Protein AF-A0A101WK26-F1 (afdb_monomer)

pLDDT: mean 83.93, std 10.76, range [31.73, 96.75]

Foldseek 3Di:
DDFDQLALLCVLLQAQEEEEAAQPKAFDPDDQDLFLQVLQLLQEDPVLNVVLLVVCCVPPVPLSVLSVQLNVLSVVQLVLDPACVPQPDHSGCVSVLVSSCVRPVPSSVVNVVSSVPRDDDDCVVCVQSCQQFVGNIDDDPLCVSVVCRAQVVGSHGRGYTYHLACDPVSLVVVLVVVVVVVVPDPDQSNAYEYEAECQHPNHRCPVVVVVSQLVVCPPHQGRYFFAYEYCDDDPDDDDLNFDHYYDYNVCSSRCRSVRRLVRSLSVLVSVVVVLLVVLLVVLVVVCVVVVVVLVVQQVVCQVLQHASVVSVVVSSVVSSVVSVVPDCSVVSNVSSVVVCVVDDDDDDDDDPVNLVVLVVQWWFQCCLVLLRFDDFQFWKAFPVGKIKTWDDDSLQRGDHPPDDHPDQKTKIWTKDWAACPDPDDQDPPLFWGKRWQDDLASPGDITIIITGLLDIAMAGSLQQRLLSLHSQSFSKAFLPDQRDPVSCVSDDVVSSVVNNVSSVVLVVLVVCCVVCPVVSVVVQCPDPGDHPDDSNPWDPPDPGMTGDRMGGRTGTDPVVSLVSNCSSQVSVVHHSDPPPVPVQKDWDWAWAPPEPAGDTAIKIFRHDPDPVVRVQSLQTKIKHAQVRVVVVCVRVVHDWGFPDPDRIDIDNDQWDWGATPVQKTWIWGGDRHRYIYTDIGHDPDDD

Solvent-accessible surface area (backbone atoms only — not comparable to full-atom values): 38043 Å² total; per-residue (Å²): 132,85,78,80,53,52,38,60,53,39,61,71,53,38,50,65,36,42,38,37,35,42,46,79,58,41,67,48,100,55,82,82,48,67,44,34,46,52,28,45,64,71,24,43,28,69,66,60,48,51,52,52,39,58,62,34,40,77,84,40,47,70,54,26,53,49,50,49,54,37,49,61,51,46,61,73,51,49,76,79,54,88,50,44,87,81,72,29,54,86,62,35,33,61,51,45,48,55,52,39,41,74,76,41,54,81,60,31,59,59,49,51,52,42,57,69,70,59,70,85,73,65,60,85,83,43,44,69,60,33,47,28,62,62,44,59,52,41,74,48,81,68,49,42,61,49,39,60,50,39,36,57,56,44,70,53,23,55,47,54,38,39,33,48,49,78,52,78,65,48,47,51,49,51,52,48,53,53,53,51,53,61,70,72,51,84,56,76,67,50,16,38,34,40,43,32,35,27,62,32,82,90,36,85,41,44,65,63,52,50,53,51,55,36,67,70,17,70,91,53,68,62,45,63,25,15,27,32,35,29,93,64,85,84,76,88,73,84,50,97,52,47,48,59,36,77,33,49,56,94,47,32,75,73,44,46,64,53,26,31,49,54,15,44,49,54,52,47,52,53,52,49,49,56,51,50,54,49,24,44,51,54,29,53,53,51,48,62,76,43,42,68,55,56,55,51,51,40,53,51,20,44,61,71,43,46,61,49,68,56,58,53,50,51,52,46,49,52,46,20,53,57,53,51,74,72,43,67,64,60,60,53,46,56,57,48,51,70,56,51,79,75,52,86,79,77,94,73,90,78,52,71,72,64,57,45,49,58,25,53,69,50,36,39,62,54,45,29,75,63,39,45,72,62,46,62,23,32,32,32,35,37,82,90,68,51,32,33,34,33,51,71,55,65,83,51,50,41,53,31,77,85,40,73,54,81,52,72,62,42,45,27,26,47,33,44,84,42,84,61,84,69,89,74,71,87,59,91,48,96,52,45,48,69,44,69,44,39,49,94,43,94,87,45,75,62,20,21,40,41,32,34,53,80,50,74,46,33,35,44,46,74,57,58,52,24,17,32,82,27,68,80,5,38,22,45,48,53,55,81,60,75,77,56,69,76,57,54,71,70,42,58,68,59,59,56,56,45,49,56,55,48,26,54,52,53,49,49,52,54,53,47,41,72,74,48,43,70,63,45,53,57,62,64,71,68,48,98,65,75,52,78,57,54,92,84,70,58,45,73,85,43,102,52,27,45,33,42,72,39,26,42,61,32,25,41,29,67,74,58,34,55,51,52,50,40,54,39,26,50,75,69,76,37,75,79,60,95,71,76,60,86,79,42,55,45,79,45,77,27,46,41,43,98,34,96,54,81,56,69,47,67,33,34,35,45,56,63,98,43,70,76,62,50,76,40,63,47,80,37,39,32,32,34,40,48,69,53,52,49,57,51,31,54,72,68,72,46,94,63,50,63,64,67,84,54,68,56,48,79,36,71,57,60,64,34,72,48,47,28,70,82,50,34,23,46,34,41,33,56,35,92,58,73,30,34,30,54,46,84,43,78,59,81,81,77,134

Radius of gyration: 39.2 Å; Cα contacts (8 Å, |Δi|>4): 1038; chains: 1; bounding box: 107×66×117 Å

Secondary structure (DSSP, 8-state):
--PPPHHHHHHHTTEEEEEEE-S--EE-SSS--HHHHHHHHHHS-HHHHHHHHHHHHTT-HHHHHHHHHHHHHHHHHGGG-S-HHHHS-TT-HHHHHHHHHHH-HHHHHHHHHHHHH--PPPHHHHHHHHHHTT-SEEPPTTTHHHIIIIITSSSSPPPEEEES--SHHHHHHHHHHHHHHHHH--STT-EEEEEEESEETTEE-HHHHHHHHHHHSSSS--SEEEEEEESS-------SS---EEEEGGGHHHHHHHHHHHHHHHHHHHHHHHHHHHHHHHHHHHHHHTHHHHHHHHHHHHHHT--HHHHHHHHHHHHHHHHHTT-HHHHHHHHHHHHHTTSPPPP-PPPHHHHHHHHHHHEETTTTTTTPPP-TTEEEEETT--EEEEES-HHHH---SS---S-SEEEEEEEEEEE--S------BTTBEEEEEE-SSTTSPPEEEEE-TT--EEEEHHHHHGGGG-TT-EEEEESSPPPPHHHHTTS-HHHHHHHHHHHHHHHHHHHHHHHHTHHHHHHHHT-SS-BSS-TT--EEEETTEEEEEEEEEEEE-HHHHHHHHHHHHHHTT--SS----TTSEEEEEEEB-SSSS-SEEEEEEEPPS-HHHHT-GGGS-EEEEHHHHHHHHHHTT----BS--SSEEEE-SSEEEEEBTTSEEEEEEE-SSS-EEEEEEE-----

Mean predicted aligned error: 15.8 Å

Nearest PDB structures (foldseek):
  4ylg-assembly1_A  TM=6.572E-01  e=7.100E+00  Entamoeba histolytica HM-1:IMSS
  6qwl-assembly1_E  TM=1.733E-01  e=3.530E-01  Influenza B virus (B/Panama/45/1990)
  7o4l-assembly1_4  TM=3.155E-01  e=3.732E+00  Saccharomyces cerevisiae S288C
  8rn4-assembly1_A  TM=1.299E-01  e=2.070E+00  Influenza B virus (B/Memphis/13/2003)
  8rna-assembly1_D  TM=1.358E-01  e=7.904E+00  Influenza B virus (B/Memphis/13/2003)

Structure (mmCIF, N/CA/C/O backbone):
data_AF-A0A101WK26-F1
#
_entry.id   AF-A0A101WK26-F1
#
loop_
_atom_site.group_PDB
_atom_site.id
_atom_site.type_symbol
_atom_site.label_atom_id
_atom_site.label_alt_id
_atom_site.label_comp_id
_atom_site.label_asym_id
_atom_site.label_entity_id
_atom_site.label_seq_id
_atom_site.pdbx_PDB_ins_code
_atom_site.Cartn_x
_atom_site.Cartn_y
_atom_site.Cartn_z
_atom_site.occupancy
_atom_site.B_iso_or_equiv
_atom_site.auth_seq_id
_atom_site.auth_comp_id
_atom_site.auth_asym_id
_atom_site.auth_atom_id
_atom_site.pdbx_PDB_model_num
ATOM 1 N N . MET A 1 1 ? 5.947 -22.332 -12.863 1.00 45.34 1 MET A N 1
ATOM 2 C CA . MET A 1 1 ? 5.797 -20.865 -12.778 1.00 45.34 1 MET A CA 1
ATOM 3 C C . MET A 1 1 ? 5.954 -20.312 -14.188 1.00 45.34 1 MET A C 1
ATOM 5 O O . MET A 1 1 ? 6.883 -20.744 -14.859 1.00 45.34 1 MET A O 1
ATOM 9 N N . GLN A 1 2 ? 5.038 -19.482 -14.695 1.00 47.75 2 GLN A N 1
ATOM 10 C CA . GLN A 1 2 ? 5.241 -18.858 -16.009 1.00 47.75 2 GLN A CA 1
ATOM 11 C C . GLN A 1 2 ? 6.235 -17.710 -15.827 1.00 47.75 2 GLN A C 1
ATOM 13 O O . GLN A 1 2 ? 5.931 -16.760 -15.115 1.00 47.75 2 GLN A O 1
ATOM 18 N N . GLN A 1 3 ? 7.426 -17.824 -16.418 1.00 63.44 3 GLN A N 1
ATOM 19 C CA . GLN A 1 3 ? 8.341 -16.690 -16.531 1.00 63.44 3 GLN A CA 1
ATOM 20 C C . GLN A 1 3 ? 7.623 -15.540 -17.238 1.00 63.44 3 GLN A C 1
ATOM 22 O O . GLN A 1 3 ? 6.930 -15.757 -18.236 1.00 63.44 3 GLN A O 1
ATOM 27 N N . ILE A 1 4 ? 7.775 -14.331 -16.704 1.00 70.81 4 ILE A N 1
ATOM 28 C CA . ILE A 1 4 ? 7.225 -13.131 -17.324 1.00 70.81 4 ILE A CA 1
ATOM 29 C C . ILE A 1 4 ? 8.014 -12.891 -18.617 1.00 70.81 4 ILE A C 1
ATOM 31 O O . ILE A 1 4 ? 9.224 -13.087 -18.677 1.00 70.81 4 ILE A O 1
ATOM 35 N N . ASP A 1 5 ? 7.322 -12.511 -19.679 1.00 83.62 5 ASP A N 1
ATOM 36 C CA . ASP A 1 5 ? 7.947 -12.046 -20.918 1.00 83.62 5 ASP A CA 1
ATOM 37 C C . ASP A 1 5 ? 8.601 -10.673 -20.659 1.00 83.62 5 ASP A C 1
ATOM 39 O O . ASP A 1 5 ? 7.941 -9.773 -20.124 1.00 83.62 5 ASP A O 1
ATOM 43 N N . TYR A 1 6 ? 9.878 -10.491 -21.018 1.00 88.69 6 TYR A N 1
ATOM 44 C CA . TYR A 1 6 ? 10.585 -9.217 -20.833 1.00 88.69 6 TYR A CA 1
ATOM 45 C C . TYR A 1 6 ? 9.875 -8.056 -21.531 1.00 88.69 6 TYR A C 1
ATOM 47 O O . TYR A 1 6 ? 9.885 -6.939 -21.013 1.00 88.69 6 TYR A O 1
ATOM 55 N N . ARG A 1 7 ? 9.175 -8.308 -22.643 1.00 89.56 7 ARG A N 1
ATOM 56 C CA . ARG A 1 7 ? 8.331 -7.306 -23.296 1.00 89.56 7 ARG A CA 1
ATOM 57 C C . ARG A 1 7 ? 7.232 -6.812 -22.372 1.00 89.56 7 ARG A C 1
ATOM 59 O O . ARG A 1 7 ? 7.023 -5.609 -22.239 1.00 89.56 7 ARG A O 1
ATOM 66 N N . LYS A 1 8 ? 6.529 -7.735 -21.712 1.00 87.50 8 LYS A N 1
ATOM 67 C CA . LYS A 1 8 ? 5.474 -7.382 -20.755 1.00 87.50 8 LYS A CA 1
ATOM 68 C C . LYS A 1 8 ? 6.057 -6.627 -19.569 1.00 87.50 8 LYS A C 1
ATOM 70 O O . LYS A 1 8 ? 5.453 -5.642 -19.158 1.00 87.50 8 LYS A O 1
ATOM 75 N N . LEU A 1 9 ? 7.208 -7.053 -19.047 1.00 88.31 9 LEU A N 1
ATOM 76 C CA . LEU A 1 9 ? 7.889 -6.360 -17.954 1.00 88.31 9 LEU A CA 1
ATOM 77 C C . LEU A 1 9 ? 8.210 -4.910 -18.343 1.00 88.31 9 LEU A C 1
ATOM 79 O O . LEU A 1 9 ? 7.702 -3.987 -17.713 1.00 88.31 9 LEU A O 1
ATOM 83 N N . PHE A 1 10 ? 8.986 -4.709 -19.410 1.00 90.69 10 PHE A N 1
ATOM 84 C CA . PHE A 1 10 ? 9.486 -3.389 -19.792 1.00 90.69 10 PHE A CA 1
ATOM 85 C C . PHE A 1 10 ? 8.390 -2.422 -20.262 1.00 90.69 10 PHE A C 1
ATOM 87 O O . PHE A 1 10 ? 8.481 -1.231 -19.980 1.00 90.69 10 PHE A O 1
ATOM 94 N N . ILE A 1 11 ? 7.314 -2.918 -20.886 1.00 88.38 11 ILE A N 1
ATOM 95 C CA . ILE A 1 11 ? 6.146 -2.089 -21.230 1.00 88.38 11 ILE A CA 1
ATOM 96 C C . ILE A 1 11 ? 5.398 -1.624 -19.974 1.00 88.38 11 ILE A C 1
ATOM 98 O O . ILE A 1 11 ? 4.976 -0.474 -19.898 1.00 88.38 11 ILE A O 1
ATOM 102 N N . ASN A 1 12 ? 5.209 -2.496 -18.980 1.00 84.94 12 ASN A N 1
ATOM 103 C CA . ASN A 1 12 ? 4.460 -2.133 -17.772 1.00 84.94 12 ASN A CA 1
ATOM 104 C C . ASN A 1 12 ? 5.220 -1.155 -16.868 1.00 84.94 12 ASN A C 1
ATOM 106 O O . ASN A 1 12 ? 4.582 -0.352 -16.189 1.00 84.94 12 ASN A O 1
ATOM 110 N N . VAL A 1 13 ? 6.554 -1.212 -16.870 1.00 85.94 13 VAL A N 1
ATOM 111 C CA . VAL A 1 13 ? 7.410 -0.255 -16.147 1.00 85.94 13 VAL A CA 1
ATOM 112 C C . VAL A 1 13 ? 7.735 0.999 -16.973 1.00 85.94 13 VAL A C 1
ATOM 114 O O . VAL A 1 13 ? 8.529 1.815 -16.529 1.00 85.94 13 VAL A O 1
ATOM 117 N N . ASP A 1 14 ? 7.152 1.149 -18.171 1.00 88.44 14 ASP A N 1
ATOM 118 C CA . ASP A 1 14 ? 7.406 2.263 -19.100 1.00 88.44 14 ASP A CA 1
ATOM 119 C C . ASP A 1 14 ? 8.908 2.493 -19.372 1.00 88.44 14 ASP A C 1
ATOM 121 O O . ASP A 1 14 ? 9.419 3.610 -19.302 1.00 88.44 14 ASP A O 1
ATOM 125 N N . CYS A 1 15 ? 9.659 1.414 -19.624 1.00 92.50 15 CYS A N 1
ATOM 126 C CA . CYS A 1 15 ? 11.098 1.495 -19.867 1.00 92.50 15 CYS A CA 1
ATOM 127 C C . CYS A 1 15 ? 11.385 2.030 -21.272 1.00 92.50 15 CYS A C 1
ATOM 129 O O . CYS A 1 15 ? 11.169 1.333 -22.262 1.00 92.50 15 CYS A O 1
ATOM 131 N N . ALA A 1 16 ? 11.931 3.238 -21.371 1.00 92.44 16 ALA A N 1
ATOM 132 C CA . ALA A 1 16 ? 12.280 3.821 -22.662 1.00 92.44 16 ALA A CA 1
ATOM 133 C C . ALA A 1 16 ? 13.666 3.399 -23.155 1.00 92.44 16 ALA A C 1
ATOM 135 O O . ALA A 1 16 ? 13.856 3.323 -24.362 1.00 92.44 16 ALA A O 1
ATOM 136 N N . MET A 1 17 ? 14.616 3.115 -22.257 1.00 94.50 17 MET A N 1
ATOM 137 C CA . MET A 1 17 ? 16.007 2.824 -22.614 1.00 94.50 17 MET A CA 1
ATOM 138 C C . MET A 1 17 ? 16.648 1.830 -21.642 1.00 94.50 17 MET A C 1
ATOM 140 O O . MET A 1 17 ? 16.419 1.906 -20.431 1.00 94.50 17 MET A O 1
ATOM 144 N N . ILE A 1 18 ? 17.488 0.933 -22.168 1.00 96.12 18 ILE A N 1
ATOM 145 C CA . ILE A 1 18 ? 18.310 0.016 -21.364 1.00 96.12 18 ILE A CA 1
ATOM 146 C C . ILE A 1 18 ? 19.792 0.377 -21.512 1.00 96.12 18 ILE A C 1
ATOM 148 O O . ILE A 1 18 ? 20.294 0.537 -22.620 1.00 96.12 18 ILE A O 1
ATOM 152 N N . VAL A 1 19 ? 20.509 0.489 -20.399 1.00 96.75 19 VAL A N 1
ATOM 153 C CA . VAL A 1 19 ? 21.959 0.685 -20.367 1.00 96.75 19 VAL A CA 1
ATOM 154 C C . VAL A 1 19 ? 22.607 -0.551 -19.762 1.00 96.75 19 VAL A C 1
ATOM 156 O O . VAL A 1 19 ? 22.333 -0.909 -18.618 1.00 96.75 19 VAL A O 1
ATOM 159 N N . PHE A 1 20 ? 23.480 -1.190 -20.528 1.00 95.38 20 PHE A N 1
ATOM 160 C CA . PHE A 1 20 ? 24.333 -2.274 -20.066 1.00 95.38 20 PHE A CA 1
ATOM 161 C C . PHE A 1 20 ? 25.697 -1.701 -19.694 1.00 95.38 20 PHE A C 1
ATOM 163 O O . PHE A 1 20 ? 26.324 -1.016 -20.498 1.00 95.38 20 PHE A O 1
ATOM 170 N N . LEU A 1 21 ? 26.162 -1.978 -18.484 1.00 93.56 21 LEU A N 1
ATOM 171 C CA . LEU A 1 21 ? 27.551 -1.783 -18.086 1.00 93.56 21 LEU A CA 1
ATOM 172 C C . LEU A 1 21 ? 28.130 -3.180 -17.902 1.00 93.56 21 LEU A C 1
ATOM 174 O O . LEU A 1 21 ? 27.928 -3.775 -16.853 1.00 93.56 21 LEU A O 1
ATOM 178 N N . GLU A 1 22 ? 28.718 -3.731 -18.960 1.00 90.38 22 GLU A N 1
ATOM 179 C CA . GLU A 1 22 ? 29.042 -5.158 -19.102 1.00 90.38 22 GLU A CA 1
ATOM 180 C C . GLU A 1 22 ? 30.160 -5.331 -20.136 1.00 90.38 22 GLU A C 1
ATOM 182 O O . GLU A 1 22 ? 30.063 -4.781 -21.238 1.00 90.38 22 GLU A O 1
ATOM 187 N N . ASP A 1 23 ? 31.197 -6.096 -19.793 1.00 88.44 23 ASP A N 1
ATOM 188 C CA . ASP A 1 23 ? 32.386 -6.298 -20.626 1.00 88.44 23 ASP A CA 1
ATOM 189 C C . ASP A 1 23 ? 32.386 -7.622 -21.409 1.00 88.44 23 ASP A C 1
ATOM 191 O O . ASP A 1 23 ? 33.181 -7.768 -22.337 1.00 88.44 23 ASP A O 1
ATOM 195 N N . ASP A 1 24 ? 31.432 -8.525 -21.146 1.00 88.56 24 ASP A N 1
ATOM 196 C CA . ASP A 1 24 ? 31.219 -9.745 -21.943 1.00 88.56 24 ASP A CA 1
ATOM 197 C C . ASP A 1 24 ? 30.698 -9.464 -23.371 1.00 88.56 24 ASP A C 1
ATOM 199 O O . ASP A 1 24 ? 30.700 -10.351 -24.234 1.00 88.56 24 ASP A O 1
ATOM 203 N N . PHE A 1 25 ? 30.228 -8.242 -23.654 1.00 88.44 25 PHE A N 1
ATOM 204 C CA . PHE A 1 25 ? 29.858 -7.845 -25.013 1.00 88.44 25 PHE A CA 1
ATOM 205 C C . PHE A 1 25 ? 31.106 -7.689 -25.887 1.00 88.44 25 PHE A C 1
ATOM 207 O O . PHE A 1 25 ? 31.991 -6.882 -25.612 1.00 88.44 25 PHE A O 1
ATOM 214 N N . SER A 1 26 ? 31.133 -8.408 -27.006 1.00 85.50 26 SER A N 1
ATOM 215 C CA . SER A 1 26 ? 32.207 -8.349 -28.002 1.00 85.50 26 SER A CA 1
ATOM 216 C C . SER A 1 26 ? 31.658 -7.981 -29.376 1.00 85.50 26 SER A C 1
ATOM 218 O O . SER A 1 26 ? 30.465 -8.126 -29.641 1.00 85.50 26 SER A O 1
ATOM 220 N N . LEU A 1 27 ? 32.520 -7.493 -30.266 1.00 82.44 27 LEU A N 1
ATOM 221 C CA . LEU A 1 27 ? 32.187 -7.400 -31.689 1.00 82.44 27 LEU A CA 1
ATOM 222 C C . LEU A 1 27 ? 32.216 -8.808 -32.297 1.00 82.44 27 LEU A C 1
ATOM 224 O O . LEU A 1 27 ? 32.980 -9.655 -31.843 1.00 82.44 27 LEU A O 1
ATOM 228 N N . ALA A 1 28 ? 31.388 -9.067 -33.309 1.00 67.12 28 ALA A N 1
ATOM 229 C CA . ALA A 1 28 ? 31.441 -10.332 -34.042 1.00 67.12 28 ALA A CA 1
ATOM 230 C C . ALA A 1 28 ? 32.857 -10.569 -34.618 1.00 67.12 28 ALA A C 1
ATOM 232 O O . ALA A 1 28 ? 33.426 -9.658 -35.215 1.00 67.12 28 ALA A O 1
ATOM 233 N N . ASP A 1 29 ? 33.418 -11.775 -34.443 1.00 57.53 29 ASP A N 1
ATOM 234 C CA . ASP A 1 29 ? 34.841 -12.132 -34.669 1.00 57.53 29 ASP A CA 1
ATOM 235 C C . ASP A 1 29 ? 35.299 -12.187 -36.147 1.00 57.53 29 ASP A C 1
ATOM 237 O O . ASP A 1 29 ? 36.209 -12.925 -36.526 1.00 57.53 29 ASP A O 1
ATOM 241 N N . THR A 1 30 ? 34.699 -11.392 -37.020 1.00 53.06 30 THR A N 1
ATOM 242 C CA . THR A 1 30 ? 35.059 -11.275 -38.436 1.00 53.06 30 THR A CA 1
ATOM 243 C C . THR A 1 30 ? 34.861 -9.829 -38.863 1.00 53.06 30 THR A C 1
ATOM 245 O O . THR A 1 30 ? 34.011 -9.152 -38.289 1.00 53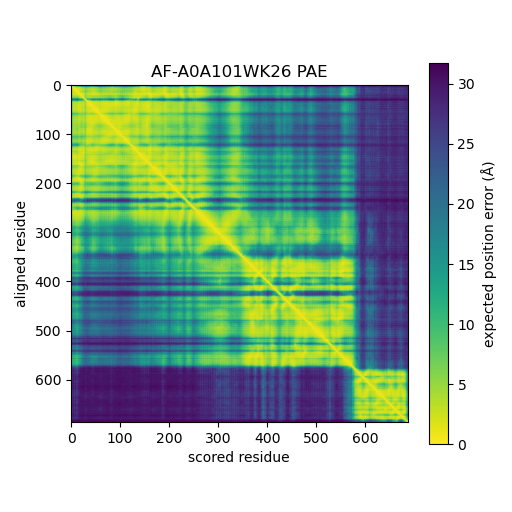.06 30 THR A O 1
ATOM 248 N N . GLU A 1 31 ? 35.638 -9.357 -39.846 1.00 61.69 31 GLU A N 1
ATOM 249 C CA . GLU A 1 31 ? 35.475 -8.041 -40.486 1.00 61.69 31 GLU A CA 1
ATOM 250 C C . GLU A 1 31 ? 34.003 -7.606 -40.498 1.00 61.69 31 GLU A C 1
ATOM 252 O O . GLU A 1 31 ? 33.135 -8.396 -40.876 1.00 61.69 31 GLU A O 1
ATOM 257 N N . VAL A 1 32 ? 33.714 -6.386 -40.026 1.00 69.56 32 VAL A N 1
ATOM 258 C CA . VAL A 1 32 ? 32.337 -5.883 -39.951 1.00 69.56 32 VAL A CA 1
ATOM 259 C C . VAL A 1 32 ? 31.742 -5.942 -41.351 1.00 69.56 32 VAL A C 1
ATOM 261 O O . VAL A 1 32 ? 32.077 -5.132 -42.211 1.00 69.56 32 VAL A O 1
ATOM 264 N N . ASP A 1 33 ? 30.868 -6.921 -41.571 1.00 83.81 33 ASP A N 1
ATOM 265 C CA . ASP A 1 33 ? 30.183 -7.075 -42.840 1.00 83.81 33 ASP A CA 1
ATOM 266 C C . ASP A 1 33 ? 29.302 -5.843 -43.079 1.00 83.81 33 ASP A C 1
ATOM 268 O O . ASP A 1 33 ? 28.507 -5.432 -42.225 1.00 83.81 33 ASP A O 1
ATOM 272 N N . LYS A 1 34 ? 29.463 -5.243 -44.259 1.00 89.62 34 LYS A N 1
ATOM 273 C CA . LYS A 1 34 ? 28.693 -4.087 -44.709 1.00 89.62 34 LYS A CA 1
ATOM 274 C C . LYS A 1 34 ? 27.199 -4.373 -44.682 1.00 89.62 34 LYS A C 1
ATOM 276 O O . LYS A 1 34 ? 26.447 -3.489 -44.259 1.00 89.62 34 LYS A O 1
ATOM 281 N N . SER A 1 35 ? 26.780 -5.580 -45.072 1.00 90.38 35 SER A N 1
ATOM 282 C CA . SER A 1 35 ? 25.363 -5.948 -45.062 1.00 90.38 35 SER A CA 1
ATOM 283 C C . SER A 1 35 ? 24.814 -5.942 -43.632 1.00 90.38 35 SER A C 1
ATOM 285 O O . SER A 1 35 ? 23.874 -5.204 -43.324 1.00 90.38 35 SER A O 1
ATOM 287 N N . LYS A 1 36 ? 25.491 -6.636 -42.711 1.00 88.94 36 LYS A N 1
ATOM 288 C CA . LYS A 1 36 ? 25.131 -6.687 -41.285 1.00 88.94 36 LYS A CA 1
ATOM 289 C C . LYS A 1 36 ? 25.151 -5.329 -40.580 1.00 88.94 36 LYS A C 1
ATOM 291 O O . LYS A 1 36 ? 24.256 -5.019 -39.781 1.00 88.94 36 LYS A O 1
ATOM 296 N N . PHE A 1 37 ? 26.147 -4.495 -40.870 1.00 91.19 37 PHE A N 1
ATOM 297 C CA . PHE A 1 37 ? 26.239 -3.147 -40.312 1.00 91.19 37 PHE A CA 1
ATOM 298 C C . PHE A 1 37 ? 25.060 -2.283 -40.754 1.00 91.19 37 PHE A C 1
ATOM 300 O O . PHE A 1 37 ? 24.373 -1.688 -39.920 1.00 91.19 37 PHE A O 1
ATOM 307 N N . LEU A 1 38 ? 24.783 -2.244 -42.059 1.00 94.06 38 LEU A N 1
ATOM 308 C CA . LEU A 1 38 ? 23.696 -1.432 -42.594 1.00 94.06 38 LEU A CA 1
ATOM 309 C C . LEU A 1 38 ? 22.324 -1.994 -42.231 1.00 94.06 38 LEU A C 1
ATOM 311 O O . LEU A 1 38 ? 21.408 -1.202 -42.018 1.00 94.06 38 LEU A O 1
ATOM 315 N N . TYR A 1 39 ? 22.188 -3.307 -42.046 1.00 93.00 39 TYR A N 1
ATOM 316 C CA . TYR A 1 39 ? 21.005 -3.922 -41.444 1.00 93.00 39 TYR A CA 1
ATOM 317 C C . TYR A 1 39 ? 20.744 -3.353 -40.044 1.00 93.00 39 TYR A C 1
ATOM 319 O O . TYR A 1 39 ? 19.660 -2.831 -39.770 1.00 93.00 39 TYR A O 1
ATOM 327 N N . SER A 1 40 ? 21.770 -3.356 -39.190 1.00 91.62 40 SER A N 1
ATOM 328 C CA . SER A 1 40 ? 21.684 -2.854 -37.814 1.00 91.62 40 SER A CA 1
ATOM 329 C C . SER A 1 40 ? 21.358 -1.357 -37.772 1.00 91.62 40 SER A C 1
ATOM 331 O O . SER A 1 40 ? 20.407 -0.944 -37.111 1.00 91.62 40 SER A O 1
ATOM 333 N N . ILE A 1 41 ? 22.063 -0.539 -38.562 1.00 94.38 41 ILE A N 1
ATOM 334 C CA . ILE A 1 41 ? 21.796 0.903 -38.709 1.00 94.38 41 ILE A CA 1
ATOM 335 C C . ILE A 1 41 ? 20.373 1.169 -39.209 1.00 94.38 41 ILE A C 1
ATOM 337 O O . ILE A 1 41 ? 19.705 2.104 -38.758 1.00 94.38 41 ILE A O 1
ATOM 341 N N . SER A 1 42 ? 19.892 0.353 -40.146 1.00 94.19 42 SER A N 1
ATOM 342 C CA . SER A 1 42 ? 18.562 0.517 -40.729 1.00 94.19 42 SER A CA 1
ATOM 343 C C . SER A 1 42 ? 17.458 0.152 -39.754 1.00 94.19 42 SER A C 1
ATOM 345 O O . SER A 1 42 ? 16.369 0.684 -39.915 1.00 94.19 42 SER A O 1
ATOM 347 N N . ARG A 1 43 ? 17.702 -0.688 -38.743 1.00 94.25 43 ARG A N 1
ATOM 348 C CA . ARG A 1 43 ? 16.707 -1.034 -37.714 1.00 94.25 43 ARG A CA 1
ATOM 349 C C . ARG A 1 43 ? 16.860 -0.254 -36.414 1.00 94.25 43 ARG A C 1
ATOM 351 O O . ARG A 1 43 ? 15.889 -0.152 -35.678 1.00 94.25 43 ARG A O 1
ATOM 358 N N . MET A 1 44 ? 18.018 0.341 -36.153 1.00 94.94 44 MET A N 1
ATOM 359 C CA . MET A 1 44 ? 18.275 1.184 -34.986 1.00 94.94 44 MET A CA 1
ATOM 360 C C . MET A 1 44 ? 17.209 2.279 -34.793 1.00 94.94 44 MET A C 1
ATOM 362 O O . MET A 1 44 ? 16.656 2.806 -35.770 1.00 94.94 44 MET A O 1
ATOM 366 N N . ASP A 1 45 ? 16.944 2.619 -33.528 1.00 94.00 45 ASP A N 1
ATOM 367 C CA . ASP A 1 45 ? 16.134 3.777 -33.144 1.00 94.00 45 ASP A CA 1
ATOM 368 C C . ASP A 1 45 ? 16.646 5.064 -33.817 1.00 94.00 45 ASP A C 1
ATOM 370 O O . ASP A 1 45 ? 17.852 5.280 -33.957 1.00 94.00 45 ASP A O 1
ATOM 374 N N . VAL A 1 46 ? 15.717 5.920 -34.248 1.00 92.25 46 VAL A N 1
ATOM 375 C CA . VAL A 1 46 ? 16.025 7.086 -35.086 1.00 92.25 46 VAL A CA 1
ATOM 376 C C . VAL A 1 46 ? 16.849 8.120 -34.326 1.00 92.25 46 VAL A C 1
ATOM 378 O O . VAL A 1 46 ? 17.802 8.655 -34.894 1.00 92.25 46 VAL A O 1
ATOM 381 N N . GLU A 1 47 ? 16.511 8.397 -33.065 1.00 91.12 47 GLU A N 1
ATOM 382 C CA . GLU A 1 47 ? 17.260 9.358 -32.251 1.00 91.12 47 GLU A CA 1
ATOM 383 C C . GLU A 1 47 ? 18.631 8.785 -31.889 1.00 91.12 47 GLU A C 1
ATOM 385 O O . GLU A 1 47 ? 19.646 9.411 -32.181 1.00 91.12 47 GLU A O 1
ATOM 390 N N . SER A 1 48 ? 18.693 7.527 -31.439 1.00 91.94 48 SER A N 1
ATOM 391 C CA . SER A 1 48 ? 19.979 6.873 -31.161 1.00 91.94 48 SER A CA 1
ATOM 392 C C . SER A 1 48 ? 20.900 6.827 -32.384 1.00 91.94 48 SER A C 1
ATOM 394 O O . SER A 1 48 ? 22.116 6.953 -32.253 1.00 91.94 48 SER A O 1
ATOM 396 N N . ARG A 1 49 ? 20.347 6.666 -33.592 1.00 94.81 49 ARG A N 1
ATOM 397 C CA . ARG A 1 49 ? 21.135 6.721 -34.827 1.00 94.81 49 ARG A CA 1
ATOM 398 C C . ARG A 1 49 ? 21.632 8.133 -35.136 1.00 94.81 49 ARG A C 1
ATOM 400 O O . ARG A 1 49 ? 22.744 8.273 -35.642 1.00 94.81 49 ARG A O 1
ATOM 407 N N . LYS A 1 50 ? 20.844 9.178 -34.863 1.00 92.44 50 LYS A N 1
ATOM 408 C CA . LYS A 1 50 ? 21.311 10.569 -34.998 1.00 92.44 50 LYS A CA 1
ATOM 409 C C . LYS A 1 50 ? 22.459 10.850 -34.034 1.00 92.44 50 LYS A C 1
ATOM 411 O O . LYS A 1 50 ? 23.433 11.472 -34.458 1.00 92.44 50 LYS A O 1
ATOM 416 N N . ASP A 1 51 ? 22.381 10.354 -32.803 1.00 91.38 51 ASP A N 1
ATOM 417 C CA . ASP A 1 51 ? 23.449 10.495 -31.808 1.00 91.38 51 ASP A CA 1
ATOM 418 C C . ASP A 1 51 ? 24.713 9.768 -32.271 1.00 91.38 51 ASP A C 1
ATOM 420 O O . ASP A 1 51 ? 25.791 10.363 -32.321 1.00 91.38 51 ASP A O 1
ATOM 424 N N . PHE A 1 52 ? 24.563 8.522 -32.734 1.00 93.44 52 PHE A N 1
ATOM 425 C CA . PHE A 1 52 ? 25.651 7.731 -33.307 1.00 93.44 52 PHE A CA 1
ATOM 426 C C . PHE A 1 52 ? 26.345 8.468 -34.457 1.00 93.44 52 PHE A C 1
ATOM 428 O O . PHE A 1 52 ? 27.565 8.618 -34.443 1.00 93.44 52 PHE A O 1
ATOM 435 N N . VAL A 1 53 ? 25.577 8.976 -35.429 1.00 92.94 53 VAL A N 1
ATOM 436 C CA . VAL A 1 53 ? 26.110 9.744 -36.566 1.00 92.94 53 VAL A CA 1
ATOM 437 C C . VAL A 1 53 ? 26.794 11.029 -36.092 1.00 92.94 53 VAL A C 1
ATOM 439 O O . VAL A 1 53 ? 27.865 11.354 -36.593 1.00 92.94 53 VAL A O 1
ATOM 442 N N . SER A 1 54 ? 26.228 11.736 -35.111 1.00 91.38 54 SER A N 1
ATOM 443 C CA . SER A 1 54 ? 26.794 12.983 -34.574 1.00 91.38 54 SER A CA 1
ATOM 444 C C . SER A 1 54 ? 28.108 12.754 -33.819 1.00 91.38 54 SER A C 1
ATOM 446 O O . SER A 1 54 ? 29.028 13.571 -33.890 1.00 91.38 54 SER A O 1
ATOM 448 N N . GLU A 1 55 ? 28.239 11.634 -33.107 1.00 90.38 55 GLU A N 1
ATOM 449 C CA . GLU A 1 55 ? 29.507 11.217 -32.505 1.00 90.38 55 GLU A CA 1
ATOM 450 C C . GLU A 1 55 ? 30.532 10.804 -33.572 1.00 90.38 55 GLU A C 1
ATOM 452 O O . GLU A 1 55 ? 31.703 11.179 -33.474 1.00 90.38 55 GLU A O 1
ATOM 457 N N . LEU A 1 56 ? 30.085 10.118 -34.629 1.00 90.25 56 LEU A N 1
ATOM 458 C CA . LEU A 1 56 ? 30.892 9.746 -35.794 1.00 90.25 56 LEU A CA 1
ATOM 459 C C . LEU A 1 56 ? 31.435 10.962 -36.554 1.00 90.25 56 LEU A C 1
ATOM 461 O O . LEU A 1 56 ? 32.593 10.949 -36.971 1.00 90.25 56 LEU A O 1
ATOM 465 N N . GLU A 1 57 ? 30.632 12.021 -36.712 1.00 89.44 57 GLU A N 1
ATOM 466 C CA . GLU A 1 57 ? 31.003 13.255 -37.423 1.00 89.44 57 GLU A CA 1
ATOM 467 C C . GLU A 1 57 ? 32.282 13.899 -36.849 1.00 89.44 57 GLU A C 1
ATOM 469 O O . GLU A 1 57 ? 33.032 14.526 -37.600 1.00 89.44 57 GLU A O 1
ATOM 474 N N . LYS A 1 58 ? 32.583 13.690 -35.555 1.00 86.06 58 LYS A N 1
ATOM 475 C CA . LYS A 1 58 ? 33.779 14.235 -34.883 1.00 86.06 58 LYS A CA 1
ATOM 476 C C . LYS A 1 58 ? 35.091 13.678 -35.442 1.00 86.06 58 LYS A C 1
ATOM 478 O O . LYS A 1 58 ? 36.063 14.421 -35.542 1.00 86.06 58 LYS A O 1
ATOM 483 N N . ASN A 1 59 ? 35.109 12.393 -35.804 1.00 84.06 59 ASN A N 1
ATOM 484 C CA . ASN A 1 59 ? 36.327 11.673 -36.198 1.00 84.06 59 ASN A CA 1
ATOM 485 C C . ASN A 1 59 ? 36.287 11.158 -37.652 1.00 84.06 59 ASN A C 1
ATOM 487 O O . ASN A 1 59 ? 37.337 10.953 -38.255 1.00 84.06 59 ASN A O 1
ATOM 491 N N . HIS A 1 60 ? 35.098 10.986 -38.241 1.00 87.06 60 HIS A N 1
ATOM 492 C CA . HIS A 1 60 ? 34.893 10.399 -39.572 1.00 87.06 60 HIS A CA 1
ATOM 493 C C . HIS A 1 60 ? 33.775 11.115 -40.355 1.00 87.06 60 HIS A C 1
ATOM 495 O O . HIS A 1 60 ? 32.805 10.499 -40.799 1.00 87.06 60 HIS A O 1
ATOM 501 N N . SER A 1 61 ? 33.907 12.429 -40.555 1.00 86.94 61 SER A N 1
ATOM 502 C CA . SER A 1 61 ? 32.874 13.284 -41.168 1.00 86.94 61 SER A CA 1
ATOM 503 C C . SER A 1 61 ? 32.362 12.810 -42.539 1.00 86.94 61 SER A C 1
ATOM 505 O O . SER A 1 61 ? 31.158 12.841 -42.786 1.00 86.94 61 SER A O 1
ATOM 507 N N . VAL A 1 62 ? 33.240 12.322 -43.425 1.00 89.06 62 VAL A N 1
ATOM 508 C CA . VAL A 1 62 ? 32.860 11.836 -44.771 1.00 89.06 62 VAL A CA 1
ATOM 509 C C . VAL A 1 62 ? 32.003 10.568 -44.696 1.00 89.06 62 VAL A C 1
ATOM 511 O O . VAL A 1 62 ? 30.968 10.467 -45.361 1.00 89.06 62 VAL A O 1
ATOM 514 N N . PHE A 1 63 ? 32.402 9.614 -43.852 1.00 90.31 63 PHE A N 1
ATOM 515 C CA . PHE A 1 63 ? 31.637 8.388 -43.626 1.00 90.31 63 PHE A CA 1
ATOM 516 C C . PHE A 1 63 ? 30.301 8.698 -42.942 1.00 90.31 63 PHE A C 1
ATOM 518 O O . PHE A 1 63 ? 29.261 8.210 -43.377 1.00 90.31 63 PHE A O 1
ATOM 525 N N . ALA A 1 64 ? 30.303 9.590 -41.948 1.00 91.56 64 ALA A N 1
ATOM 526 C CA . ALA A 1 64 ? 29.098 10.025 -41.252 1.00 91.56 64 ALA A CA 1
ATOM 527 C C . ALA A 1 64 ? 28.072 10.676 -42.201 1.00 91.56 64 ALA A C 1
ATOM 529 O O . ALA A 1 64 ? 26.889 10.345 -42.146 1.00 91.56 64 ALA A O 1
ATOM 530 N N . LEU A 1 65 ? 28.513 11.536 -43.130 1.00 92.56 65 LEU A N 1
ATOM 531 C CA . LEU A 1 65 ? 27.652 12.137 -44.160 1.00 92.56 65 LEU A CA 1
ATOM 532 C C . LEU A 1 65 ? 27.053 11.092 -45.110 1.00 92.56 65 LEU A C 1
ATOM 534 O O . LEU A 1 65 ? 25.870 11.173 -45.459 1.00 92.56 65 LEU A O 1
ATOM 538 N N . SER A 1 66 ? 27.855 10.104 -45.509 1.00 92.88 66 SER A N 1
ATOM 539 C CA . SER A 1 66 ? 27.409 9.001 -46.367 1.00 92.88 66 SER A CA 1
ATOM 540 C C . SER A 1 66 ? 26.355 8.155 -45.650 1.00 92.88 66 SER A C 1
ATOM 542 O O . SER A 1 66 ? 25.276 7.905 -46.190 1.00 92.88 66 SER A O 1
ATOM 544 N N . LEU A 1 67 ? 26.607 7.822 -44.381 1.00 93.94 67 LEU A N 1
ATOM 545 C CA . LEU A 1 67 ? 25.690 7.060 -43.541 1.00 93.94 67 LEU A CA 1
ATOM 546 C C . LEU A 1 67 ? 24.390 7.818 -43.253 1.00 93.94 67 LEU A C 1
ATOM 548 O O . LEU A 1 67 ? 23.310 7.229 -43.274 1.00 93.94 67 LEU A O 1
ATOM 552 N N . LYS A 1 68 ? 24.470 9.132 -43.033 1.00 94.75 68 LYS A N 1
ATOM 553 C CA . LYS A 1 68 ? 23.313 10.019 -42.854 1.00 94.75 68 LYS A CA 1
ATOM 554 C C . LYS A 1 68 ? 22.444 10.062 -44.106 1.00 94.75 68 LYS A C 1
ATOM 556 O O . LYS A 1 68 ? 21.222 9.972 -44.011 1.00 94.75 68 LYS A O 1
ATOM 561 N N . SER A 1 69 ? 23.069 10.162 -45.278 1.00 94.44 69 SER A N 1
ATOM 562 C CA . SER A 1 69 ? 22.373 10.173 -46.570 1.00 94.44 69 SER A CA 1
ATOM 563 C C . SER A 1 69 ? 21.660 8.847 -46.829 1.00 94.44 69 SER A C 1
ATOM 565 O O . SER A 1 69 ? 20.474 8.847 -47.161 1.00 94.44 69 SER A O 1
ATOM 567 N N . TYR A 1 70 ? 22.351 7.728 -46.590 1.00 95.62 70 TYR A N 1
ATOM 568 C CA . TYR A 1 70 ? 21.765 6.390 -46.636 1.00 95.62 70 TYR A CA 1
ATOM 569 C C . TYR A 1 70 ? 20.593 6.245 -45.659 1.00 95.62 70 TYR A C 1
ATOM 571 O O . TYR A 1 70 ? 19.497 5.883 -46.074 1.00 95.62 70 TYR A O 1
ATOM 579 N N . SER A 1 71 ? 20.783 6.608 -44.388 1.00 94.88 71 SER A N 1
ATOM 580 C CA . SER A 1 71 ? 19.761 6.459 -43.343 1.00 94.88 71 SER A CA 1
ATOM 581 C C . SER A 1 71 ? 18.499 7.263 -43.656 1.00 94.88 71 SER A C 1
ATOM 583 O O . SER A 1 71 ? 17.398 6.738 -43.548 1.00 94.88 71 SER A O 1
ATOM 585 N N . ASN A 1 72 ? 18.646 8.504 -44.131 1.00 94.56 72 ASN A N 1
ATOM 586 C CA . ASN A 1 72 ? 17.515 9.347 -44.531 1.00 94.56 72 ASN A CA 1
ATOM 587 C C . ASN A 1 72 ? 16.748 8.786 -45.739 1.00 94.56 72 ASN A C 1
ATOM 589 O O . ASN A 1 72 ? 15.542 9.001 -45.856 1.00 94.56 72 ASN A O 1
ATOM 593 N N . CYS A 1 73 ? 17.443 8.126 -46.671 1.00 93.75 73 CYS A N 1
ATOM 594 C CA . CYS A 1 73 ? 16.805 7.440 -47.792 1.00 93.75 73 CYS A CA 1
ATOM 595 C C . CYS A 1 73 ? 16.068 6.193 -47.295 1.00 93.75 73 CYS A C 1
ATOM 597 O O . CYS A 1 73 ? 14.878 6.034 -47.562 1.00 93.75 73 CYS A O 1
ATOM 599 N N . MET A 1 74 ? 16.743 5.375 -46.489 1.00 94.12 74 MET A N 1
ATOM 600 C CA . MET A 1 74 ? 16.188 4.154 -45.926 1.00 94.12 74 MET A CA 1
ATOM 601 C C . MET A 1 74 ? 14.970 4.423 -45.038 1.00 94.12 74 MET A C 1
ATOM 603 O O . MET A 1 74 ? 13.996 3.692 -45.121 1.00 94.12 74 MET A O 1
ATOM 607 N N . ASP A 1 75 ? 14.951 5.498 -44.249 1.00 93.62 75 ASP A N 1
ATOM 608 C CA . ASP A 1 75 ? 13.807 5.856 -43.399 1.00 93.62 75 ASP A CA 1
ATOM 609 C C . ASP A 1 75 ? 12.520 6.120 -44.180 1.00 93.62 75 ASP A C 1
ATOM 611 O O . ASP A 1 75 ? 11.437 5.789 -43.701 1.00 93.62 75 ASP A O 1
ATOM 615 N N . LYS A 1 76 ? 12.628 6.678 -45.392 1.00 92.62 76 LYS A N 1
ATOM 616 C CA . LYS A 1 76 ? 11.471 6.895 -46.276 1.00 92.62 76 LYS A CA 1
ATOM 617 C C . LYS A 1 76 ? 10.919 5.581 -46.822 1.00 92.62 76 LYS A C 1
ATOM 619 O O . LYS A 1 76 ? 9.724 5.487 -47.078 1.00 92.62 76 LYS A O 1
ATOM 624 N N . LEU A 1 77 ? 11.794 4.592 -46.994 1.00 93.38 77 LEU A N 1
ATOM 625 C CA . LEU A 1 77 ? 11.485 3.283 -47.568 1.00 93.38 77 LEU A CA 1
ATOM 626 C C . LEU A 1 77 ? 11.168 2.236 -46.500 1.00 93.38 77 LEU A C 1
ATOM 628 O O . LEU A 1 77 ? 10.536 1.231 -46.796 1.00 93.38 77 LEU A O 1
ATOM 632 N N . PHE A 1 78 ? 11.546 2.485 -45.249 1.00 93.12 78 PHE A N 1
ATOM 633 C CA . PHE A 1 78 ? 11.349 1.580 -44.125 1.00 93.12 78 PHE A CA 1
ATOM 634 C C . PHE A 1 78 ? 9.892 1.119 -43.945 1.00 93.12 78 PHE A C 1
ATOM 636 O O . PHE A 1 78 ? 9.701 -0.069 -43.687 1.00 93.12 78 PHE A O 1
ATOM 643 N N . PRO A 1 79 ? 8.860 1.980 -44.120 1.00 93.75 79 PRO A N 1
ATOM 644 C CA . PRO A 1 79 ? 7.461 1.561 -44.027 1.00 93.75 79 PRO A CA 1
ATOM 645 C C . PRO A 1 79 ? 7.004 0.614 -45.142 1.00 93.75 79 PRO A C 1
ATOM 647 O O . PRO A 1 79 ? 5.921 0.051 -45.033 1.00 93.75 79 PRO A O 1
ATOM 650 N N . LEU A 1 80 ? 7.788 0.441 -46.216 1.00 92.56 80 LEU A N 1
ATOM 651 C CA . LEU A 1 80 ? 7.467 -0.512 -47.280 1.00 92.56 80 LEU A CA 1
ATOM 652 C C . LEU A 1 80 ? 7.612 -1.962 -46.825 1.00 92.56 80 LEU A C 1
ATOM 654 O O . LEU A 1 80 ? 7.124 -2.832 -47.534 1.00 92.56 80 LEU A O 1
ATOM 658 N N . ILE A 1 81 ? 8.280 -2.233 -45.702 1.00 92.81 81 ILE A N 1
ATOM 659 C CA . ILE A 1 81 ? 8.424 -3.566 -45.107 1.00 92.81 81 ILE A CA 1
ATOM 660 C C . ILE A 1 81 ? 7.535 -3.604 -43.862 1.00 92.81 81 ILE A C 1
ATOM 662 O O . ILE A 1 81 ? 7.762 -2.851 -42.911 1.00 92.81 81 ILE A O 1
ATOM 666 N N . GLU A 1 82 ? 6.509 -4.458 -43.873 1.00 88.94 82 GLU A N 1
ATOM 667 C CA . GLU A 1 82 ? 5.485 -4.482 -42.825 1.00 88.94 82 GLU A CA 1
ATOM 668 C C . GLU A 1 82 ? 6.000 -5.211 -41.580 1.00 88.94 82 GLU A C 1
ATOM 670 O O . GLU A 1 82 ? 5.876 -4.694 -40.466 1.00 88.94 82 GLU A O 1
ATOM 675 N N . CYS A 1 83 ? 6.647 -6.368 -41.762 1.00 90.38 83 CYS A N 1
ATOM 676 C CA . CYS A 1 83 ? 7.194 -7.186 -40.682 1.00 90.38 83 CYS A CA 1
ATOM 677 C C . CYS A 1 83 ? 8.649 -7.583 -40.960 1.00 90.38 83 CYS A C 1
ATOM 679 O O . CYS A 1 83 ? 8.945 -8.579 -41.618 1.00 90.38 83 CYS A O 1
ATOM 681 N N . TRP A 1 84 ? 9.591 -6.828 -40.395 1.00 92.94 84 TRP A N 1
ATOM 682 C CA . TRP A 1 84 ? 11.022 -7.051 -40.626 1.00 92.94 84 TRP A CA 1
ATOM 683 C C . TRP A 1 84 ? 11.514 -8.423 -40.159 1.00 92.94 84 TRP A C 1
ATOM 685 O O . TRP A 1 84 ? 12.393 -8.994 -40.789 1.00 92.94 84 TRP A O 1
ATOM 695 N N . ASN A 1 85 ? 10.962 -8.960 -39.069 1.00 88.19 85 ASN A N 1
ATOM 696 C CA . ASN A 1 85 ? 11.395 -10.251 -38.523 1.00 88.19 85 ASN A CA 1
ATOM 697 C C . ASN A 1 85 ? 10.930 -11.457 -39.359 1.00 88.19 85 ASN A C 1
ATOM 699 O O . ASN A 1 85 ? 11.480 -12.543 -39.197 1.00 88.19 85 ASN A O 1
ATOM 703 N N . GLU A 1 86 ? 9.920 -11.279 -40.214 1.00 89.62 86 GLU A N 1
ATOM 704 C CA . GLU A 1 86 ? 9.373 -12.338 -41.072 1.00 89.62 86 GLU A CA 1
ATOM 705 C C . GLU A 1 86 ? 9.838 -12.200 -42.524 1.00 89.62 86 GLU A C 1
ATOM 707 O O . GLU A 1 86 ? 10.047 -13.203 -43.202 1.00 89.62 86 GLU A O 1
ATOM 712 N N . GLU A 1 87 ? 9.993 -10.963 -43.003 1.00 91.19 87 GLU A N 1
ATOM 713 C CA . GLU A 1 87 ? 10.281 -10.679 -44.408 1.00 91.19 87 GLU A CA 1
ATOM 714 C C . GLU A 1 87 ? 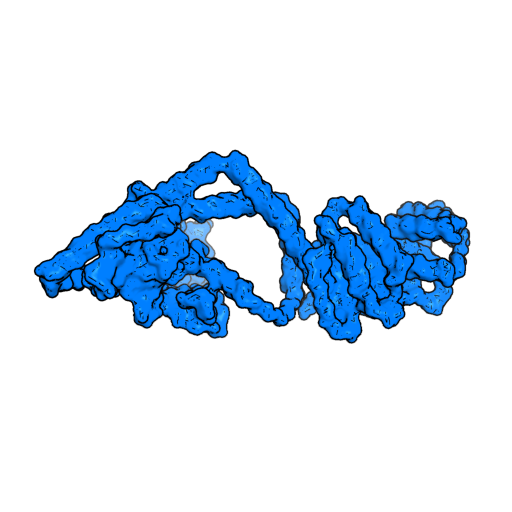11.783 -10.538 -44.700 1.00 91.19 87 GLU A C 1
ATOM 716 O O . GLU A 1 87 ? 12.221 -10.876 -45.797 1.00 91.19 87 GLU A O 1
ATOM 721 N N . VAL A 1 88 ? 12.582 -10.053 -43.743 1.00 92.38 88 VAL A N 1
ATOM 722 C CA . VAL A 1 88 ? 14.007 -9.741 -43.944 1.00 92.38 88 VAL A CA 1
ATOM 723 C C . VAL A 1 88 ? 14.873 -10.788 -43.252 1.00 92.38 88 VAL A C 1
ATOM 725 O O . VAL A 1 88 ? 14.661 -11.119 -42.084 1.00 92.38 88 VAL A O 1
ATOM 728 N N . ILE A 1 89 ? 15.883 -11.298 -43.957 1.00 90.56 89 ILE A N 1
ATOM 729 C CA . ILE A 1 89 ? 16.847 -12.237 -43.381 1.00 90.56 89 ILE A CA 1
ATOM 730 C C . ILE A 1 89 ? 17.665 -11.492 -42.315 1.00 90.56 89 ILE A C 1
ATOM 732 O O . ILE A 1 89 ? 18.182 -10.398 -42.548 1.00 90.56 89 ILE A O 1
ATOM 736 N N . ARG A 1 90 ? 17.761 -12.068 -41.109 1.00 86.75 90 ARG A N 1
ATOM 737 C CA . ARG A 1 90 ? 18.491 -11.454 -39.989 1.00 86.75 90 ARG A CA 1
ATOM 738 C C . ARG A 1 90 ? 19.942 -11.188 -40.386 1.00 86.75 90 ARG A C 1
ATOM 740 O O . ARG A 1 90 ? 20.598 -12.073 -40.923 1.00 86.75 90 ARG A O 1
ATOM 747 N N . ASP A 1 91 ? 20.425 -9.998 -40.037 1.00 87.69 91 ASP A N 1
ATOM 748 C CA . ASP A 1 91 ? 21.776 -9.507 -40.330 1.00 87.69 91 ASP A CA 1
ATOM 749 C C . ASP A 1 91 ? 22.071 -9.305 -41.828 1.00 87.69 91 ASP A C 1
ATOM 751 O O . ASP A 1 91 ? 23.225 -9.091 -42.186 1.00 87.69 91 ASP A O 1
ATOM 755 N N . ASP A 1 92 ? 21.051 -9.300 -42.692 1.00 90.81 92 ASP A N 1
ATOM 756 C CA . ASP A 1 92 ? 21.215 -9.105 -44.131 1.00 90.81 92 ASP A CA 1
ATOM 757 C C . ASP A 1 92 ? 20.316 -7.979 -44.668 1.00 90.81 92 ASP A C 1
ATOM 759 O O . ASP A 1 92 ? 19.105 -8.138 -44.845 1.00 90.81 92 ASP A O 1
ATOM 763 N N . ILE A 1 93 ? 20.915 -6.819 -44.953 1.00 94.12 93 ILE A N 1
ATOM 764 C CA . ILE A 1 93 ? 20.188 -5.675 -45.519 1.00 94.12 93 ILE A CA 1
ATOM 765 C C . ILE A 1 93 ? 19.832 -5.884 -46.990 1.00 94.12 93 ILE A C 1
ATOM 767 O O . ILE A 1 93 ? 18.877 -5.274 -47.472 1.00 94.12 93 ILE A O 1
ATOM 771 N N . GLU A 1 94 ? 20.568 -6.729 -47.712 1.00 94.06 94 GLU A N 1
ATOM 772 C CA . GLU A 1 94 ? 20.350 -6.936 -49.143 1.00 94.06 94 GLU A CA 1
ATOM 773 C C . GLU A 1 94 ? 18.991 -7.604 -49.378 1.00 94.06 94 GLU A C 1
ATOM 775 O O . GLU A 1 94 ? 18.243 -7.171 -50.256 1.00 94.06 94 GLU A O 1
ATOM 780 N N . SER A 1 95 ? 18.585 -8.526 -48.497 1.00 93.56 95 SER A N 1
ATOM 781 C CA . SER A 1 95 ? 17.228 -9.086 -48.504 1.00 93.56 95 SER A CA 1
ATOM 782 C C . SER A 1 95 ? 16.122 -8.025 -48.333 1.00 93.56 95 SER A C 1
ATOM 784 O O . SER A 1 95 ? 15.091 -8.087 -49.006 1.00 93.56 95 SER A O 1
ATOM 786 N N . ALA A 1 96 ? 16.338 -6.992 -47.508 1.00 93.44 96 ALA A N 1
ATOM 787 C CA . ALA A 1 96 ? 15.409 -5.862 -47.394 1.00 93.44 96 ALA A CA 1
ATOM 788 C C . ALA A 1 96 ? 15.392 -5.015 -48.675 1.00 93.44 96 ALA A C 1
ATOM 790 O O . ALA A 1 96 ? 14.333 -4.570 -49.126 1.00 93.44 96 ALA A O 1
ATOM 791 N N . MET A 1 97 ? 16.561 -4.799 -49.280 1.00 93.31 97 MET A N 1
ATOM 792 C CA . MET A 1 97 ? 16.688 -4.063 -50.535 1.00 93.31 97 MET A CA 1
ATOM 793 C C . MET A 1 97 ? 15.993 -4.783 -51.697 1.00 93.31 97 MET A C 1
ATOM 795 O O . MET A 1 97 ? 15.383 -4.111 -52.526 1.00 93.31 97 MET A O 1
ATOM 799 N N . ASP A 1 98 ? 16.008 -6.116 -51.740 1.00 93.94 98 ASP A N 1
ATOM 800 C CA . ASP A 1 98 ? 15.275 -6.906 -52.737 1.00 93.94 98 ASP A CA 1
ATOM 801 C C . ASP A 1 98 ? 13.755 -6.737 -52.613 1.00 93.94 98 ASP A C 1
ATOM 803 O O . ASP A 1 98 ? 13.054 -6.593 -53.619 1.00 93.94 98 ASP A O 1
ATOM 807 N N . ILE A 1 99 ? 13.232 -6.661 -51.387 1.00 92.94 99 ILE A N 1
ATOM 808 C CA . ILE A 1 99 ? 11.813 -6.358 -51.153 1.00 92.94 99 ILE A CA 1
ATOM 809 C C . ILE A 1 99 ? 11.483 -4.943 -51.636 1.00 92.94 99 ILE A C 1
ATOM 811 O O . ILE A 1 99 ? 10.494 -4.740 -52.346 1.00 92.94 99 ILE A O 1
ATOM 815 N N . ILE A 1 100 ? 12.327 -3.963 -51.298 1.00 93.31 100 ILE A N 1
ATOM 816 C CA . ILE A 1 100 ? 12.166 -2.570 -51.733 1.00 93.31 100 ILE A CA 1
ATOM 817 C C . ILE A 1 100 ? 12.217 -2.475 -53.260 1.00 93.31 100 ILE A C 1
ATOM 819 O O . ILE A 1 100 ? 11.396 -1.778 -53.846 1.00 93.31 100 ILE A O 1
ATOM 823 N N . LYS A 1 101 ? 13.105 -3.222 -53.922 1.00 93.44 101 LYS A N 1
ATOM 824 C CA . LYS A 1 101 ? 13.202 -3.282 -55.386 1.00 93.44 101 LYS A CA 1
ATOM 825 C C . LYS A 1 101 ? 11.892 -3.702 -56.042 1.00 93.44 101 LYS A C 1
ATOM 827 O O . LYS A 1 101 ? 11.553 -3.191 -57.104 1.00 93.44 101 LYS A O 1
ATOM 832 N N . ILE A 1 102 ? 11.172 -4.639 -55.427 1.00 91.81 102 ILE A N 1
ATOM 833 C CA . ILE A 1 102 ? 9.881 -5.125 -55.925 1.00 91.81 102 ILE A CA 1
ATOM 834 C C . ILE A 1 102 ? 8.769 -4.104 -55.642 1.00 91.81 102 ILE A C 1
ATOM 836 O O . ILE A 1 102 ? 7.903 -3.899 -56.492 1.00 91.81 102 ILE A O 1
ATOM 840 N N . ARG A 1 103 ? 8.775 -3.474 -54.459 1.00 92.75 103 ARG A N 1
ATOM 841 C CA . ARG A 1 103 ? 7.686 -2.595 -53.990 1.00 92.75 103 ARG A CA 1
ATOM 842 C C . ARG A 1 103 ? 7.789 -1.149 -54.487 1.00 92.75 103 ARG A C 1
ATOM 844 O O . ARG A 1 103 ? 6.762 -0.553 -54.794 1.00 92.75 103 ARG A O 1
ATOM 851 N N . ASP A 1 104 ? 8.994 -0.597 -54.594 1.00 89.94 104 ASP A N 1
ATOM 852 C CA . ASP A 1 104 ? 9.272 0.745 -55.124 1.00 89.94 104 ASP A CA 1
ATOM 853 C C . ASP A 1 104 ? 10.584 0.755 -55.943 1.00 89.94 104 ASP A C 1
ATOM 855 O O . ASP A 1 104 ? 11.642 1.185 -55.461 1.00 89.94 104 ASP A O 1
ATOM 859 N N . PRO A 1 105 ? 10.532 0.296 -57.211 1.00 88.00 105 PRO A N 1
ATOM 860 C CA . PRO A 1 105 ? 11.705 0.248 -58.082 1.00 88.00 105 PRO A CA 1
ATOM 861 C C . PRO A 1 105 ? 12.355 1.620 -58.319 1.00 88.00 105 PRO A C 1
ATOM 863 O O . PRO A 1 105 ? 13.560 1.698 -58.535 1.00 88.00 105 PRO A O 1
ATOM 866 N N . ALA A 1 106 ? 11.576 2.707 -58.285 1.00 84.50 106 ALA A N 1
ATOM 867 C CA . ALA A 1 106 ? 12.065 4.046 -58.611 1.00 84.50 106 ALA A CA 1
ATOM 868 C C . ALA A 1 106 ? 12.981 4.611 -57.517 1.00 84.50 106 ALA A C 1
ATOM 870 O O . ALA A 1 106 ? 13.968 5.282 -57.817 1.00 84.50 106 ALA A O 1
ATOM 871 N N . GLN A 1 107 ? 12.673 4.339 -56.246 1.00 85.69 107 GLN A N 1
ATOM 872 C CA . GLN A 1 107 ? 13.523 4.757 -55.130 1.00 85.69 107 GLN A CA 1
ATOM 873 C C . GLN A 1 107 ? 14.631 3.746 -54.802 1.00 85.69 107 GLN A C 1
ATOM 875 O O . GLN A 1 107 ? 15.639 4.133 -54.202 1.00 85.69 107 GLN A O 1
ATOM 880 N N . TYR A 1 108 ? 14.499 2.489 -55.245 1.00 90.44 108 TYR A N 1
ATOM 881 C CA . TYR A 1 108 ? 15.540 1.468 -55.105 1.00 90.44 108 TYR A CA 1
ATOM 882 C C . TYR A 1 108 ? 16.871 1.890 -55.736 1.00 90.44 108 TYR A C 1
ATOM 884 O O . TYR A 1 108 ? 17.907 1.745 -55.093 1.00 90.44 108 TYR A O 1
ATOM 892 N N . ASP A 1 109 ? 16.867 2.457 -56.947 1.00 88.00 109 ASP A N 1
ATOM 893 C CA . ASP A 1 109 ? 18.110 2.850 -57.630 1.00 88.00 109 ASP A CA 1
ATOM 894 C C . ASP A 1 109 ? 18.901 3.894 -56.823 1.00 88.00 109 ASP A C 1
ATOM 896 O O . ASP A 1 109 ? 20.129 3.823 -56.716 1.00 88.00 109 ASP A O 1
ATOM 900 N N . SER A 1 110 ? 18.195 4.829 -56.176 1.00 89.31 110 SER A N 1
ATOM 901 C CA . SER A 1 110 ? 18.806 5.812 -55.276 1.00 89.31 110 SER A CA 1
ATOM 902 C C . SER A 1 110 ? 19.379 5.156 -54.016 1.00 89.31 110 SER A C 1
ATOM 904 O O . SER A 1 110 ? 20.477 5.517 -53.591 1.00 89.31 110 SER A O 1
ATOM 906 N N . LEU A 1 111 ? 18.655 4.208 -53.412 1.00 92.06 111 LEU A N 1
ATOM 907 C CA . LEU A 1 111 ? 19.120 3.473 -52.232 1.00 92.06 111 LEU A CA 1
ATOM 908 C C . LEU A 1 111 ? 20.333 2.593 -52.567 1.00 92.06 111 LEU A C 1
ATOM 910 O O . LEU A 1 111 ? 21.300 2.581 -51.813 1.00 92.06 111 LEU A O 1
ATOM 914 N N . SER A 1 112 ? 20.313 1.911 -53.714 1.00 92.31 112 SER A N 1
ATOM 915 C CA . SER A 1 112 ? 21.406 1.069 -54.211 1.00 92.31 112 SER A CA 1
ATOM 916 C C . SER A 1 112 ? 22.670 1.883 -54.485 1.00 92.31 112 SER A C 1
ATOM 918 O O . SER A 1 112 ? 23.764 1.488 -54.079 1.00 92.31 112 SER A O 1
ATOM 920 N N . GLY A 1 113 ? 22.534 3.070 -55.088 1.00 92.00 113 GLY A N 1
ATOM 921 C CA . GLY A 1 113 ? 23.651 3.999 -55.262 1.00 92.00 113 GLY A CA 1
ATOM 922 C C . GLY A 1 113 ? 24.284 4.417 -53.929 1.00 92.00 113 GLY A C 1
ATOM 923 O O . GLY A 1 113 ? 25.506 4.379 -53.790 1.00 92.00 113 GLY A O 1
ATOM 924 N N . LEU A 1 114 ? 23.459 4.756 -52.931 1.00 93.50 114 LEU A N 1
ATOM 925 C CA . LEU A 1 114 ? 23.926 5.118 -51.587 1.00 93.50 114 LEU A CA 1
ATOM 926 C C . LEU A 1 114 ? 24.554 3.931 -50.849 1.00 93.50 114 LEU A C 1
ATOM 928 O O . LEU A 1 114 ? 25.599 4.101 -50.231 1.00 93.50 114 LEU A O 1
ATOM 932 N N . TYR A 1 115 ? 23.963 2.737 -50.946 1.00 93.50 115 TYR A N 1
ATOM 933 C CA . TYR A 1 115 ? 24.526 1.500 -50.405 1.00 93.50 115 TYR A CA 1
ATOM 934 C C . TYR A 1 115 ? 25.924 1.260 -50.973 1.00 93.50 115 TYR A C 1
ATOM 936 O O . TYR A 1 115 ? 26.882 1.141 -50.215 1.00 93.50 115 TYR A O 1
ATOM 944 N N . ASN A 1 116 ? 26.079 1.270 -52.298 1.00 91.94 116 ASN A N 1
ATOM 945 C CA . ASN A 1 116 ? 27.359 1.012 -52.959 1.00 91.94 116 ASN A CA 1
ATOM 946 C C . ASN A 1 116 ? 28.435 2.050 -52.606 1.00 91.94 116 ASN A C 1
ATOM 948 O O . ASN A 1 116 ? 29.591 1.673 -52.445 1.00 91.94 116 ASN A O 1
ATOM 952 N N . ALA A 1 117 ? 28.054 3.315 -52.410 1.00 90.44 117 ALA A N 1
ATOM 953 C CA . ALA A 1 117 ? 28.968 4.401 -52.053 1.00 90.44 117 ALA A CA 1
ATOM 954 C C . ALA A 1 117 ? 29.508 4.343 -50.609 1.00 90.44 117 ALA A C 1
ATOM 956 O O . ALA A 1 117 ? 30.444 5.070 -50.281 1.00 90.44 117 ALA A O 1
ATOM 957 N N . ILE A 1 118 ? 28.930 3.516 -49.729 1.00 91.50 118 ILE A N 1
ATOM 958 C CA . ILE A 1 118 ? 29.424 3.360 -48.357 1.00 91.50 118 ILE A CA 1
ATOM 959 C C . ILE A 1 118 ? 30.672 2.475 -48.344 1.00 91.50 118 ILE A C 1
ATOM 961 O O . ILE A 1 118 ? 30.600 1.278 -48.638 1.00 91.50 118 ILE A O 1
ATOM 965 N N . GLU A 1 119 ? 31.789 3.055 -47.916 1.00 86.50 119 GLU A N 1
ATOM 966 C CA . GLU A 1 119 ? 33.031 2.354 -47.590 1.00 86.50 119 GLU A CA 1
ATOM 967 C C . GLU A 1 119 ? 33.210 2.327 -46.069 1.00 86.50 119 GLU A C 1
ATOM 969 O O . GLU A 1 119 ? 33.195 3.375 -45.418 1.00 86.50 119 GLU A O 1
ATOM 974 N N . LEU A 1 120 ? 33.338 1.129 -45.491 1.00 83.12 120 LEU A N 1
ATOM 975 C CA . LEU A 1 120 ? 33.499 0.969 -44.048 1.00 83.12 120 LEU A CA 1
ATOM 976 C C . LEU A 1 120 ? 34.926 1.351 -43.612 1.00 83.12 120 LEU A C 1
ATOM 978 O O . LEU A 1 120 ? 35.890 0.807 -44.155 1.00 83.12 120 LEU A O 1
ATOM 982 N N . PRO A 1 121 ? 35.086 2.251 -42.622 1.00 79.25 121 PRO A N 1
ATOM 983 C CA . PRO A 1 121 ? 36.375 2.510 -41.988 1.00 79.25 121 PRO A CA 1
ATOM 984 C C . PRO A 1 121 ? 36.929 1.266 -41.282 1.00 79.25 121 PRO A C 1
ATOM 986 O O . PRO A 1 121 ? 36.198 0.315 -41.008 1.00 79.25 121 PRO A O 1
ATOM 989 N N . ASN A 1 122 ? 38.217 1.300 -40.923 1.00 78.50 122 ASN A N 1
ATOM 990 C CA . ASN A 1 122 ? 38.833 0.226 -40.142 1.00 78.50 122 ASN A CA 1
ATOM 991 C C . ASN A 1 122 ? 38.061 0.008 -38.823 1.00 78.50 122 ASN A C 1
ATOM 993 O O . ASN A 1 122 ? 37.862 0.951 -38.051 1.00 78.50 122 ASN A O 1
ATOM 997 N N . VAL A 1 123 ? 37.657 -1.243 -38.579 1.00 71.75 123 VAL A N 1
ATOM 998 C CA . VAL A 1 123 ? 36.858 -1.686 -37.427 1.00 71.75 123 VAL A CA 1
ATOM 999 C C . VAL A 1 123 ? 37.471 -1.233 -36.104 1.00 71.75 123 VAL A C 1
ATOM 1001 O O . VAL A 1 123 ? 36.742 -0.747 -35.244 1.00 71.75 123 VAL A O 1
ATOM 1004 N N . ASP A 1 124 ? 38.798 -1.280 -35.967 1.00 75.06 124 ASP A N 1
ATOM 1005 C CA . ASP A 1 124 ? 39.496 -0.892 -34.734 1.00 75.06 124 ASP A CA 1
ATOM 1006 C C . ASP A 1 124 ? 39.258 0.578 -34.354 1.00 75.06 124 ASP A C 1
ATOM 1008 O O . ASP A 1 124 ? 39.224 0.932 -33.175 1.00 75.06 124 ASP A O 1
ATOM 1012 N N . GLN A 1 125 ? 39.055 1.448 -35.348 1.00 75.75 125 GLN A N 1
ATOM 1013 C CA . GLN A 1 125 ? 38.800 2.876 -35.130 1.00 75.75 125 GLN A CA 1
ATOM 1014 C C . GLN A 1 125 ? 37.357 3.144 -34.690 1.00 75.75 125 GLN A C 1
ATOM 1016 O O . GLN A 1 125 ? 37.093 4.130 -34.002 1.00 75.75 125 GLN A O 1
ATOM 1021 N N . LEU A 1 126 ? 36.427 2.260 -35.063 1.00 82.56 126 LEU A N 1
ATOM 1022 C CA . LEU A 1 126 ? 35.004 2.380 -34.753 1.00 82.56 126 LEU A CA 1
ATOM 1023 C C . LEU A 1 126 ? 34.570 1.507 -33.574 1.00 82.56 126 LEU A C 1
ATOM 1025 O O . LEU A 1 126 ? 33.486 1.726 -33.039 1.00 82.56 126 LEU A O 1
ATOM 1029 N N . ALA A 1 127 ? 35.402 0.557 -33.146 1.00 84.00 127 ALA A N 1
ATOM 1030 C CA . ALA A 1 127 ? 35.040 -0.510 -32.220 1.00 84.00 127 ALA A CA 1
ATOM 1031 C C . ALA A 1 127 ? 34.335 -0.009 -30.952 1.00 84.00 127 ALA A C 1
ATOM 1033 O O . ALA A 1 127 ? 33.261 -0.499 -30.611 1.00 84.00 127 ALA A O 1
ATOM 1034 N N . LYS A 1 128 ? 34.885 1.027 -30.302 1.00 85.44 128 LYS A N 1
ATOM 1035 C CA . LYS A 1 128 ? 34.284 1.637 -29.103 1.00 85.44 128 LYS A CA 1
ATOM 1036 C C . LYS A 1 128 ? 32.872 2.172 -29.359 1.00 85.44 128 LYS A C 1
ATOM 1038 O O . LYS A 1 128 ? 31.982 1.987 -28.534 1.00 85.44 128 LYS A O 1
ATOM 1043 N N . LEU A 1 129 ? 32.669 2.840 -30.494 1.00 89.00 129 LEU A N 1
ATOM 1044 C CA . LEU A 1 129 ? 31.396 3.468 -30.836 1.00 89.00 129 LEU A CA 1
ATOM 1045 C C . LEU A 1 129 ? 30.367 2.430 -31.304 1.00 89.00 129 LEU A C 1
ATOM 1047 O O . LEU A 1 129 ? 29.206 2.504 -30.914 1.00 89.00 129 LEU A O 1
ATOM 1051 N N . LEU A 1 130 ? 30.795 1.438 -32.091 1.00 89.88 130 LEU A N 1
ATOM 1052 C CA . LEU A 1 130 ? 29.950 0.309 -32.486 1.00 89.88 130 LEU A CA 1
ATOM 1053 C C . LEU A 1 130 ? 29.458 -0.452 -31.256 1.00 89.88 130 LEU A C 1
ATOM 1055 O O . LEU A 1 130 ? 28.263 -0.711 -31.144 1.00 89.88 130 LEU A O 1
ATOM 1059 N N . LEU A 1 131 ? 30.356 -0.720 -30.305 1.00 90.12 131 LEU A N 1
ATOM 1060 C CA . LEU A 1 131 ? 30.013 -1.364 -29.045 1.00 90.12 131 LEU A CA 1
ATOM 1061 C C . LEU A 1 131 ? 29.022 -0.513 -28.243 1.00 90.12 131 LEU A C 1
ATOM 1063 O O . LEU A 1 131 ? 27.963 -1.023 -27.891 1.00 90.12 131 LEU A O 1
ATOM 1067 N N . LYS A 1 132 ? 29.294 0.793 -28.054 1.00 92.44 132 LYS A N 1
ATOM 1068 C CA . LYS A 1 132 ? 28.407 1.719 -27.319 1.00 92.44 132 LYS A CA 1
ATOM 1069 C C . LYS A 1 132 ? 26.963 1.663 -27.801 1.00 92.44 132 LYS A C 1
ATOM 1071 O O . LYS A 1 132 ? 26.045 1.662 -26.985 1.00 92.44 132 LYS A O 1
ATOM 1076 N N . TYR A 1 133 ? 26.768 1.622 -29.113 1.00 93.06 133 TYR A N 1
ATOM 1077 C CA . TYR A 1 133 ? 25.452 1.652 -29.746 1.00 93.06 133 TYR A CA 1
ATOM 1078 C C . TYR A 1 133 ? 24.914 0.264 -30.130 1.00 93.06 133 TYR A C 1
ATOM 1080 O O . TYR A 1 133 ? 23.846 0.167 -30.732 1.00 93.06 133 TYR A O 1
ATOM 1088 N N . GLY A 1 134 ? 25.629 -0.805 -29.772 1.00 89.81 134 GLY A N 1
ATOM 1089 C CA . GLY A 1 134 ? 25.201 -2.185 -29.974 1.00 89.81 134 GLY A CA 1
ATOM 1090 C C . GLY A 1 134 ? 25.152 -2.650 -31.427 1.00 89.81 134 GLY A C 1
ATOM 1091 O O . GLY A 1 134 ? 24.317 -3.479 -31.785 1.00 89.81 134 GLY A O 1
ATOM 1092 N N . LEU A 1 135 ? 26.025 -2.114 -32.275 1.00 89.38 135 LEU A N 1
ATOM 1093 C CA . LEU A 1 135 ? 26.108 -2.461 -33.690 1.00 89.38 135 LEU A CA 1
ATOM 1094 C C . LEU A 1 135 ? 27.099 -3.610 -33.896 1.00 89.38 135 LEU A C 1
ATOM 1096 O O . LEU A 1 135 ? 28.241 -3.534 -33.451 1.00 89.38 135 LEU A O 1
ATOM 1100 N N . CYS A 1 136 ? 26.672 -4.656 -34.610 1.00 84.88 136 CYS A N 1
ATOM 1101 C CA . CYS A 1 136 ? 27.499 -5.827 -34.936 1.00 84.88 136 CYS A CA 1
ATOM 1102 C C . CYS A 1 136 ? 28.097 -6.556 -33.713 1.00 84.88 136 CYS A C 1
ATOM 1104 O O . CYS A 1 136 ? 29.190 -7.117 -33.796 1.00 84.88 136 CYS A O 1
ATOM 1106 N N . ILE A 1 137 ? 27.378 -6.561 -32.589 1.00 88.00 137 ILE A N 1
ATOM 1107 C CA . ILE A 1 137 ? 27.814 -7.198 -31.341 1.00 88.00 137 ILE A CA 1
ATOM 1108 C C . ILE A 1 137 ? 27.407 -8.676 -31.259 1.00 88.00 137 ILE A C 1
ATOM 1110 O O . ILE A 1 137 ? 26.378 -9.090 -31.800 1.00 88.00 137 ILE A O 1
ATOM 1114 N N . ASN A 1 138 ? 28.181 -9.448 -30.505 1.00 87.81 138 ASN A N 1
ATOM 1115 C CA . ASN A 1 138 ? 27.780 -10.734 -29.955 1.00 87.81 138 ASN A CA 1
ATOM 1116 C C . ASN A 1 138 ? 27.069 -10.497 -28.618 1.00 87.81 138 ASN A C 1
ATOM 1118 O O . ASN A 1 138 ? 27.616 -9.859 -27.717 1.00 87.81 138 ASN A O 1
ATOM 1122 N N . ILE A 1 139 ? 25.843 -11.006 -28.493 1.00 89.50 139 ILE A N 1
ATOM 1123 C CA . ILE A 1 139 ? 25.026 -10.844 -27.286 1.00 89.50 139 ILE A CA 1
ATOM 1124 C C . ILE A 1 139 ? 25.355 -11.983 -26.308 1.00 89.50 139 ILE A C 1
ATOM 1126 O O . ILE A 1 139 ? 25.237 -13.153 -26.684 1.00 89.50 139 ILE A O 1
ATOM 1130 N N . PRO A 1 140 ? 25.721 -11.686 -25.048 1.00 87.94 140 PRO A N 1
ATOM 1131 C CA . PRO A 1 140 ? 25.920 -12.714 -24.035 1.00 87.94 140 PRO A CA 1
ATOM 1132 C C . PRO A 1 140 ? 24.645 -13.554 -23.807 1.00 87.94 140 PRO A C 1
ATOM 1134 O O . PRO A 1 140 ? 23.545 -12.993 -23.714 1.00 87.94 140 PRO A O 1
ATOM 1137 N N . PRO A 1 141 ? 24.747 -14.889 -23.632 1.00 85.88 141 PRO A N 1
ATOM 1138 C CA . PRO A 1 141 ? 23.580 -15.769 -23.485 1.00 85.88 141 PRO A CA 1
ATOM 1139 C C . PRO A 1 141 ? 22.638 -15.414 -22.325 1.00 85.88 141 PRO A C 1
ATOM 1141 O O . PRO A 1 141 ? 21.455 -15.758 -22.354 1.00 85.88 141 PRO A O 1
ATOM 1144 N N . CYS A 1 142 ? 23.136 -14.742 -21.285 1.00 82.88 142 CYS A N 1
ATOM 1145 C CA . CYS A 1 142 ? 22.327 -14.277 -20.157 1.00 82.88 142 CYS A CA 1
ATOM 1146 C C . CYS A 1 142 ? 21.353 -13.147 -20.536 1.00 82.88 142 CYS A C 1
ATOM 1148 O O . CYS A 1 142 ? 20.302 -13.032 -19.906 1.00 82.88 142 CYS A O 1
ATOM 1150 N N . TYR A 1 143 ? 21.652 -12.368 -21.580 1.00 89.69 143 TYR A N 1
ATOM 1151 C CA . TYR A 1 143 ? 20.836 -11.235 -22.028 1.00 89.69 143 TYR A CA 1
ATOM 1152 C C . TYR A 1 143 ? 20.041 -11.520 -23.303 1.00 89.69 143 TYR A C 1
ATOM 1154 O O . TYR A 1 143 ? 19.170 -10.727 -23.653 1.00 89.69 143 TYR A O 1
ATOM 1162 N N . GLN A 1 144 ? 20.268 -12.659 -23.965 1.00 89.50 144 GLN A N 1
ATOM 1163 C CA . GLN A 1 144 ? 19.632 -13.024 -25.238 1.00 89.50 144 GLN A CA 1
ATOM 1164 C C . GLN A 1 144 ? 18.108 -12.814 -25.236 1.00 89.50 144 GLN A C 1
ATOM 1166 O O . GLN A 1 144 ? 17.558 -12.219 -26.159 1.00 89.50 144 GLN A O 1
ATOM 1171 N N . ARG A 1 145 ? 17.430 -13.209 -24.151 1.00 90.62 145 ARG A N 1
ATOM 1172 C CA . ARG A 1 145 ? 15.979 -13.023 -24.004 1.00 90.62 145 ARG A CA 1
ATOM 1173 C C . ARG A 1 145 ? 15.554 -11.556 -23.978 1.00 90.62 145 ARG A C 1
ATOM 1175 O O . ARG A 1 145 ? 14.537 -11.228 -24.568 1.00 90.62 145 ARG A O 1
ATOM 1182 N N . ILE A 1 146 ? 16.321 -10.664 -23.346 1.00 92.62 146 ILE A N 1
ATOM 1183 C CA . ILE A 1 146 ? 16.027 -9.219 -23.345 1.00 92.62 146 ILE A CA 1
ATOM 1184 C C . ILE A 1 146 ? 16.092 -8.672 -24.774 1.00 92.62 146 ILE A C 1
ATOM 1186 O O . ILE A 1 146 ? 15.243 -7.875 -25.176 1.00 92.62 146 ILE A O 1
ATOM 1190 N N . PHE A 1 147 ? 17.081 -9.119 -25.549 1.00 92.94 147 PHE A N 1
ATOM 1191 C CA . PHE A 1 147 ? 17.235 -8.699 -26.936 1.00 92.94 147 PHE A CA 1
ATOM 1192 C C . PHE A 1 147 ? 16.110 -9.231 -27.821 1.00 92.94 147 PHE A C 1
ATOM 1194 O O . PHE A 1 147 ? 15.461 -8.442 -28.503 1.00 92.94 147 PHE A O 1
ATOM 1201 N N . ASP A 1 148 ? 15.836 -10.533 -27.776 1.00 91.19 148 ASP A N 1
ATOM 1202 C CA . ASP A 1 148 ? 14.850 -11.157 -28.660 1.00 91.19 148 ASP A CA 1
ATOM 1203 C C . ASP A 1 148 ? 13.402 -10.789 -28.279 1.00 91.19 148 ASP A C 1
ATOM 1205 O O . ASP A 1 148 ? 12.585 -10.504 -29.156 1.00 91.19 148 ASP A O 1
ATOM 1209 N N . GLU A 1 149 ? 13.070 -10.749 -26.983 1.00 92.31 149 GLU A N 1
ATOM 1210 C CA . GLU A 1 149 ? 11.705 -10.470 -26.510 1.00 92.31 149 GLU A CA 1
ATOM 1211 C C . GLU A 1 149 ? 11.382 -8.966 -26.504 1.00 92.31 149 GLU A C 1
ATOM 1213 O O . GLU A 1 149 ? 10.235 -8.595 -26.753 1.00 92.31 149 GLU A O 1
ATOM 1218 N N . TYR A 1 150 ? 12.364 -8.087 -26.247 1.00 93.25 150 TYR A N 1
ATOM 1219 C CA . TYR A 1 150 ? 12.130 -6.646 -26.086 1.00 93.25 150 TYR A CA 1
ATOM 1220 C C . TYR A 1 150 ? 12.892 -5.771 -27.087 1.00 93.25 150 TYR A C 1
ATOM 1222 O O . TYR A 1 150 ? 12.253 -5.167 -27.953 1.00 93.25 150 TYR A O 1
ATOM 1230 N N . LEU A 1 151 ? 14.227 -5.694 -27.001 1.00 94.19 151 LEU A N 1
ATOM 1231 C CA . LEU A 1 151 ? 15.006 -4.666 -27.713 1.00 94.19 151 LEU A CA 1
ATOM 1232 C C . LEU A 1 151 ? 14.907 -4.775 -29.239 1.00 94.19 151 LEU A C 1
ATOM 1234 O O . LEU A 1 151 ? 14.783 -3.755 -29.910 1.00 94.19 151 LEU A O 1
ATOM 1238 N N . LEU A 1 152 ? 14.935 -5.994 -29.783 1.00 92.12 152 LEU A N 1
ATOM 1239 C CA . LEU A 1 152 ? 14.928 -6.281 -31.225 1.00 92.12 152 LEU A CA 1
ATOM 1240 C C . LEU A 1 152 ? 13.565 -6.801 -31.721 1.00 92.12 152 LEU A C 1
ATOM 1242 O O . LEU A 1 152 ? 13.425 -7.198 -32.880 1.00 92.12 152 LEU A O 1
ATOM 1246 N N . SER A 1 153 ? 12.558 -6.812 -30.842 1.00 89.62 153 SER A N 1
ATOM 1247 C CA . SER A 1 153 ? 11.251 -7.435 -31.097 1.00 89.62 153 SER A CA 1
ATOM 1248 C C . SER A 1 153 ? 10.364 -6.657 -32.076 1.00 89.62 153 SER A C 1
ATOM 1250 O O . SER A 1 153 ? 9.465 -7.232 -32.689 1.00 89.62 153 SER A O 1
ATOM 1252 N N . GLU A 1 154 ? 10.605 -5.356 -32.233 1.00 90.69 154 GLU A N 1
ATOM 1253 C CA . GLU A 1 154 ? 9.888 -4.468 -33.149 1.00 90.69 154 GLU A CA 1
ATOM 1254 C C . GLU A 1 154 ? 10.718 -4.200 -34.416 1.00 90.69 154 GLU A C 1
ATOM 1256 O O . GLU A 1 154 ? 11.934 -4.412 -34.440 1.00 90.69 154 GLU A O 1
ATOM 1261 N N . ASN A 1 155 ? 10.079 -3.713 -35.491 1.00 93.00 155 ASN A N 1
ATOM 1262 C CA . ASN A 1 155 ? 10.781 -3.368 -36.737 1.00 93.00 155 ASN A CA 1
ATOM 1263 C C . ASN A 1 155 ? 11.959 -2.425 -36.454 1.00 93.00 155 ASN A C 1
ATOM 1265 O O . ASN A 1 155 ? 13.083 -2.687 -36.890 1.00 93.00 155 ASN A O 1
ATOM 1269 N N . ARG A 1 156 ? 11.698 -1.371 -35.669 1.00 94.00 156 ARG A N 1
ATOM 1270 C CA . ARG A 1 156 ? 12.729 -0.516 -35.084 1.00 94.00 156 ARG A CA 1
ATOM 1271 C C . ARG A 1 156 ? 13.141 -1.049 -33.725 1.00 94.00 156 ARG A C 1
ATOM 1273 O O . ARG A 1 156 ? 12.289 -1.342 -32.891 1.00 94.00 156 ARG A O 1
ATOM 1280 N N . TRP A 1 157 ? 14.442 -1.149 -33.509 1.00 94.12 157 TRP A N 1
ATOM 1281 C CA . TRP A 1 157 ? 14.996 -1.545 -32.229 1.00 94.12 157 TRP A CA 1
ATOM 1282 C C . TRP A 1 157 ? 14.723 -0.470 -31.183 1.00 94.12 157 TRP A C 1
ATOM 1284 O O . TRP A 1 157 ? 14.758 0.723 -31.485 1.00 94.12 157 TRP A O 1
ATOM 1294 N N . LYS A 1 158 ? 14.474 -0.895 -29.945 1.00 94.25 158 LYS A N 1
ATOM 1295 C CA . LYS A 1 158 ? 14.420 0.018 -28.800 1.00 94.25 158 LYS A CA 1
ATOM 1296 C C . LYS A 1 158 ? 15.819 0.581 -28.527 1.00 94.25 158 LYS A C 1
ATOM 1298 O O . LYS A 1 158 ? 16.804 -0.111 -28.788 1.00 94.25 158 LYS A O 1
ATOM 1303 N N . PRO A 1 159 ? 15.936 1.806 -27.997 1.00 93.75 159 PRO A N 1
ATOM 1304 C CA . PRO A 1 159 ? 17.236 2.395 -27.728 1.00 93.75 159 PRO A CA 1
ATOM 1305 C C . PRO A 1 159 ? 17.911 1.697 -26.539 1.00 93.75 159 PRO A C 1
ATOM 1307 O O . PRO A 1 159 ? 17.303 1.444 -25.496 1.00 93.75 159 PRO A O 1
ATOM 1310 N N . PHE A 1 160 ? 19.198 1.406 -26.694 1.00 95.75 160 PHE A N 1
ATOM 1311 C CA . PHE A 1 160 ? 20.048 0.906 -25.621 1.00 95.75 160 PHE A CA 1
ATOM 1312 C C . PHE A 1 160 ? 21.484 1.422 -25.775 1.00 95.75 160 PHE A C 1
ATOM 1314 O O . PHE A 1 160 ? 21.848 1.977 -26.819 1.00 95.75 160 PHE A O 1
ATOM 1321 N N . ARG A 1 161 ? 22.286 1.289 -24.714 1.00 95.69 161 ARG A N 1
ATOM 1322 C CA . ARG A 1 161 ? 23.726 1.604 -24.709 1.00 95.69 161 ARG A CA 1
ATOM 1323 C C . ARG A 1 161 ? 24.511 0.519 -23.993 1.00 95.69 161 ARG A C 1
ATOM 1325 O O . ARG A 1 161 ? 23.979 -0.104 -23.077 1.00 95.69 161 ARG A O 1
ATOM 1332 N N . ILE A 1 162 ? 25.761 0.321 -24.393 1.00 95.19 162 ILE A N 1
ATOM 1333 C CA . ILE A 1 162 ? 26.674 -0.647 -23.778 1.00 95.19 162 ILE A CA 1
ATOM 1334 C C . ILE A 1 162 ? 27.972 0.056 -23.379 1.00 95.19 162 ILE A C 1
ATOM 1336 O O . ILE A 1 162 ? 28.624 0.701 -24.192 1.00 95.19 162 ILE A O 1
ATOM 1340 N N . TYR A 1 163 ? 28.382 -0.100 -22.128 1.00 93.06 163 TYR A N 1
ATOM 1341 C CA . TYR A 1 163 ? 29.652 0.390 -21.610 1.00 93.06 163 TYR A CA 1
ATOM 1342 C C . TYR A 1 163 ? 30.468 -0.791 -21.088 1.00 93.06 163 TYR A C 1
ATOM 1344 O O . TYR A 1 163 ? 30.202 -1.303 -20.006 1.00 93.06 163 TYR A O 1
ATOM 1352 N N . ALA A 1 164 ? 31.481 -1.210 -21.850 1.00 88.38 164 ALA A N 1
ATOM 1353 C CA . ALA A 1 164 ? 32.347 -2.337 -21.483 1.00 88.38 164 ALA A CA 1
ATOM 1354 C C . ALA A 1 164 ? 33.387 -2.011 -20.398 1.00 88.38 164 ALA A C 1
ATOM 1356 O O . ALA A 1 164 ? 34.107 -2.882 -19.928 1.00 88.38 164 ALA A O 1
ATOM 1357 N N . ASN A 1 165 ? 33.509 -0.749 -19.989 1.00 88.00 165 ASN A N 1
ATOM 1358 C CA . ASN A 1 165 ? 34.302 -0.371 -18.827 1.00 88.00 165 ASN A CA 1
ATOM 1359 C C . ASN A 1 165 ? 33.698 0.880 -18.168 1.00 88.00 165 ASN A C 1
ATOM 1361 O O . ASN A 1 165 ? 32.796 1.511 -18.723 1.00 88.00 165 ASN A O 1
ATOM 1365 N N . PHE A 1 166 ? 34.227 1.262 -17.005 1.00 89.25 166 PHE A N 1
ATOM 1366 C CA . PHE A 1 166 ? 33.813 2.477 -16.297 1.00 89.25 166 PHE A CA 1
ATOM 1367 C C . PHE A 1 166 ? 35.009 3.365 -15.920 1.00 89.25 166 PHE A C 1
ATOM 1369 O O . PHE A 1 166 ? 35.223 3.713 -14.754 1.00 89.25 166 PHE A O 1
ATOM 1376 N N . ASP A 1 167 ? 35.830 3.691 -16.921 1.00 88.50 167 ASP A N 1
ATOM 1377 C CA . ASP A 1 167 ? 36.875 4.710 -16.810 1.00 88.50 167 ASP A CA 1
ATOM 1378 C C . ASP A 1 167 ? 36.296 6.145 -16.818 1.00 88.50 167 ASP A C 1
ATOM 1380 O O . ASP A 1 167 ? 35.084 6.359 -16.874 1.00 88.50 167 ASP A O 1
ATOM 1384 N N . ALA A 1 168 ? 37.160 7.163 -16.734 1.00 87.38 168 ALA A N 1
ATOM 1385 C CA . ALA A 1 168 ? 36.725 8.562 -16.689 1.00 87.38 168 ALA A CA 1
ATOM 1386 C C . ALA A 1 168 ? 36.027 9.039 -17.982 1.00 87.38 168 ALA A C 1
ATOM 1388 O O . ALA A 1 168 ? 35.226 9.975 -17.931 1.00 87.38 168 ALA A O 1
ATOM 1389 N N . GLU A 1 169 ? 36.337 8.433 -19.133 1.00 88.00 169 GLU A N 1
ATOM 1390 C CA . GLU A 1 169 ? 35.709 8.752 -20.418 1.00 88.00 169 GLU A CA 1
ATOM 1391 C C . GLU A 1 169 ? 34.292 8.167 -20.460 1.00 88.00 169 GLU A C 1
ATOM 1393 O O . GLU A 1 169 ? 33.325 8.906 -20.671 1.00 88.00 169 GLU A O 1
ATOM 1398 N N . ASN A 1 170 ? 34.156 6.874 -20.159 1.00 89.00 170 ASN A N 1
ATOM 1399 C CA . ASN A 1 170 ? 32.877 6.168 -20.161 1.00 89.00 170 ASN A CA 1
ATOM 1400 C C . ASN A 1 170 ? 31.945 6.628 -19.039 1.00 89.00 170 ASN A C 1
ATOM 1402 O O . ASN A 1 170 ? 30.754 6.799 -19.280 1.00 89.00 170 ASN A O 1
ATOM 1406 N N . SER A 1 171 ? 32.470 6.940 -17.852 1.00 90.31 171 SER A N 1
ATOM 1407 C CA . SER A 1 171 ? 31.696 7.564 -16.771 1.00 90.31 171 SER A CA 1
ATOM 1408 C C . SER A 1 171 ? 31.118 8.920 -17.200 1.00 90.31 171 SER A C 1
ATOM 1410 O O . SER A 1 171 ? 29.929 9.184 -17.001 1.00 90.31 171 SER A O 1
ATOM 1412 N N . ARG A 1 172 ? 31.917 9.767 -17.872 1.00 91.25 172 ARG A N 1
ATOM 1413 C CA . ARG A 1 172 ? 31.431 11.049 -18.405 1.00 91.25 172 ARG A CA 1
ATOM 1414 C C . ARG A 1 172 ? 30.382 10.838 -19.493 1.00 91.25 172 ARG A C 1
ATOM 1416 O O . ARG A 1 172 ? 29.373 11.539 -19.477 1.00 91.25 172 ARG A O 1
ATOM 1423 N N . SER A 1 173 ? 30.599 9.898 -20.414 1.00 90.50 173 SER A N 1
ATOM 1424 C CA . SER A 1 173 ? 29.606 9.599 -21.449 1.00 90.50 173 SER A CA 1
ATOM 1425 C C . SER A 1 173 ? 28.307 9.082 -20.842 1.00 90.50 173 SER A C 1
ATOM 1427 O O . SER A 1 173 ? 27.255 9.570 -21.230 1.00 90.50 173 SER A O 1
ATOM 1429 N N . PHE A 1 174 ? 28.366 8.160 -19.881 1.00 93.94 174 PHE A N 1
ATOM 1430 C CA . PHE A 1 174 ? 27.186 7.646 -19.189 1.00 93.94 174 PHE A CA 1
ATOM 1431 C C . PHE A 1 174 ? 26.395 8.778 -18.525 1.00 93.94 174 PHE A C 1
ATOM 1433 O O . PHE A 1 174 ? 25.180 8.867 -18.677 1.00 93.94 174 PHE A O 1
ATOM 1440 N N . LYS A 1 175 ? 27.084 9.713 -17.861 1.00 92.50 175 LYS A N 1
ATOM 1441 C CA . LYS A 1 175 ? 26.451 10.896 -17.268 1.00 92.50 175 LYS A CA 1
ATOM 1442 C C . LYS A 1 175 ? 25.766 11.793 -18.305 1.00 92.50 175 LYS A C 1
ATOM 1444 O O . LYS A 1 175 ? 24.684 12.307 -18.031 1.00 92.50 175 LYS A O 1
ATOM 1449 N N . CYS A 1 176 ? 26.385 12.005 -19.467 1.00 91.12 176 CYS A N 1
ATOM 1450 C CA . CYS A 1 176 ? 25.775 12.769 -20.555 1.00 91.12 176 CYS A CA 1
ATOM 1451 C C . CYS A 1 176 ? 24.506 12.084 -21.076 1.00 91.12 176 CYS A C 1
ATOM 1453 O O . CYS A 1 176 ? 23.482 12.750 -21.197 1.00 91.12 176 CYS A O 1
ATOM 1455 N N . ASP A 1 177 ? 24.552 10.767 -21.285 1.00 91.50 177 ASP A N 1
ATOM 1456 C CA . ASP A 1 177 ? 23.399 9.983 -21.733 1.00 91.50 177 ASP A CA 1
ATOM 1457 C C . ASP A 1 177 ? 22.255 10.046 -20.690 1.00 91.50 177 ASP A C 1
ATOM 1459 O O . ASP A 1 177 ? 21.098 10.253 -21.058 1.00 91.50 177 ASP A O 1
ATOM 1463 N N . LEU A 1 178 ? 22.558 9.991 -19.380 1.00 91.75 178 LEU A N 1
ATOM 1464 C CA . LEU A 1 178 ? 21.562 10.220 -18.317 1.00 91.75 178 LEU A CA 1
ATOM 1465 C C . LEU A 1 178 ? 20.937 11.624 -18.405 1.00 91.75 178 LEU A C 1
ATOM 1467 O O . LEU A 1 178 ? 19.717 11.773 -18.340 1.00 91.75 178 LEU A O 1
ATOM 1471 N N . GLN A 1 179 ? 21.759 12.667 -18.549 1.00 91.31 179 GLN A N 1
ATOM 1472 C CA . GLN A 1 179 ? 21.282 14.051 -18.643 1.00 91.31 179 GLN A CA 1
ATOM 1473 C C . GLN A 1 179 ? 20.377 14.265 -19.857 1.00 91.31 179 GLN A C 1
ATOM 1475 O O . GLN A 1 179 ? 19.346 14.928 -19.749 1.00 91.31 179 GLN A O 1
ATOM 1480 N N . GLU A 1 180 ? 20.756 13.713 -21.003 1.00 88.88 180 GLU A N 1
ATOM 1481 C CA . GLU A 1 180 ? 19.995 13.820 -22.241 1.00 88.88 180 GLU A CA 1
ATOM 1482 C C . GLU A 1 180 ? 18.665 13.069 -22.159 1.00 88.88 180 GLU A C 1
ATOM 1484 O O . GLU A 1 180 ? 17.619 13.643 -22.477 1.00 88.88 180 GLU A O 1
ATOM 1489 N N . PHE A 1 181 ? 18.682 11.841 -21.631 1.00 91.00 181 PHE A N 1
ATOM 1490 C CA . PHE A 1 181 ? 17.476 11.054 -21.398 1.00 91.00 181 PHE A CA 1
ATOM 1491 C C . PHE A 1 181 ? 16.454 11.834 -20.562 1.00 91.00 181 PHE A C 1
ATOM 1493 O O . PHE A 1 181 ? 15.308 12.016 -20.979 1.00 91.00 181 PHE A O 1
ATOM 1500 N N . TYR A 1 182 ? 16.868 12.368 -19.409 1.00 89.25 182 TYR A N 1
ATOM 1501 C CA . TYR A 1 182 ? 15.958 13.075 -18.503 1.00 89.25 182 TYR A CA 1
ATOM 1502 C C . TYR A 1 182 ? 15.567 14.474 -18.978 1.00 89.25 182 TYR A C 1
ATOM 1504 O O . TYR A 1 182 ? 14.502 14.964 -18.608 1.00 89.25 182 TYR A O 1
ATOM 1512 N N . LYS A 1 183 ? 16.371 15.109 -19.835 1.00 87.38 183 LYS A N 1
ATOM 1513 C CA . LYS A 1 183 ? 15.997 16.365 -20.494 1.00 87.38 183 LYS A CA 1
ATOM 1514 C C . LYS A 1 183 ? 14.879 16.165 -21.521 1.00 87.38 183 LYS A C 1
ATOM 1516 O O . LYS A 1 183 ? 14.031 17.042 -21.668 1.00 87.38 183 LYS A O 1
ATOM 1521 N N . ASN A 1 184 ? 14.888 15.034 -22.225 1.00 83.81 184 ASN A N 1
ATOM 1522 C CA . ASN A 1 184 ? 13.939 14.735 -23.300 1.00 83.81 184 ASN A CA 1
ATOM 1523 C C . ASN A 1 184 ? 12.695 13.966 -22.814 1.00 83.81 184 ASN A C 1
ATOM 1525 O O . ASN A 1 184 ? 11.708 13.854 -23.542 1.00 83.81 184 ASN A O 1
ATOM 1529 N N . THR A 1 185 ? 12.713 13.464 -21.579 1.00 84.31 185 THR A N 1
ATOM 1530 C CA . THR A 1 185 ? 11.615 12.693 -20.990 1.00 84.31 185 THR A CA 1
ATOM 1531 C C . THR A 1 185 ? 10.581 13.608 -20.330 1.00 84.31 185 THR A C 1
ATOM 1533 O O . THR A 1 185 ? 10.869 14.296 -19.355 1.00 84.31 185 THR A O 1
ATOM 1536 N N . ILE A 1 186 ? 9.346 13.593 -20.846 1.00 78.81 186 ILE A N 1
ATOM 1537 C CA . ILE A 1 186 ? 8.225 14.391 -20.311 1.00 78.81 186 ILE A CA 1
ATOM 1538 C C . ILE A 1 186 ? 7.517 13.657 -19.166 1.00 78.81 186 ILE A C 1
ATOM 1540 O O . ILE A 1 186 ? 7.119 14.271 -18.176 1.00 78.81 186 ILE A O 1
ATOM 1544 N N . ASN A 1 187 ? 7.327 12.344 -19.310 1.00 81.38 187 ASN A N 1
ATOM 1545 C CA . ASN A 1 187 ? 6.653 11.522 -18.315 1.00 81.38 187 ASN A CA 1
ATOM 1546 C C . ASN A 1 187 ? 7.651 11.078 -17.241 1.00 81.38 187 ASN A C 1
ATOM 1548 O O . ASN A 1 187 ? 8.574 10.320 -17.516 1.00 81.38 187 ASN A O 1
ATOM 1552 N N . GLU A 1 188 ? 7.450 11.508 -15.998 1.00 77.19 188 GLU A N 1
ATOM 1553 C CA . GLU A 1 188 ? 8.382 11.196 -14.911 1.00 77.19 188 GLU A CA 1
ATOM 1554 C C . GLU A 1 188 ? 8.433 9.713 -14.516 1.00 77.19 188 GLU A C 1
ATOM 1556 O O . GLU A 1 188 ? 9.375 9.312 -13.834 1.00 77.19 188 GLU A O 1
ATOM 1561 N N . PHE A 1 189 ? 7.454 8.908 -14.948 1.00 81.88 189 PHE A N 1
ATOM 1562 C CA . PHE A 1 189 ? 7.445 7.456 -14.749 1.00 81.88 189 PHE A CA 1
ATOM 1563 C C . PHE A 1 189 ? 8.221 6.690 -15.817 1.00 81.88 189 PHE A C 1
ATOM 1565 O O . PHE A 1 189 ? 8.472 5.506 -15.625 1.00 81.88 189 PHE A O 1
ATOM 1572 N N . THR A 1 190 ? 8.603 7.333 -16.922 1.00 88.62 190 THR A N 1
ATOM 1573 C CA . THR A 1 190 ? 9.359 6.668 -17.980 1.00 88.62 190 THR A CA 1
ATOM 1574 C C . THR A 1 190 ? 10.742 6.300 -17.456 1.00 88.62 190 THR A C 1
ATOM 1576 O O . THR A 1 190 ? 11.507 7.166 -17.027 1.00 88.62 190 THR A O 1
ATOM 1579 N N . CYS A 1 191 ? 11.051 5.007 -17.450 1.00 91.00 191 CYS A N 1
ATOM 1580 C CA . CYS A 1 191 ? 12.207 4.442 -16.769 1.00 91.00 191 CYS A CA 1
ATOM 1581 C C . CYS A 1 191 ? 13.421 4.263 -17.685 1.00 91.00 191 CYS A C 1
ATOM 1583 O O . CYS A 1 191 ? 13.300 3.870 -18.850 1.00 91.00 191 CYS A O 1
ATOM 1585 N N . LEU A 1 192 ? 14.604 4.451 -17.099 1.00 94.44 192 LEU A N 1
ATOM 1586 C CA . LEU A 1 192 ? 15.877 3.991 -17.648 1.00 94.44 192 LEU A CA 1
ATOM 1587 C C . LEU A 1 192 ? 16.332 2.772 -16.841 1.00 94.44 192 LEU A C 1
ATOM 1589 O O . LEU A 1 192 ? 16.420 2.834 -15.614 1.00 94.44 192 LEU A O 1
ATOM 1593 N N . CYS A 1 193 ? 16.588 1.653 -17.518 1.00 95.19 193 CYS A N 1
ATOM 1594 C CA . CYS A 1 193 ? 16.996 0.408 -16.871 1.00 95.19 193 CYS A CA 1
ATOM 1595 C C . CYS A 1 193 ? 18.509 0.202 -16.983 1.00 95.19 193 CYS A C 1
ATOM 1597 O O . CYS A 1 193 ? 19.017 0.035 -18.087 1.00 95.19 193 CYS A O 1
ATOM 1599 N N . CYS A 1 194 ? 19.219 0.145 -15.858 1.00 94.62 194 CYS A N 1
ATOM 1600 C CA . CYS A 1 194 ? 20.647 -0.164 -15.793 1.00 94.62 194 CYS A CA 1
ATOM 1601 C C . CYS A 1 194 ? 20.879 -1.637 -15.430 1.00 94.62 194 CYS A C 1
ATOM 1603 O O . CYS A 1 194 ? 20.447 -2.103 -14.376 1.00 94.62 194 CYS A O 1
ATOM 1605 N N . ILE A 1 195 ? 21.606 -2.370 -16.265 1.00 93.56 195 ILE A N 1
ATOM 1606 C CA . ILE A 1 195 ? 22.092 -3.719 -15.956 1.00 93.56 195 ILE A CA 1
ATOM 1607 C C . ILE A 1 195 ? 23.606 -3.617 -15.807 1.00 93.56 195 ILE A C 1
ATOM 1609 O O . ILE A 1 195 ? 24.294 -3.269 -16.763 1.00 93.56 195 ILE A O 1
ATOM 1613 N N . ILE A 1 196 ? 24.100 -3.845 -14.593 1.00 91.38 196 ILE A N 1
ATOM 1614 C CA . ILE A 1 196 ? 25.480 -3.542 -14.208 1.00 91.38 196 ILE A CA 1
ATOM 1615 C C . ILE A 1 196 ? 26.200 -4.837 -13.858 1.00 91.38 196 ILE A C 1
ATOM 1617 O O . ILE A 1 196 ? 25.840 -5.455 -12.862 1.00 91.38 196 ILE A O 1
ATOM 1621 N N . ASP A 1 197 ? 27.236 -5.223 -14.595 1.00 89.00 197 ASP A N 1
ATOM 1622 C CA . ASP A 1 197 ? 28.208 -6.181 -14.076 1.00 89.00 197 ASP A CA 1
ATOM 1623 C C . ASP A 1 197 ? 29.050 -5.499 -12.991 1.00 89.00 197 ASP A C 1
ATOM 1625 O O . ASP A 1 197 ? 29.536 -4.372 -13.128 1.00 89.00 197 ASP A O 1
ATOM 1629 N N . ASN A 1 198 ? 29.186 -6.175 -11.858 1.00 86.06 198 ASN A N 1
ATOM 1630 C CA . ASN A 1 198 ? 30.061 -5.742 -10.790 1.00 86.06 198 ASN A CA 1
ATOM 1631 C C . ASN A 1 198 ? 31.535 -5.813 -11.191 1.00 86.06 198 ASN A C 1
ATOM 1633 O O . ASN A 1 198 ? 32.305 -4.971 -10.729 1.00 86.06 198 ASN A O 1
ATOM 1637 N N . GLU A 1 199 ? 31.923 -6.775 -12.025 1.00 85.38 199 GLU A N 1
ATOM 1638 C CA . GLU A 1 199 ? 33.295 -6.947 -12.495 1.00 85.38 199 GLU A CA 1
ATOM 1639 C C . GLU A 1 199 ? 33.423 -6.418 -13.920 1.00 85.38 199 GLU A C 1
ATOM 1641 O O . GLU A 1 199 ? 33.061 -7.094 -14.868 1.00 85.38 199 GLU A O 1
ATOM 1646 N N . LEU A 1 200 ? 33.949 -5.200 -14.067 1.00 84.75 200 LEU A N 1
ATOM 1647 C CA . LEU A 1 200 ? 34.192 -4.587 -15.373 1.00 84.75 200 LEU A CA 1
ATOM 1648 C C . LEU A 1 200 ? 35.686 -4.433 -15.593 1.00 84.75 200 LEU A C 1
ATOM 1650 O O . LEU A 1 200 ? 36.371 -3.778 -14.801 1.00 84.75 200 LEU A O 1
ATOM 1654 N N . SER A 1 201 ? 36.191 -5.010 -16.681 1.00 80.94 201 SER A N 1
ATOM 1655 C CA . SER A 1 201 ? 37.610 -5.004 -17.041 1.00 80.94 201 SER A CA 1
ATOM 1656 C C . SER A 1 201 ? 38.512 -5.534 -15.913 1.00 80.94 201 SER A C 1
ATOM 1658 O O . SER A 1 201 ? 39.610 -5.025 -15.689 1.00 80.94 201 SER A O 1
ATOM 1660 N N . GLY A 1 202 ? 38.034 -6.541 -15.173 1.00 76.25 202 GLY A N 1
ATOM 1661 C CA . GLY A 1 202 ? 38.760 -7.167 -14.061 1.00 76.25 202 GLY A CA 1
ATOM 1662 C C . GLY A 1 202 ? 38.747 -6.390 -12.737 1.00 76.25 202 GLY A C 1
ATOM 1663 O O . GLY A 1 202 ? 39.436 -6.786 -11.797 1.00 76.25 202 GLY A O 1
ATOM 1664 N N . GLU A 1 203 ? 37.971 -5.307 -12.626 1.00 80.69 203 GLU A N 1
ATOM 1665 C CA . GLU A 1 203 ? 37.845 -4.517 -11.399 1.00 80.69 203 GLU A CA 1
ATOM 1666 C C . GLU A 1 203 ? 36.399 -4.427 -10.898 1.00 80.69 203 GLU A C 1
ATOM 1668 O O . GLU A 1 203 ? 35.448 -4.374 -11.676 1.00 80.69 203 GLU A O 1
ATOM 1673 N N . LYS A 1 204 ? 36.226 -4.336 -9.572 1.00 84.06 204 LYS A N 1
ATOM 1674 C CA . LYS A 1 204 ? 34.906 -4.170 -8.946 1.00 84.06 204 LYS A CA 1
ATOM 1675 C C . LYS A 1 204 ? 34.422 -2.728 -9.084 1.00 84.06 204 LYS A C 1
ATOM 1677 O O . LYS A 1 204 ? 34.861 -1.857 -8.333 1.00 84.06 204 LYS A O 1
ATOM 1682 N N . ARG A 1 205 ? 33.525 -2.472 -10.039 1.00 86.06 205 ARG A N 1
ATOM 1683 C CA . ARG A 1 205 ? 33.106 -1.119 -10.447 1.00 86.06 205 ARG A CA 1
ATOM 1684 C C . ARG A 1 205 ? 31.652 -0.772 -10.118 1.00 86.06 205 ARG A C 1
ATOM 1686 O O . ARG A 1 205 ? 31.321 0.413 -10.171 1.00 86.06 205 ARG A O 1
ATOM 1693 N N . ALA A 1 206 ? 30.809 -1.724 -9.690 1.00 85.00 206 ALA A N 1
ATOM 1694 C CA . ALA A 1 206 ? 29.395 -1.440 -9.391 1.00 85.00 206 ALA A CA 1
ATOM 1695 C C . ALA A 1 206 ? 29.211 -0.282 -8.401 1.00 85.00 206 ALA A C 1
ATOM 1697 O O . ALA A 1 206 ? 28.367 0.581 -8.619 1.00 85.00 206 ALA A O 1
ATOM 1698 N N . LYS A 1 207 ? 30.026 -0.216 -7.339 1.00 85.00 207 LYS A N 1
ATOM 1699 C CA . LYS A 1 207 ? 29.926 0.858 -6.339 1.00 85.00 207 LYS A CA 1
ATOM 1700 C C . LYS A 1 207 ? 30.143 2.244 -6.954 1.00 85.00 207 LYS A C 1
ATOM 1702 O O . LYS A 1 207 ? 29.349 3.140 -6.708 1.00 85.00 207 LYS A O 1
ATOM 1707 N N . ASN A 1 208 ? 31.164 2.399 -7.795 1.00 87.00 208 ASN A N 1
ATOM 1708 C CA . ASN A 1 208 ? 31.456 3.660 -8.478 1.00 87.00 208 ASN A CA 1
ATOM 1709 C C . ASN A 1 208 ? 30.297 4.096 -9.384 1.00 87.00 208 ASN A C 1
ATOM 1711 O O . ASN A 1 208 ? 29.979 5.279 -9.453 1.00 87.00 208 ASN A O 1
ATOM 1715 N N . ILE A 1 209 ? 29.658 3.139 -10.060 1.00 89.06 209 ILE A N 1
ATOM 1716 C CA . ILE A 1 209 ? 28.500 3.403 -10.919 1.00 89.06 209 ILE A CA 1
ATOM 1717 C C . ILE A 1 209 ? 27.302 3.845 -10.071 1.00 89.06 209 ILE A C 1
ATOM 1719 O O . ILE A 1 209 ? 26.655 4.840 -10.391 1.00 89.06 209 ILE A O 1
ATOM 1723 N N . ILE A 1 210 ? 27.029 3.149 -8.963 1.00 88.00 210 ILE A N 1
ATOM 1724 C CA . ILE A 1 210 ? 25.954 3.510 -8.027 1.00 88.00 210 ILE A CA 1
ATOM 1725 C C . ILE A 1 210 ? 26.187 4.907 -7.448 1.00 88.00 210 ILE A C 1
ATOM 1727 O O . ILE A 1 210 ? 25.238 5.682 -7.360 1.00 88.00 210 ILE A O 1
ATOM 1731 N N . ASP A 1 211 ? 27.425 5.251 -7.090 1.00 87.56 211 ASP A N 1
ATOM 1732 C CA . ASP A 1 211 ? 27.778 6.570 -6.558 1.00 87.56 211 ASP A CA 1
ATOM 1733 C C . ASP A 1 211 ? 27.562 7.685 -7.604 1.00 87.56 211 ASP A C 1
ATOM 1735 O O . ASP A 1 211 ? 27.107 8.777 -7.255 1.00 87.56 211 ASP A O 1
ATOM 1739 N N . GLU A 1 212 ? 27.802 7.418 -8.894 1.00 89.50 212 GLU A N 1
ATOM 1740 C CA . GLU A 1 212 ? 27.498 8.360 -9.984 1.00 89.50 212 GLU A CA 1
ATOM 1741 C C . GLU A 1 212 ? 25.981 8.542 -10.163 1.00 89.50 212 GLU A C 1
ATOM 1743 O O . GLU A 1 212 ? 25.498 9.675 -10.223 1.00 89.50 212 GLU A O 1
ATOM 1748 N N . ILE A 1 213 ? 25.209 7.445 -10.171 1.00 90.06 213 ILE A N 1
ATOM 1749 C CA . ILE A 1 213 ? 23.736 7.490 -10.238 1.00 90.06 213 ILE A CA 1
ATOM 1750 C C . ILE A 1 213 ? 23.172 8.232 -9.018 1.00 90.06 213 ILE A C 1
ATOM 1752 O O . ILE A 1 213 ? 22.275 9.065 -9.144 1.00 90.06 213 ILE A O 1
ATOM 1756 N N . ARG A 1 214 ? 23.721 7.981 -7.828 1.00 87.25 214 ARG A N 1
ATOM 1757 C CA . ARG A 1 214 ? 23.340 8.668 -6.590 1.00 87.25 214 ARG A CA 1
ATOM 1758 C C . ARG A 1 214 ? 23.615 10.163 -6.679 1.00 87.25 214 ARG A C 1
ATOM 1760 O O . ARG A 1 214 ? 22.742 10.960 -6.356 1.00 87.25 214 ARG A O 1
ATOM 1767 N N . SER A 1 215 ? 24.796 10.536 -7.166 1.00 87.56 215 SER A N 1
ATOM 1768 C CA . SER A 1 215 ? 25.183 11.935 -7.374 1.00 87.56 215 SER A CA 1
ATOM 1769 C C . SER A 1 215 ? 24.296 12.642 -8.404 1.00 87.56 215 SER A C 1
ATOM 1771 O O . SER A 1 215 ? 24.148 13.858 -8.353 1.00 87.56 215 SER A O 1
ATOM 1773 N N . PHE A 1 216 ? 23.693 11.896 -9.331 1.00 88.19 216 PHE A N 1
ATOM 1774 C CA . PHE A 1 216 ? 22.697 12.409 -10.270 1.00 88.19 216 PHE A CA 1
ATOM 1775 C C . PHE A 1 216 ? 21.295 12.568 -9.640 1.00 88.19 216 PHE A C 1
ATOM 1777 O O . PHE A 1 216 ? 20.519 13.420 -10.067 1.00 88.19 216 PHE A O 1
ATOM 1784 N N . ASN A 1 217 ? 20.980 11.791 -8.600 1.00 86.50 217 ASN A N 1
ATOM 1785 C CA . ASN A 1 217 ? 19.685 11.765 -7.904 1.00 86.50 217 ASN A CA 1
ATOM 1786 C C . ASN A 1 217 ? 19.620 12.652 -6.637 1.00 86.50 217 ASN A C 1
ATOM 1788 O O . ASN A 1 217 ? 18.746 12.435 -5.793 1.00 86.50 217 ASN A O 1
ATOM 1792 N N . THR A 1 218 ? 20.519 13.631 -6.475 1.00 74.06 218 THR A N 1
ATOM 1793 C CA . THR A 1 218 ? 20.672 14.405 -5.224 1.00 74.06 218 THR A CA 1
ATOM 1794 C C . THR A 1 218 ? 19.427 15.191 -4.812 1.00 74.06 218 THR A C 1
ATOM 1796 O O . THR A 1 218 ? 19.034 15.118 -3.652 1.00 74.06 218 THR A O 1
ATOM 1799 N N . ASP A 1 219 ? 18.781 15.906 -5.738 1.00 72.12 219 ASP A N 1
ATOM 1800 C CA . ASP A 1 219 ? 17.622 16.760 -5.413 1.00 72.12 219 ASP A CA 1
ATOM 1801 C C . ASP A 1 219 ? 16.277 16.047 -5.626 1.00 72.12 219 ASP A C 1
ATOM 1803 O O . ASP A 1 219 ? 15.287 16.325 -4.950 1.00 72.12 219 ASP A O 1
ATOM 1807 N N . LYS A 1 220 ? 16.231 15.124 -6.591 1.00 78.25 220 LYS A N 1
ATOM 1808 C CA . LYS A 1 220 ? 15.053 14.326 -6.942 1.00 78.25 220 LYS A CA 1
ATOM 1809 C C . LYS A 1 220 ? 15.518 12.934 -7.340 1.00 78.25 220 LYS A C 1
ATOM 1811 O O . LYS A 1 220 ? 16.407 12.784 -8.174 1.00 78.25 220 LYS A O 1
ATOM 1816 N N . ARG A 1 221 ? 14.849 11.906 -6.817 1.00 84.62 221 ARG A N 1
ATOM 1817 C CA . ARG A 1 221 ? 15.040 10.539 -7.305 1.00 84.62 221 ARG A CA 1
ATOM 1818 C C . ARG A 1 221 ? 14.454 10.397 -8.711 1.00 84.62 221 ARG A C 1
ATOM 1820 O O . ARG A 1 221 ? 13.229 10.488 -8.886 1.00 84.62 221 ARG A O 1
ATOM 1827 N N . ASN A 1 222 ? 15.322 10.169 -9.693 1.00 87.12 222 ASN A N 1
ATOM 1828 C CA . ASN A 1 222 ? 14.937 9.879 -11.071 1.00 87.12 222 ASN A CA 1
ATOM 1829 C C . ASN A 1 222 ? 14.545 8.401 -11.245 1.00 87.12 222 ASN A C 1
ATOM 1831 O O . ASN A 1 222 ? 14.854 7.559 -10.400 1.00 87.12 222 ASN A O 1
ATOM 1835 N N . SER A 1 223 ? 13.832 8.094 -12.330 1.00 88.19 223 SER A N 1
ATOM 1836 C CA . SER A 1 223 ? 13.282 6.772 -12.692 1.00 88.19 223 SER A CA 1
ATOM 1837 C C . SER A 1 223 ? 14.337 5.766 -13.179 1.00 88.19 223 SER A C 1
ATOM 1839 O O . SER A 1 223 ? 14.137 5.071 -14.175 1.00 88.19 223 SER A O 1
ATOM 1841 N N . ILE A 1 224 ? 15.473 5.695 -12.486 1.00 91.38 224 ILE A N 1
ATOM 1842 C CA . ILE A 1 224 ? 16.557 4.758 -12.789 1.00 91.38 224 ILE A CA 1
ATOM 1843 C C . ILE A 1 224 ? 16.304 3.476 -11.994 1.00 91.38 224 ILE A C 1
ATOM 1845 O O . ILE A 1 224 ? 16.289 3.494 -10.760 1.00 91.38 224 ILE A O 1
ATOM 1849 N N . ILE A 1 225 ? 16.083 2.377 -12.710 1.00 91.56 225 ILE A N 1
ATOM 1850 C CA . ILE A 1 225 ? 15.806 1.038 -12.167 1.00 91.56 225 ILE A CA 1
ATOM 1851 C C . ILE A 1 225 ? 16.853 0.053 -12.681 1.00 91.56 225 ILE A C 1
ATOM 1853 O O . ILE A 1 225 ? 17.575 0.368 -13.624 1.00 91.56 225 ILE A O 1
ATOM 1857 N N . GLY A 1 226 ? 16.938 -1.149 -12.111 1.00 91.25 226 GLY A N 1
ATOM 1858 C CA . GLY A 1 226 ? 17.847 -2.154 -12.652 1.00 91.25 226 GLY A CA 1
ATOM 1859 C C . GLY A 1 226 ? 18.344 -3.203 -11.671 1.00 91.25 226 GLY A C 1
ATOM 1860 O O . GLY A 1 226 ? 17.728 -3.456 -10.636 1.00 91.25 226 GLY A O 1
ATOM 1861 N N . ALA A 1 227 ? 19.479 -3.809 -12.015 1.00 91.25 227 ALA A N 1
ATOM 1862 C CA . ALA A 1 227 ? 20.099 -4.878 -11.242 1.00 91.25 227 ALA A CA 1
ATOM 1863 C C . ALA A 1 227 ? 21.626 -4.877 -11.386 1.00 91.25 227 ALA A C 1
ATOM 1865 O O . ALA A 1 227 ? 22.169 -4.403 -12.386 1.00 91.25 227 ALA A O 1
ATOM 1866 N N . ILE A 1 228 ? 22.298 -5.455 -10.390 1.00 88.62 228 ILE A N 1
ATOM 1867 C CA . ILE A 1 228 ? 23.743 -5.681 -10.394 1.00 88.62 228 ILE A CA 1
ATOM 1868 C C . ILE A 1 228 ? 23.987 -7.176 -10.571 1.00 88.62 228 ILE A C 1
ATOM 1870 O O . ILE A 1 228 ? 23.630 -7.972 -9.707 1.00 88.62 228 ILE A O 1
ATOM 1874 N N . VAL A 1 229 ? 24.596 -7.575 -11.676 1.00 87.12 229 VAL A N 1
ATOM 1875 C CA . VAL A 1 229 ? 25.013 -8.950 -11.934 1.00 87.12 229 VAL A CA 1
ATOM 1876 C C . VAL A 1 229 ? 26.400 -9.148 -11.324 1.00 87.12 229 VAL A C 1
ATOM 1878 O O . VAL A 1 229 ? 27.288 -8.322 -11.489 1.00 87.12 229 VAL A O 1
ATOM 1881 N N . THR A 1 230 ? 26.589 -10.205 -10.537 1.00 82.38 230 THR A N 1
ATOM 1882 C CA . THR A 1 230 ? 27.867 -10.473 -9.863 1.00 82.38 230 THR A CA 1
ATOM 1883 C C . THR A 1 230 ? 28.131 -11.971 -9.747 1.00 82.38 230 THR A C 1
ATOM 1885 O O . THR A 1 230 ? 27.218 -12.780 -9.571 1.00 82.38 230 THR A O 1
ATOM 1888 N N . SER A 1 231 ? 29.401 -12.349 -9.829 1.00 74.06 231 SER A N 1
ATOM 1889 C CA . SER A 1 231 ? 29.927 -13.691 -9.543 1.00 74.06 231 SER A CA 1
ATOM 1890 C C . SER A 1 231 ? 30.242 -13.902 -8.046 1.00 74.06 231 SER A C 1
ATOM 1892 O O . SER A 1 231 ? 30.438 -15.035 -7.611 1.00 74.06 231 SER A O 1
ATOM 1894 N N . HIS A 1 232 ? 30.269 -12.823 -7.254 1.00 68.56 232 HIS A N 1
ATOM 1895 C CA . HIS A 1 232 ? 30.708 -12.785 -5.850 1.00 68.56 232 HIS A CA 1
ATOM 1896 C C . HIS A 1 232 ? 29.551 -12.588 -4.850 1.00 68.56 232 HIS A C 1
ATOM 1898 O O . HIS A 1 232 ? 28.444 -12.224 -5.247 1.00 68.56 232 HIS A O 1
ATOM 1904 N N . GLU A 1 233 ? 29.815 -12.800 -3.551 1.00 58.88 233 GLU A N 1
ATOM 1905 C CA . GLU A 1 233 ? 28.834 -12.636 -2.462 1.00 58.88 233 GLU A CA 1
ATOM 1906 C C . GLU A 1 233 ? 28.113 -11.276 -2.488 1.00 58.88 233 GLU A C 1
ATOM 1908 O O . GLU A 1 233 ? 28.708 -10.235 -2.780 1.00 58.88 233 GLU A O 1
ATOM 1913 N N . LYS A 1 234 ? 26.810 -11.306 -2.166 1.00 63.81 234 LYS A N 1
ATOM 1914 C CA . LYS A 1 234 ? 25.925 -10.137 -2.108 1.00 63.81 234 LYS A CA 1
ATOM 1915 C C . LYS A 1 234 ? 26.440 -9.161 -1.043 1.00 63.81 234 LYS A C 1
ATOM 1917 O O . LYS A 1 234 ? 26.347 -9.444 0.146 1.00 63.81 234 LYS A O 1
ATOM 1922 N N . THR A 1 235 ? 26.931 -7.992 -1.439 1.00 52.72 235 THR A N 1
ATOM 1923 C CA . THR A 1 235 ? 27.091 -6.862 -0.512 1.00 52.72 235 THR A CA 1
ATOM 1924 C C . THR A 1 235 ? 25.946 -5.899 -0.751 1.00 52.72 235 THR A C 1
ATOM 1926 O O . THR A 1 235 ? 26.059 -5.012 -1.593 1.00 52.72 235 THR A O 1
ATOM 1929 N N . GLU A 1 236 ? 24.824 -6.097 -0.064 1.00 53.41 236 GLU A N 1
ATOM 1930 C CA . GLU A 1 236 ? 23.701 -5.167 -0.154 1.00 53.41 236 GLU A CA 1
ATOM 1931 C C . GLU A 1 236 ? 24.142 -3.774 0.300 1.00 53.41 236 GLU A C 1
ATOM 1933 O O . GLU A 1 236 ? 24.692 -3.594 1.386 1.00 53.41 236 GLU A O 1
ATOM 1938 N N . ASN A 1 237 ? 23.918 -2.779 -0.554 1.00 53.88 237 ASN A N 1
ATOM 1939 C CA . ASN A 1 237 ? 24.071 -1.382 -0.192 1.00 53.88 237 ASN A CA 1
ATOM 1940 C C . ASN A 1 237 ? 22.805 -0.664 -0.657 1.00 53.88 237 ASN A C 1
ATOM 1942 O O . ASN A 1 237 ? 22.624 -0.394 -1.844 1.00 53.88 237 ASN A O 1
ATOM 1946 N N . ILE A 1 238 ? 21.888 -0.475 0.287 1.00 57.03 238 ILE A N 1
ATOM 1947 C CA . ILE A 1 238 ? 20.549 0.068 0.069 1.00 57.03 238 ILE A CA 1
ATOM 1948 C C . ILE A 1 238 ? 20.591 1.554 0.413 1.00 57.03 238 ILE A C 1
ATOM 1950 O O . ILE A 1 238 ? 21.033 1.926 1.498 1.00 57.03 238 ILE A O 1
ATOM 1954 N N . ASP A 1 239 ? 20.129 2.399 -0.504 1.00 67.00 239 ASP A N 1
ATOM 1955 C CA . ASP A 1 239 ? 20.079 3.850 -0.332 1.00 67.00 239 ASP A CA 1
ATOM 1956 C C . ASP A 1 239 ? 18.707 4.383 -0.785 1.00 67.00 239 ASP A C 1
ATOM 1958 O O . ASP A 1 239 ? 18.048 3.796 -1.647 1.00 67.00 239 ASP A O 1
ATOM 1962 N N . GLU A 1 240 ? 18.233 5.484 -0.196 1.00 68.50 240 GLU A N 1
ATOM 1963 C CA . GLU A 1 240 ? 16.927 6.054 -0.548 1.00 68.50 240 GLU A CA 1
ATOM 1964 C C . GLU A 1 240 ? 16.887 6.656 -1.964 1.00 68.50 240 GLU A C 1
ATOM 1966 O O . GLU A 1 240 ? 15.815 6.727 -2.577 1.00 68.50 240 GLU A O 1
ATOM 1971 N N . HIS A 1 241 ? 18.047 7.034 -2.507 1.00 78.50 241 HIS A N 1
ATOM 1972 C CA . HIS A 1 241 ? 18.198 7.653 -3.820 1.00 78.50 241 HIS A CA 1
ATOM 1973 C C . HIS A 1 241 ? 18.356 6.632 -4.954 1.00 78.50 241 HIS A C 1
ATOM 1975 O O . HIS A 1 241 ? 18.063 6.961 -6.106 1.00 78.50 241 HIS A O 1
ATOM 1981 N N . VAL A 1 242 ? 18.810 5.405 -4.662 1.00 82.88 242 VAL A N 1
ATOM 1982 C CA . VAL A 1 242 ? 19.044 4.337 -5.651 1.00 82.88 242 VAL A CA 1
ATOM 1983 C C . VAL A 1 242 ? 18.892 2.965 -4.998 1.00 82.88 242 VAL A C 1
ATOM 1985 O O . VAL A 1 242 ? 19.510 2.687 -3.976 1.00 82.88 242 VAL A O 1
ATOM 1988 N N . PHE A 1 243 ? 18.148 2.071 -5.652 1.00 85.75 243 PHE A N 1
ATOM 1989 C CA . PHE A 1 243 ? 18.085 0.663 -5.271 1.00 85.75 243 PHE A CA 1
ATOM 1990 C C . PHE A 1 243 ? 18.251 -0.226 -6.502 1.00 85.75 243 PHE A C 1
ATOM 1992 O O . PHE A 1 243 ? 17.456 -0.147 -7.441 1.00 85.75 243 PHE A O 1
ATOM 1999 N N . LEU A 1 244 ? 19.266 -1.086 -6.471 1.00 86.38 244 LEU A N 1
ATOM 2000 C CA . LEU A 1 244 ? 19.545 -2.112 -7.471 1.00 86.38 244 LEU A CA 1
ATOM 2001 C C . LEU A 1 244 ? 19.843 -3.412 -6.724 1.00 86.38 244 LEU A C 1
ATOM 2003 O O . LEU A 1 244 ? 20.636 -3.415 -5.783 1.00 86.38 244 LEU A O 1
ATOM 2007 N N . GLU A 1 245 ? 19.205 -4.505 -7.123 1.00 84.56 245 GLU A N 1
ATOM 2008 C CA . GLU A 1 245 ? 19.378 -5.792 -6.448 1.00 84.56 245 GLU A CA 1
ATOM 2009 C C . GLU A 1 245 ? 20.516 -6.606 -7.070 1.00 84.56 245 GLU A C 1
ATOM 2011 O O . GLU A 1 245 ? 20.706 -6.606 -8.289 1.00 84.56 245 GLU A O 1
ATOM 2016 N N . TYR A 1 246 ? 21.258 -7.319 -6.220 1.00 84.56 246 TYR A N 1
ATOM 2017 C CA . TYR A 1 246 ? 22.334 -8.208 -6.642 1.00 84.56 246 TYR A CA 1
ATOM 2018 C C . TYR A 1 246 ? 21.793 -9.547 -7.147 1.00 84.56 246 TYR A C 1
ATOM 2020 O O . TYR A 1 246 ? 21.106 -10.279 -6.432 1.00 84.56 246 TYR A O 1
ATOM 2028 N N . VAL A 1 247 ? 22.189 -9.906 -8.362 1.00 84.12 247 VAL A N 1
ATOM 2029 C CA . VAL A 1 247 ? 21.836 -11.146 -9.046 1.00 84.12 247 VAL A CA 1
ATOM 2030 C C . VAL A 1 247 ? 23.102 -11.955 -9.288 1.00 84.12 247 VAL A C 1
ATOM 2032 O O . VAL A 1 247 ? 24.080 -11.458 -9.841 1.00 84.12 247 VAL A O 1
ATOM 2035 N N . ASN A 1 248 ? 23.088 -13.230 -8.902 1.00 79.88 248 ASN A N 1
ATOM 2036 C CA . ASN A 1 248 ? 24.199 -14.124 -9.208 1.00 79.88 248 ASN A CA 1
ATOM 2037 C C . ASN A 1 248 ? 24.262 -14.390 -10.725 1.00 79.88 248 ASN A C 1
ATOM 2039 O O . ASN A 1 248 ? 23.257 -14.807 -11.305 1.00 79.88 248 ASN A O 1
ATOM 2043 N N . LYS A 1 249 ? 25.435 -14.215 -11.353 1.00 77.75 249 LYS A N 1
ATOM 2044 C CA . LYS A 1 249 ? 25.646 -14.393 -12.806 1.00 77.75 249 LYS A CA 1
ATOM 2045 C C . LYS A 1 249 ? 25.217 -15.788 -13.300 1.00 77.75 249 LYS A C 1
ATOM 2047 O O . LYS A 1 249 ? 24.622 -15.899 -14.367 1.00 77.75 249 LYS A O 1
ATOM 2052 N N . SER A 1 250 ? 25.379 -16.835 -12.482 1.00 71.69 250 SER A N 1
ATOM 2053 C CA . SER A 1 250 ? 24.932 -18.208 -12.800 1.00 71.69 250 SER A CA 1
ATOM 2054 C C . SER A 1 250 ? 23.406 -18.398 -12.827 1.00 71.69 250 SER A C 1
ATOM 2056 O O . SER A 1 250 ? 22.912 -19.326 -13.463 1.00 71.69 250 SER A O 1
ATOM 2058 N N . LEU A 1 251 ? 22.649 -17.513 -12.168 1.00 72.38 251 LEU A N 1
ATOM 2059 C CA . LEU A 1 251 ? 21.182 -17.536 -12.094 1.00 72.38 251 LEU A CA 1
ATOM 2060 C C . LEU A 1 251 ? 20.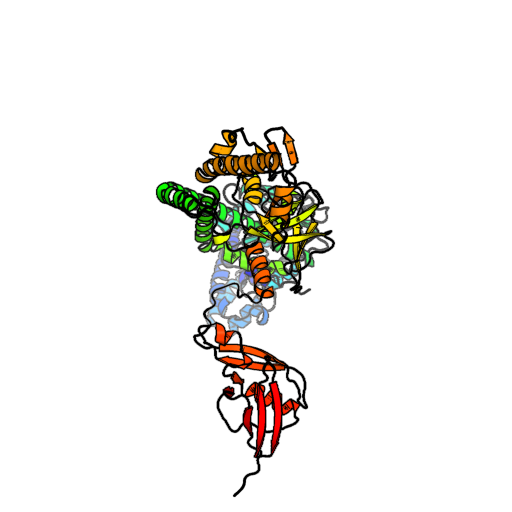538 -16.341 -12.815 1.00 72.38 251 LEU A C 1
ATOM 2062 O O . LEU A 1 251 ? 19.319 -16.159 -12.748 1.00 72.38 251 LEU A O 1
ATOM 2066 N N . ALA A 1 252 ? 21.335 -15.527 -13.515 1.00 68.69 252 ALA A N 1
ATOM 2067 C CA . ALA A 1 252 ? 20.894 -14.272 -14.118 1.00 68.69 252 ALA A CA 1
ATOM 2068 C C . ALA A 1 252 ? 19.721 -14.459 -15.090 1.00 68.69 252 ALA A C 1
ATOM 2070 O O . ALA A 1 252 ? 18.773 -13.680 -15.051 1.00 68.69 252 ALA A O 1
ATOM 2071 N N . GLN A 1 253 ? 19.713 -15.545 -15.872 1.00 68.00 253 GLN A N 1
ATOM 2072 C CA . GLN A 1 253 ? 18.625 -15.853 -16.812 1.00 68.00 253 GLN A CA 1
ATOM 2073 C C . GLN A 1 253 ? 17.241 -15.985 -16.151 1.00 68.00 253 GLN A C 1
ATOM 2075 O O . GLN A 1 253 ? 16.230 -15.744 -16.809 1.00 68.00 253 GLN A O 1
ATOM 2080 N N . ASN A 1 254 ? 17.184 -16.354 -14.867 1.00 67.88 254 ASN A N 1
ATOM 2081 C CA . ASN A 1 254 ? 15.929 -16.552 -14.140 1.00 67.88 254 ASN A CA 1
ATOM 2082 C C . ASN A 1 254 ? 15.626 -15.410 -13.162 1.00 67.88 254 ASN A C 1
ATOM 2084 O O . ASN A 1 254 ? 14.464 -15.046 -12.994 1.00 67.88 254 ASN A O 1
ATOM 2088 N N . ASN A 1 255 ? 16.655 -14.820 -12.549 1.00 79.75 255 ASN A N 1
ATOM 2089 C CA . ASN A 1 255 ? 16.480 -13.904 -11.419 1.00 79.75 255 ASN A CA 1
ATOM 2090 C C . ASN A 1 255 ? 16.576 -12.420 -11.803 1.00 79.75 255 ASN A C 1
ATOM 2092 O O . ASN A 1 255 ? 16.133 -11.565 -11.037 1.00 79.75 255 ASN A O 1
ATOM 2096 N N . LEU A 1 256 ? 17.091 -12.092 -12.994 1.00 85.62 256 LEU A N 1
ATOM 2097 C CA . LEU A 1 256 ? 17.236 -10.704 -13.441 1.00 85.62 256 LEU A CA 1
ATOM 2098 C C . LEU A 1 256 ? 15.883 -9.984 -13.578 1.00 85.62 256 LEU A C 1
ATOM 2100 O O . LEU A 1 256 ? 15.768 -8.817 -13.215 1.00 85.62 256 LEU A O 1
ATOM 2104 N N . GLN A 1 257 ? 14.837 -10.685 -14.030 1.00 85.75 257 GLN A N 1
ATOM 2105 C CA . GLN A 1 257 ? 13.473 -10.138 -14.090 1.00 85.75 257 GLN A CA 1
ATOM 2106 C C . GLN A 1 257 ? 12.954 -9.734 -12.708 1.00 85.75 257 GLN A C 1
ATOM 2108 O O . GLN A 1 257 ? 12.443 -8.627 -12.537 1.00 85.75 257 GLN A O 1
ATOM 2113 N N . SER A 1 258 ? 13.117 -10.622 -11.722 1.00 82.38 258 SER A N 1
ATOM 2114 C CA . SER A 1 258 ? 12.727 -10.358 -10.335 1.00 82.38 258 SER A CA 1
ATOM 2115 C C . SER A 1 258 ? 13.468 -9.144 -9.782 1.00 82.38 258 SER A C 1
ATOM 2117 O O . SER A 1 258 ? 12.848 -8.304 -9.135 1.00 82.38 258 SER A O 1
ATOM 2119 N N . ALA A 1 259 ? 14.768 -9.033 -10.061 1.00 86.44 259 ALA A N 1
ATOM 2120 C CA . ALA A 1 259 ? 15.593 -7.933 -9.577 1.00 86.44 259 ALA A CA 1
ATOM 2121 C C . ALA A 1 259 ? 15.182 -6.573 -10.147 1.00 86.44 259 ALA A C 1
ATOM 2123 O O . ALA A 1 259 ? 14.976 -5.614 -9.400 1.00 86.44 259 ALA A O 1
ATOM 2124 N N . ILE A 1 260 ? 14.965 -6.504 -11.463 1.00 88.44 260 ILE A N 1
ATOM 2125 C CA . ILE A 1 260 ? 14.468 -5.292 -12.125 1.00 88.44 260 ILE A CA 1
ATOM 2126 C C . ILE A 1 260 ? 13.097 -4.899 -11.557 1.00 88.44 260 ILE A C 1
ATOM 2128 O O . ILE A 1 260 ? 12.845 -3.722 -11.290 1.00 88.44 260 ILE A O 1
ATOM 2132 N N . LEU A 1 261 ? 12.213 -5.871 -11.320 1.00 85.75 261 LEU A N 1
ATOM 2133 C CA . LEU A 1 261 ? 10.878 -5.610 -10.790 1.00 85.75 261 LEU A CA 1
ATOM 2134 C C . LEU A 1 261 ? 10.907 -5.124 -9.331 1.00 85.75 261 LEU A C 1
ATOM 2136 O O . LEU A 1 261 ? 10.238 -4.142 -9.009 1.00 85.75 261 LEU A O 1
ATOM 2140 N N . LYS A 1 262 ? 11.724 -5.735 -8.464 1.00 84.50 262 LYS A N 1
ATOM 2141 C CA . LYS A 1 262 ? 11.951 -5.265 -7.085 1.00 84.50 262 LYS A CA 1
ATOM 2142 C C . LYS A 1 262 ? 12.550 -3.853 -7.071 1.00 84.50 262 LYS A C 1
ATOM 2144 O O . LYS A 1 262 ? 12.098 -3.006 -6.298 1.00 84.50 262 LYS A O 1
ATOM 2149 N N . SER A 1 263 ? 13.485 -3.554 -7.978 1.00 87.44 263 SER A N 1
ATOM 2150 C CA . SER A 1 263 ? 14.031 -2.202 -8.152 1.00 87.44 263 SER A CA 1
ATOM 2151 C C . SER A 1 263 ? 12.987 -1.182 -8.593 1.00 87.44 263 SER A C 1
ATOM 2153 O O . SER A 1 263 ? 12.883 -0.095 -8.015 1.00 87.44 263 SER A O 1
ATOM 2155 N N . THR A 1 264 ? 12.125 -1.573 -9.526 1.00 86.50 264 THR A N 1
ATOM 2156 C CA . THR A 1 264 ? 11.000 -0.743 -9.964 1.00 86.50 264 THR A CA 1
ATOM 2157 C C . THR A 1 264 ? 10.018 -0.476 -8.826 1.00 86.50 264 THR A C 1
ATOM 2159 O O . THR A 1 264 ? 9.564 0.656 -8.651 1.00 86.50 264 THR A O 1
ATOM 2162 N N . TYR A 1 265 ? 9.712 -1.485 -8.008 1.00 83.56 265 TYR A N 1
ATOM 2163 C CA . TYR A 1 265 ? 8.821 -1.316 -6.865 1.00 83.56 265 TYR A CA 1
ATOM 2164 C C . TYR A 1 265 ? 9.396 -0.366 -5.817 1.00 83.56 265 TYR A C 1
ATOM 2166 O O . TYR A 1 265 ? 8.689 0.510 -5.324 1.00 83.56 265 TYR A O 1
ATOM 2174 N N . ASN A 1 266 ? 10.694 -0.479 -5.524 1.00 86.88 266 ASN A N 1
ATOM 2175 C CA . ASN A 1 266 ? 11.368 0.445 -4.620 1.00 86.88 266 ASN A CA 1
ATOM 2176 C C . ASN A 1 266 ? 11.278 1.899 -5.125 1.00 86.88 266 ASN A C 1
ATOM 2178 O O . ASN A 1 266 ? 10.972 2.808 -4.352 1.00 86.88 266 ASN A O 1
ATOM 2182 N N . TYR A 1 267 ? 11.469 2.119 -6.430 1.00 86.44 267 TYR A N 1
ATOM 2183 C CA . TYR A 1 267 ? 11.261 3.434 -7.042 1.00 86.44 267 TYR A CA 1
ATOM 2184 C C . TYR A 1 267 ? 9.810 3.924 -6.891 1.00 86.44 267 TYR A C 1
ATOM 2186 O O . TYR A 1 267 ? 9.584 5.073 -6.507 1.00 86.44 267 TYR A O 1
ATOM 2194 N N . ALA A 1 268 ? 8.824 3.053 -7.115 1.00 84.31 268 ALA A N 1
ATOM 2195 C CA . ALA A 1 268 ? 7.412 3.394 -6.961 1.00 84.31 268 ALA A CA 1
ATOM 2196 C C . ALA A 1 268 ? 7.046 3.777 -5.515 1.00 84.31 268 ALA A C 1
ATOM 2198 O O . ALA A 1 268 ? 6.323 4.752 -5.311 1.00 84.31 268 ALA A O 1
ATOM 2199 N N . ILE A 1 269 ? 7.599 3.081 -4.513 1.00 83.88 269 ILE A N 1
ATOM 2200 C CA . ILE A 1 269 ? 7.463 3.451 -3.093 1.00 83.88 269 ILE A CA 1
ATOM 2201 C C . ILE A 1 269 ? 8.051 4.844 -2.843 1.00 83.88 269 ILE A C 1
ATOM 2203 O O . ILE A 1 269 ? 7.428 5.657 -2.162 1.00 83.88 269 ILE A O 1
ATOM 2207 N N . SER A 1 270 ? 9.216 5.161 -3.417 1.00 85.81 270 SER A N 1
ATOM 2208 C CA . SER A 1 270 ? 9.789 6.505 -3.289 1.00 85.81 270 SER A CA 1
ATOM 2209 C C . SER A 1 270 ? 8.890 7.580 -3.902 1.00 85.81 270 SER A C 1
ATOM 2211 O O . SER A 1 270 ? 8.799 8.669 -3.346 1.00 85.81 270 SER A O 1
ATOM 2213 N N . LYS A 1 271 ? 8.198 7.297 -5.011 1.00 85.00 271 LYS A N 1
ATOM 2214 C CA . LYS A 1 271 ? 7.224 8.238 -5.587 1.00 85.00 271 LYS A CA 1
ATOM 2215 C C . LYS A 1 271 ? 5.958 8.369 -4.760 1.00 85.00 271 LYS A C 1
ATOM 2217 O O . LYS A 1 271 ? 5.442 9.476 -4.627 1.00 85.00 271 LYS A O 1
ATOM 2222 N N . LEU A 1 272 ? 5.503 7.282 -4.143 1.00 84.69 272 LEU A N 1
ATOM 2223 C CA . LEU A 1 272 ? 4.421 7.350 -3.168 1.00 84.69 272 LEU A CA 1
ATOM 2224 C C . LEU A 1 272 ? 4.804 8.232 -1.976 1.00 84.69 272 LEU A C 1
ATOM 2226 O O . LEU A 1 272 ? 3.992 9.043 -1.549 1.00 84.69 272 LEU A O 1
ATOM 2230 N N . LYS A 1 273 ? 6.042 8.107 -1.471 1.00 86.88 273 LYS A N 1
ATOM 2231 C CA . LYS A 1 273 ? 6.583 8.969 -0.409 1.00 86.88 273 LYS A CA 1
ATOM 2232 C C . LYS A 1 273 ? 6.496 10.443 -0.807 1.00 86.88 273 LYS A C 1
ATOM 2234 O O . LYS A 1 273 ? 5.939 11.228 -0.044 1.00 86.88 273 LYS A O 1
ATOM 2239 N N . ASP A 1 274 ? 7.008 10.802 -1.985 1.00 86.00 274 ASP A N 1
ATOM 2240 C CA . ASP A 1 274 ? 7.023 12.189 -2.471 1.00 86.00 274 ASP A CA 1
ATOM 2241 C C . ASP A 1 274 ? 5.597 12.780 -2.529 1.00 86.00 274 ASP A C 1
ATOM 2243 O O . ASP A 1 274 ? 5.349 13.877 -2.020 1.00 86.00 274 ASP A O 1
ATOM 2247 N N . GLU A 1 275 ? 4.635 12.028 -3.074 1.00 85.56 275 GLU A N 1
ATOM 2248 C CA . GLU A 1 275 ? 3.234 12.460 -3.166 1.00 85.56 275 GLU A CA 1
ATOM 2249 C C . GLU A 1 275 ? 2.523 12.507 -1.808 1.00 85.56 275 GLU A C 1
ATOM 2251 O O . GLU A 1 275 ? 1.764 13.441 -1.553 1.00 85.56 275 GLU A O 1
ATOM 2256 N N . LEU A 1 276 ? 2.780 11.546 -0.915 1.00 86.25 276 LEU A N 1
ATOM 2257 C CA . LEU A 1 276 ? 2.237 11.540 0.448 1.00 86.25 276 LEU A CA 1
ATOM 2258 C C . LEU A 1 276 ? 2.722 12.741 1.251 1.00 86.25 276 LEU A C 1
ATOM 2260 O O . LEU A 1 276 ? 1.920 13.429 1.879 1.00 86.25 276 LEU A O 1
ATOM 2264 N N . VAL A 1 277 ? 4.026 13.019 1.216 1.00 88.69 277 VAL A N 1
ATOM 2265 C CA . VAL A 1 277 ? 4.619 14.160 1.922 1.00 88.69 277 VAL A CA 1
ATOM 2266 C C . VAL A 1 277 ? 4.032 15.467 1.401 1.00 88.69 277 VAL A C 1
ATOM 2268 O O . VAL A 1 277 ? 3.639 16.322 2.196 1.00 88.69 277 VAL A O 1
ATOM 2271 N N . LYS A 1 278 ? 3.909 15.606 0.079 1.00 88.25 278 LYS A N 1
ATOM 2272 C CA . LYS A 1 278 ? 3.278 16.768 -0.550 1.00 88.25 278 LYS A CA 1
ATOM 2273 C C . LYS A 1 278 ? 1.804 16.904 -0.157 1.00 88.25 278 LYS A C 1
ATOM 2275 O O . LYS A 1 278 ? 1.389 17.977 0.272 1.00 88.25 278 LYS A O 1
ATOM 2280 N N . GLY A 1 279 ? 1.030 15.821 -0.238 1.00 87.81 279 GLY A N 1
ATOM 2281 C CA . GLY A 1 279 ? -0.387 15.799 0.130 1.00 87.81 279 GLY A CA 1
ATOM 2282 C C . GLY A 1 279 ? -0.620 16.163 1.597 1.00 87.81 279 GLY A C 1
ATOM 2283 O O . GLY A 1 279 ? -1.503 16.969 1.903 1.00 87.81 279 GLY A O 1
ATOM 2284 N N . LEU A 1 280 ? 0.214 15.646 2.504 1.00 88.81 280 LEU A N 1
ATOM 2285 C CA . LEU A 1 280 ? 0.202 16.018 3.918 1.00 88.81 280 LEU A CA 1
ATOM 2286 C C . LEU A 1 280 ? 0.544 17.498 4.103 1.00 88.81 280 LEU A C 1
ATOM 2288 O O . LEU A 1 280 ? -0.198 18.211 4.778 1.00 88.81 280 LEU A O 1
ATOM 2292 N N . PHE A 1 281 ? 1.625 17.978 3.487 1.00 89.69 281 PHE A N 1
ATOM 2293 C CA . PHE A 1 281 ? 2.051 19.375 3.587 1.00 89.69 281 PHE A CA 1
ATOM 2294 C C . PHE A 1 281 ? 0.958 20.348 3.120 1.00 89.69 281 PHE A C 1
ATOM 2296 O O . PHE A 1 281 ? 0.624 21.309 3.824 1.00 89.69 281 PHE A O 1
ATOM 2303 N N . ASP A 1 282 ? 0.340 20.067 1.974 1.00 88.44 282 ASP A N 1
ATOM 2304 C CA . ASP A 1 282 ? -0.759 20.861 1.429 1.00 88.44 282 ASP A CA 1
ATOM 2305 C C . ASP A 1 282 ? -1.995 20.803 2.337 1.00 88.44 282 ASP A C 1
ATOM 2307 O O . ASP A 1 282 ? -2.652 21.824 2.568 1.00 88.44 282 ASP A O 1
ATOM 2311 N N . SER A 1 283 ? -2.296 19.631 2.904 1.00 88.62 283 SER A N 1
ATOM 2312 C CA . SER A 1 283 ? -3.414 19.440 3.836 1.00 88.62 283 SER A CA 1
ATOM 2313 C C . SER A 1 283 ? -3.224 20.236 5.127 1.00 88.62 283 SER A C 1
ATOM 2315 O O . SER A 1 283 ? -4.141 20.941 5.549 1.00 88.62 283 SER A O 1
ATOM 2317 N N . PHE A 1 284 ? -2.028 20.217 5.722 1.00 89.38 284 PHE A N 1
ATOM 2318 C CA . PHE A 1 284 ? -1.703 21.027 6.903 1.00 89.38 284 PHE A CA 1
ATOM 2319 C C . PHE A 1 284 ? -1.732 22.530 6.608 1.00 89.38 284 PHE A C 1
ATOM 2321 O O . PHE A 1 284 ? -2.240 23.318 7.414 1.00 89.38 284 PHE A O 1
ATOM 2328 N N . SER A 1 285 ? -1.244 22.935 5.436 1.00 88.88 285 SER A N 1
ATOM 2329 C CA . SER A 1 285 ? -1.300 24.328 4.983 1.00 88.88 285 SER A CA 1
ATOM 2330 C C . SER A 1 285 ? -2.752 24.807 4.857 1.00 88.88 285 SER A C 1
ATOM 2332 O O . SER A 1 285 ? -3.123 25.844 5.416 1.00 88.88 285 SER A O 1
ATOM 2334 N N . LYS A 1 286 ? -3.623 24.010 4.219 1.00 85.50 286 LYS A N 1
ATOM 2335 C CA . LYS A 1 286 ? -5.067 24.286 4.120 1.00 85.50 286 LYS A CA 1
ATOM 2336 C C . LYS A 1 286 ? -5.752 24.295 5.484 1.00 85.50 286 LYS A C 1
ATOM 2338 O O . LYS A 1 286 ? -6.564 25.187 5.736 1.00 85.50 286 LYS A O 1
ATOM 2343 N N . ALA A 1 287 ? -5.431 23.345 6.361 1.00 85.12 287 ALA A N 1
ATOM 2344 C CA . ALA A 1 287 ? -6.003 23.262 7.703 1.00 85.12 287 ALA A CA 1
ATOM 2345 C C . ALA A 1 287 ? -5.676 24.516 8.530 1.00 85.12 287 ALA A C 1
ATOM 2347 O O . ALA A 1 287 ? -6.547 25.060 9.208 1.00 85.12 287 ALA A O 1
ATOM 2348 N N . THR A 1 288 ? -4.446 25.023 8.408 1.00 85.94 288 THR A N 1
ATOM 2349 C CA . THR A 1 288 ? -3.975 26.218 9.122 1.00 85.94 288 THR A CA 1
ATOM 2350 C C . THR A 1 288 ? -4.674 27.490 8.631 1.00 85.94 288 THR A C 1
ATOM 2352 O O . THR A 1 288 ? -5.079 28.326 9.442 1.00 85.94 288 THR A O 1
ATOM 2355 N N . ILE A 1 289 ? -4.880 27.629 7.315 1.00 85.00 289 ILE A N 1
ATOM 2356 C CA . ILE A 1 289 ? -5.672 28.727 6.731 1.00 85.00 289 ILE A CA 1
ATOM 2357 C C . ILE A 1 289 ? -7.127 28.653 7.218 1.00 85.00 289 ILE A C 1
ATOM 2359 O O . ILE A 1 289 ? -7.709 29.660 7.620 1.00 85.00 289 ILE A O 1
ATOM 2363 N N . ASN A 1 290 ? -7.704 27.449 7.250 1.00 81.12 290 ASN A N 1
ATOM 2364 C CA . ASN A 1 290 ? -9.096 27.202 7.630 1.00 81.12 290 ASN A CA 1
ATOM 2365 C C . ASN A 1 290 ? -9.271 26.878 9.123 1.00 81.12 290 ASN A C 1
ATOM 2367 O O . ASN A 1 290 ? -10.156 26.105 9.494 1.00 81.12 290 ASN A O 1
ATOM 2371 N N . ARG A 1 291 ? -8.476 27.500 10.005 1.00 83.00 291 ARG A N 1
ATOM 2372 C CA . ARG A 1 291 ? -8.490 27.243 11.460 1.00 83.00 291 ARG A CA 1
ATOM 2373 C C . ARG A 1 291 ? -9.878 27.308 12.110 1.00 83.00 291 ARG A C 1
ATOM 2375 O O . ARG A 1 291 ? -10.138 26.604 13.077 1.00 83.00 291 ARG A O 1
ATOM 2382 N N . ASN A 1 292 ? -10.791 28.117 11.569 1.00 76.38 292 ASN A N 1
ATOM 2383 C CA . ASN A 1 292 ? -12.166 28.229 12.066 1.00 76.38 292 ASN A CA 1
ATOM 2384 C C . ASN A 1 292 ? -12.953 26.914 11.934 1.00 76.38 292 ASN A C 1
ATOM 2386 O O . ASN A 1 292 ? -13.783 26.621 12.789 1.00 76.38 292 ASN A O 1
ATOM 2390 N N . ILE A 1 293 ? -12.656 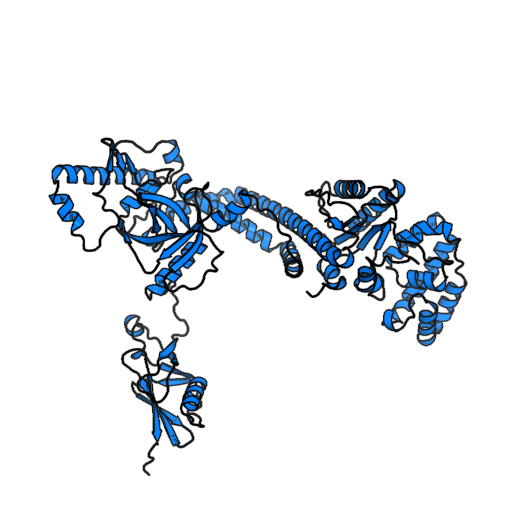26.098 10.917 1.00 75.88 293 ILE A N 1
ATOM 2391 C CA . ILE A 1 293 ? -13.236 24.758 10.768 1.00 75.88 293 ILE A CA 1
ATOM 2392 C C . ILE A 1 293 ? -12.700 23.837 11.866 1.00 75.88 293 ILE A C 1
ATOM 2394 O O . ILE A 1 293 ? -13.485 23.139 12.494 1.00 75.88 293 ILE A O 1
ATOM 2398 N N . ALA A 1 294 ? -11.400 23.892 12.175 1.00 76.31 294 ALA A N 1
ATOM 2399 C CA . ALA A 1 294 ? -10.820 23.127 13.282 1.00 76.31 294 ALA A CA 1
ATOM 2400 C C . ALA A 1 294 ? -11.457 23.492 14.638 1.00 76.31 294 ALA A C 1
ATOM 2402 O O . ALA A 1 294 ? -11.758 22.604 15.438 1.00 76.31 294 ALA A O 1
ATOM 2403 N N . PHE A 1 295 ? -11.720 24.784 14.881 1.00 74.81 295 PHE A N 1
ATOM 2404 C CA . PHE A 1 295 ? -12.448 25.239 16.072 1.00 74.81 295 PHE A CA 1
ATOM 2405 C C . PHE A 1 295 ? -13.876 24.687 16.116 1.00 74.81 295 PHE A C 1
ATOM 2407 O O . PHE A 1 295 ? -14.282 24.145 17.141 1.00 74.81 295 PHE A O 1
ATOM 2414 N N . TYR A 1 296 ? -14.617 24.775 15.008 1.00 80.19 296 TYR A N 1
ATOM 2415 C CA . TYR A 1 296 ? -15.964 24.213 14.902 1.00 80.19 296 TYR A CA 1
ATOM 2416 C C . TYR A 1 296 ? -15.976 22.698 15.149 1.00 80.19 296 TYR A C 1
ATOM 2418 O O . TYR A 1 296 ? -16.746 22.214 15.974 1.00 80.19 296 TYR A O 1
ATOM 2426 N N . LEU A 1 297 ? -15.082 21.953 14.496 1.00 75.44 297 LEU A N 1
ATOM 2427 C CA . LEU A 1 297 ? -14.955 20.504 14.650 1.00 75.44 297 LEU A CA 1
ATOM 2428 C C . LEU A 1 297 ? -14.607 20.107 16.090 1.00 75.44 297 LEU A C 1
ATOM 2430 O O . LEU A 1 297 ? -15.179 19.156 16.611 1.00 75.44 297 LEU A O 1
ATOM 2434 N N . SER A 1 298 ? -13.731 20.863 16.757 1.00 79.38 298 SER A N 1
ATOM 2435 C CA . SER A 1 298 ? -13.399 20.642 18.172 1.00 79.38 298 SER A CA 1
ATOM 2436 C C . SER A 1 298 ? -14.589 20.916 19.096 1.00 79.38 298 SER A C 1
ATOM 2438 O O . SER A 1 298 ? -14.773 20.216 20.082 1.00 79.38 298 SER A O 1
ATOM 2440 N N . GLN A 1 299 ? -15.430 21.906 18.786 1.00 75.62 299 GLN A N 1
ATOM 2441 C CA . GLN A 1 299 ? -16.670 22.120 19.537 1.00 75.62 299 GLN A CA 1
ATOM 2442 C C . GLN A 1 299 ? -17.651 20.965 19.313 1.00 75.62 299 GLN A C 1
ATOM 2444 O O . GLN A 1 299 ? -18.201 20.437 20.274 1.00 75.62 299 GLN A O 1
ATOM 2449 N N . MET A 1 300 ? -17.837 20.526 18.065 1.00 76.44 300 MET A N 1
ATOM 2450 C CA . MET A 1 300 ? -18.715 19.394 17.744 1.00 76.44 300 MET A CA 1
ATOM 2451 C C . MET A 1 300 ? -18.236 18.083 18.375 1.00 76.44 300 MET A C 1
ATOM 2453 O O . MET A 1 300 ? -19.061 17.289 18.817 1.00 76.44 300 MET A O 1
ATOM 2457 N N . ALA A 1 301 ? -16.922 17.883 18.491 1.00 75.06 301 ALA A N 1
ATOM 2458 C CA . ALA A 1 301 ? -16.328 16.746 19.186 1.00 75.06 301 ALA A CA 1
ATOM 2459 C C . ALA A 1 301 ? -16.827 16.631 20.634 1.00 75.06 301 ALA A C 1
ATOM 2461 O O . ALA A 1 301 ? -17.258 15.559 21.054 1.00 75.06 301 ALA A O 1
ATOM 2462 N N . VAL A 1 302 ? -16.858 17.750 21.365 1.00 73.00 302 VAL A N 1
ATOM 2463 C CA . VAL A 1 302 ? -17.385 17.809 22.737 1.00 73.00 302 VAL A CA 1
ATOM 2464 C C . VAL A 1 302 ? -18.873 17.454 22.778 1.00 73.00 302 VAL A C 1
ATOM 2466 O O . VAL A 1 302 ? -19.289 16.682 23.643 1.00 73.00 302 VAL A O 1
ATOM 2469 N N . TYR A 1 303 ? -19.669 17.959 21.828 1.00 73.00 303 TYR A N 1
ATOM 2470 C CA . TYR A 1 303 ? -21.103 17.653 21.739 1.00 73.00 303 TYR A CA 1
ATOM 2471 C C . TYR A 1 303 ? -21.388 16.179 21.439 1.00 73.00 303 TYR A C 1
ATOM 2473 O O . TYR A 1 303 ? -22.322 15.609 22.015 1.00 73.00 303 TYR A O 1
ATOM 2481 N N . GLU A 1 304 ? -20.593 15.563 20.566 1.00 73.00 304 GLU A N 1
ATOM 2482 C CA . GLU A 1 304 ? -20.741 14.155 20.194 1.00 73.00 304 GLU A CA 1
ATOM 2483 C C . GLU A 1 304 ? -20.006 13.199 21.143 1.00 73.00 304 GLU A C 1
ATOM 2485 O O . GLU A 1 304 ? -20.247 12.001 21.085 1.00 73.00 304 GLU A O 1
ATOM 2490 N N . GLY A 1 305 ? -19.174 13.696 22.066 1.00 70.44 305 GLY A N 1
ATOM 2491 C CA . GLY A 1 305 ? -18.443 12.865 23.030 1.00 70.44 305 GLY A CA 1
ATOM 2492 C C . GLY A 1 305 ? -17.214 12.162 22.440 1.00 70.44 305 GLY A C 1
ATOM 2493 O O . GLY A 1 305 ? -16.833 11.088 22.903 1.00 70.44 305 GLY A O 1
ATOM 2494 N N . VAL A 1 306 ? -16.604 12.755 21.412 1.00 78.56 306 VAL A N 1
ATOM 2495 C CA . VAL A 1 306 ? -15.383 12.275 20.746 1.00 78.56 306 VAL A CA 1
ATOM 2496 C C . VAL A 1 306 ? -14.193 13.131 21.186 1.00 78.56 306 VAL A C 1
ATOM 2498 O O . VAL A 1 306 ? -14.340 14.320 21.468 1.00 78.56 306 VAL A O 1
ATOM 2501 N N . ALA A 1 307 ? -12.988 12.558 21.252 1.00 79.50 307 ALA A N 1
ATOM 2502 C CA . ALA A 1 307 ? -11.810 13.334 21.627 1.00 79.50 307 ALA A CA 1
ATOM 2503 C C . ALA A 1 307 ? -11.409 14.319 20.511 1.00 79.50 307 ALA A C 1
ATOM 2505 O O . ALA A 1 307 ? -11.310 13.942 19.342 1.00 79.50 307 ALA A O 1
ATOM 2506 N N . ASN A 1 308 ? -11.092 15.568 20.872 1.00 79.38 308 ASN A N 1
ATOM 2507 C CA . ASN A 1 308 ? -10.757 16.626 19.904 1.00 79.38 308 ASN A CA 1
ATOM 2508 C C . ASN A 1 308 ? -9.633 16.218 18.941 1.00 79.38 308 ASN A C 1
ATOM 2510 O O . ASN A 1 308 ? -9.733 16.443 17.738 1.00 79.38 308 ASN A O 1
ATOM 2514 N N . TYR A 1 309 ? -8.575 15.583 19.453 1.00 84.56 309 TYR A N 1
ATOM 2515 C CA . TYR A 1 309 ? -7.444 15.174 18.619 1.00 84.56 309 TYR A CA 1
ATOM 2516 C C . TYR A 1 309 ? -7.837 14.118 17.570 1.00 84.56 309 TYR A C 1
ATOM 2518 O O . TYR A 1 309 ? -7.277 14.128 16.477 1.00 84.56 309 TYR A O 1
ATOM 2526 N N . GLN A 1 310 ? -8.805 13.240 17.873 1.00 81.88 310 GLN A N 1
ATOM 2527 C CA . GLN A 1 310 ? -9.277 12.216 16.935 1.00 81.88 310 GLN A CA 1
ATOM 2528 C C . GLN A 1 310 ? -9.948 12.881 15.736 1.00 81.88 310 GLN A C 1
ATOM 2530 O O . GLN A 1 310 ? -9.543 12.638 14.605 1.00 81.88 310 GLN A O 1
ATOM 2535 N N . ILE A 1 311 ? -10.893 13.795 15.976 1.00 82.50 311 ILE A N 1
ATOM 2536 C CA . ILE A 1 311 ? -11.609 14.494 14.899 1.00 82.50 311 ILE A CA 1
ATOM 2537 C C . ILE A 1 311 ? -10.666 15.342 14.039 1.00 82.50 311 ILE A C 1
ATOM 2539 O O . ILE A 1 311 ? -10.798 15.347 12.815 1.00 82.50 311 ILE A O 1
ATOM 2543 N N . ILE A 1 312 ? -9.690 16.026 14.645 1.00 84.81 312 ILE A N 1
ATOM 2544 C CA . ILE A 1 312 ? -8.704 16.809 13.887 1.00 84.81 312 ILE A CA 1
ATOM 2545 C C . ILE A 1 312 ? -7.811 15.902 13.028 1.00 84.81 312 ILE A C 1
ATOM 2547 O O . ILE A 1 312 ? -7.612 16.196 11.849 1.00 84.81 312 ILE A O 1
ATOM 2551 N N . ASN A 1 313 ? -7.327 14.781 13.571 1.00 85.88 313 ASN A N 1
ATOM 2552 C CA . ASN A 1 313 ? -6.520 13.825 12.810 1.00 85.88 313 ASN A CA 1
ATOM 2553 C C . ASN A 1 313 ? -7.310 13.189 11.662 1.00 85.88 313 ASN A C 1
ATOM 2555 O O . ASN A 1 313 ? -6.794 13.102 10.547 1.00 85.88 313 ASN A O 1
ATOM 2559 N N . THR A 1 314 ? -8.564 12.792 11.896 1.00 85.19 314 THR A N 1
ATOM 2560 C CA . THR A 1 314 ? -9.444 12.250 10.852 1.00 85.19 314 THR A CA 1
ATOM 2561 C C . THR A 1 314 ? -9.680 13.276 9.750 1.00 85.19 314 THR A C 1
ATOM 2563 O O . THR A 1 314 ? -9.590 12.940 8.571 1.00 85.19 314 THR A O 1
ATOM 2566 N N . TRP A 1 315 ? -9.924 14.540 10.107 1.00 86.06 315 TRP A N 1
ATOM 2567 C CA . TRP A 1 315 ? -10.124 15.610 9.132 1.00 86.06 315 TRP A CA 1
ATOM 2568 C C . TRP A 1 315 ? -8.887 15.838 8.253 1.00 86.06 315 TRP A C 1
ATOM 2570 O O . TRP A 1 315 ? -9.012 15.898 7.029 1.00 86.06 315 TRP A O 1
ATOM 2580 N N . ILE A 1 316 ? -7.691 15.906 8.850 1.00 87.56 316 ILE A N 1
ATOM 2581 C CA . ILE A 1 316 ? -6.428 16.077 8.113 1.00 87.56 316 ILE A CA 1
ATOM 2582 C C . ILE A 1 316 ? -6.145 14.871 7.214 1.00 87.56 316 ILE A C 1
ATOM 2584 O O . ILE A 1 316 ? -5.810 15.054 6.045 1.00 87.56 316 ILE A O 1
ATOM 2588 N N . SER A 1 317 ? -6.333 13.656 7.732 1.00 87.06 317 SER A N 1
ATOM 2589 C CA . SER A 1 317 ? -6.124 12.420 6.966 1.00 87.06 317 SER A CA 1
ATOM 2590 C C . SER A 1 317 ? -7.071 12.352 5.768 1.00 87.06 317 SER A C 1
ATOM 2592 O O . SER A 1 317 ? -6.624 12.138 4.650 1.00 87.06 317 SER A O 1
ATOM 2594 N N . THR A 1 318 ? -8.351 12.688 5.964 1.00 86.25 318 THR A N 1
ATOM 2595 C CA . THR A 1 318 ? -9.353 12.728 4.883 1.00 86.25 318 THR A CA 1
ATOM 2596 C C . THR A 1 318 ? -8.981 13.738 3.792 1.00 86.25 318 THR A C 1
ATOM 2598 O O . THR A 1 318 ? -9.176 13.474 2.606 1.00 86.25 318 THR A O 1
ATOM 2601 N N . MET A 1 319 ? -8.440 14.907 4.162 1.00 85.06 319 MET A N 1
ATOM 2602 C CA . MET A 1 319 ? -7.943 15.880 3.180 1.00 85.06 319 MET A CA 1
ATOM 2603 C C . MET A 1 319 ? -6.747 15.334 2.398 1.00 85.06 319 MET A C 1
ATOM 2605 O O . MET A 1 319 ? -6.698 15.504 1.180 1.00 85.06 319 MET A O 1
ATOM 2609 N N . CYS A 1 320 ? -5.824 14.651 3.077 1.00 87.62 320 CYS A N 1
ATOM 2610 C CA . CYS A 1 320 ? -4.680 14.017 2.436 1.00 87.62 320 CYS A CA 1
ATOM 2611 C C . CYS A 1 320 ? -5.133 12.933 1.448 1.00 87.62 320 CYS A C 1
ATOM 2613 O O . CYS A 1 320 ? -4.729 12.967 0.288 1.00 87.62 320 CYS A O 1
ATOM 2615 N N . ASP A 1 321 ? -6.039 12.045 1.861 1.00 85.25 321 ASP A N 1
ATOM 2616 C CA . ASP A 1 321 ? -6.611 10.993 1.013 1.00 85.25 321 ASP A CA 1
ATOM 2617 C C . ASP A 1 321 ? -7.308 11.573 -0.224 1.00 85.25 321 ASP A C 1
ATOM 2619 O O . ASP A 1 321 ? -7.153 11.073 -1.341 1.00 85.25 321 ASP A O 1
ATOM 2623 N N . PHE A 1 322 ? -8.036 12.680 -0.052 1.00 85.00 322 PHE A N 1
ATOM 2624 C CA . PHE A 1 322 ? -8.669 13.385 -1.161 1.00 85.00 322 PHE A CA 1
ATOM 2625 C C . PHE A 1 322 ? -7.650 13.957 -2.156 1.00 85.00 322 PHE A C 1
ATOM 2627 O O . PHE A 1 322 ? -7.870 13.862 -3.364 1.00 85.00 322 PHE A O 1
ATOM 2634 N N . GLU A 1 323 ? -6.538 14.535 -1.699 1.00 82.56 323 GLU A N 1
ATOM 2635 C CA . GLU A 1 323 ? -5.489 15.020 -2.606 1.00 82.56 323 GLU A CA 1
ATOM 2636 C C . GLU A 1 323 ? -4.762 13.869 -3.311 1.00 82.56 323 GLU A C 1
ATOM 2638 O O . GLU A 1 323 ? -4.573 13.921 -4.527 1.00 82.56 323 GLU A O 1
ATOM 2643 N N . LEU A 1 324 ? -4.453 12.790 -2.590 1.00 83.00 324 LEU A N 1
ATOM 2644 C CA . LEU A 1 324 ? -3.831 11.589 -3.152 1.00 83.00 324 LEU A CA 1
ATOM 2645 C C . LEU A 1 324 ? -4.697 10.930 -4.223 1.00 83.00 324 LEU A C 1
ATOM 2647 O O . LEU A 1 324 ? -4.166 10.459 -5.227 1.00 83.00 324 LEU A O 1
ATOM 2651 N N . SER A 1 325 ? -6.024 10.947 -4.060 1.00 82.31 325 SER A N 1
ATOM 2652 C CA . SER A 1 325 ? -6.961 10.381 -5.039 1.00 82.31 325 SER A CA 1
ATOM 2653 C C . SER A 1 325 ? -6.868 11.022 -6.432 1.00 82.31 325 SER A C 1
ATOM 2655 O O . SER A 1 325 ? -7.324 10.436 -7.413 1.00 82.31 325 SER A O 1
ATOM 2657 N N . LYS A 1 326 ? -6.259 12.211 -6.537 1.00 82.00 326 LYS A N 1
ATOM 2658 C CA . LYS A 1 326 ? -6.028 12.924 -7.802 1.00 82.00 326 LYS A CA 1
ATOM 2659 C C . LYS A 1 326 ? -4.688 12.567 -8.454 1.00 82.00 326 LYS A C 1
ATOM 2661 O O . LYS A 1 326 ? -4.453 12.961 -9.594 1.00 82.00 326 LYS A O 1
ATOM 2666 N N . SER A 1 327 ? -3.797 11.879 -7.739 1.00 81.06 327 SER A N 1
ATOM 2667 C CA . SER A 1 327 ? -2.445 11.573 -8.201 1.00 81.06 327 SER A CA 1
ATOM 2668 C C . SER A 1 327 ? -2.419 10.345 -9.110 1.00 81.06 327 SER A C 1
ATOM 2670 O O . SER A 1 327 ? -2.944 9.280 -8.780 1.00 81.06 327 SER A O 1
ATOM 2672 N N . ASN A 1 328 ? -1.723 10.459 -10.243 1.00 80.12 328 ASN A N 1
ATOM 2673 C CA . ASN A 1 328 ? -1.500 9.332 -11.154 1.00 80.12 328 ASN A CA 1
ATOM 2674 C C . ASN A 1 328 ? -0.497 8.303 -10.596 1.00 80.12 328 ASN A C 1
ATOM 2676 O O . ASN A 1 328 ? -0.436 7.185 -11.110 1.00 80.12 328 ASN A O 1
ATOM 2680 N N . VAL A 1 329 ? 0.246 8.634 -9.529 1.00 78.75 329 VAL A N 1
ATOM 2681 C CA . VAL A 1 329 ? 1.179 7.705 -8.863 1.00 78.75 329 VAL A CA 1
ATOM 2682 C C . VAL A 1 329 ? 0.456 6.451 -8.371 1.00 78.75 329 VAL A C 1
ATOM 2684 O O . VAL A 1 329 ? 0.988 5.350 -8.500 1.00 78.75 329 VAL A O 1
ATOM 2687 N N . ILE A 1 330 ? -0.783 6.577 -7.883 1.00 77.56 330 ILE A N 1
ATOM 2688 C CA . ILE A 1 330 ? -1.572 5.422 -7.429 1.00 77.56 330 ILE A CA 1
ATOM 2689 C C . ILE A 1 330 ? -1.835 4.459 -8.593 1.00 77.56 330 ILE A C 1
ATOM 2691 O O . ILE A 1 330 ? -1.661 3.251 -8.445 1.00 77.56 330 ILE A O 1
ATOM 2695 N N . LEU A 1 331 ? -2.193 4.978 -9.774 1.00 78.12 331 LEU A N 1
ATOM 2696 C CA . LEU A 1 331 ? -2.409 4.151 -10.966 1.00 78.12 331 LEU A CA 1
ATOM 2697 C C . LEU A 1 331 ? -1.121 3.443 -11.403 1.00 78.12 331 LEU A C 1
ATOM 2699 O O . LEU A 1 331 ? -1.171 2.278 -11.798 1.00 78.12 331 LEU A O 1
ATOM 2703 N N . TYR A 1 332 ? 0.022 4.126 -11.308 1.00 78.25 332 TYR A N 1
ATOM 2704 C CA . TYR A 1 332 ? 1.330 3.535 -11.587 1.00 78.25 332 TYR A CA 1
ATOM 2705 C C . TYR A 1 332 ? 1.653 2.386 -10.619 1.00 78.25 332 TYR A C 1
ATOM 2707 O O . TYR A 1 332 ? 1.985 1.286 -11.057 1.00 78.25 332 TYR A O 1
ATOM 2715 N N . ILE A 1 333 ? 1.450 2.584 -9.313 1.00 78.06 333 ILE A N 1
ATOM 2716 C CA . ILE A 1 333 ? 1.661 1.543 -8.295 1.00 78.06 333 ILE A CA 1
ATOM 2717 C C . ILE A 1 333 ? 0.739 0.348 -8.533 1.00 78.06 333 ILE A C 1
ATOM 2719 O O . ILE A 1 333 ? 1.204 -0.786 -8.521 1.00 78.06 333 ILE A O 1
ATOM 2723 N N . VAL A 1 334 ? -0.545 0.576 -8.828 1.00 76.44 334 VAL A N 1
ATOM 2724 C CA . VAL A 1 334 ? -1.502 -0.503 -9.127 1.00 76.44 334 VAL A CA 1
ATOM 2725 C C . VAL A 1 334 ? -1.043 -1.352 -10.319 1.00 76.44 334 VAL A C 1
ATOM 2727 O O . VAL A 1 334 ? -1.142 -2.580 -10.268 1.00 76.44 334 VAL A O 1
ATOM 2730 N N . ARG A 1 335 ? -0.504 -0.729 -11.380 1.00 74.25 335 ARG A N 1
ATOM 2731 C CA . ARG A 1 335 ? 0.063 -1.459 -12.530 1.00 74.25 335 ARG A CA 1
ATOM 2732 C C . ARG A 1 335 ? 1.230 -2.355 -12.110 1.00 74.25 335 ARG A C 1
ATOM 2734 O O . ARG A 1 335 ? 1.276 -3.510 -12.527 1.00 74.25 335 ARG A O 1
ATOM 2741 N N . LEU A 1 336 ? 2.122 -1.859 -11.254 1.00 76.44 336 LEU A N 1
ATOM 2742 C CA . LEU A 1 336 ? 3.275 -2.615 -10.758 1.00 76.44 336 LEU A CA 1
ATOM 2743 C C . LEU A 1 336 ? 2.885 -3.748 -9.804 1.00 76.44 336 LEU A C 1
ATOM 2745 O O . LEU A 1 336 ? 3.430 -4.845 -9.909 1.00 76.44 336 LEU A O 1
ATOM 2749 N N . THR A 1 337 ? 1.911 -3.538 -8.917 1.00 72.94 337 THR A N 1
ATOM 2750 C CA . THR A 1 337 ? 1.449 -4.569 -7.972 1.00 72.94 337 THR A CA 1
ATOM 2751 C C . THR A 1 337 ? 0.922 -5.811 -8.697 1.00 72.94 337 THR A C 1
ATOM 2753 O O . THR A 1 337 ? 1.171 -6.936 -8.263 1.00 72.94 337 THR A O 1
ATOM 2756 N N . ASN A 1 338 ? 0.268 -5.639 -9.852 1.00 71.94 338 ASN A N 1
ATOM 2757 C CA . ASN A 1 338 ? -0.180 -6.764 -10.683 1.00 71.94 338 ASN A CA 1
ATOM 2758 C C . ASN A 1 338 ? 0.978 -7.637 -11.200 1.00 71.94 338 ASN A C 1
ATOM 2760 O O . ASN A 1 338 ? 0.789 -8.838 -11.403 1.00 71.94 338 ASN A O 1
ATOM 2764 N N . LEU A 1 339 ? 2.161 -7.051 -11.405 1.00 71.56 339 LEU A N 1
ATOM 2765 C CA . LEU A 1 339 ? 3.370 -7.779 -11.792 1.00 71.56 339 LEU A CA 1
ATOM 2766 C C . LEU A 1 339 ? 4.053 -8.430 -10.586 1.00 71.56 339 LEU A C 1
ATOM 2768 O O . LEU A 1 339 ? 4.508 -9.564 -10.677 1.00 71.56 339 LEU A O 1
ATOM 2772 N N . ILE A 1 340 ? 4.106 -7.736 -9.448 1.00 71.25 340 ILE A N 1
ATOM 2773 C CA . ILE A 1 340 ? 4.817 -8.197 -8.242 1.00 71.25 340 ILE A CA 1
ATOM 2774 C C . ILE A 1 340 ? 4.172 -9.428 -7.624 1.00 71.25 340 ILE A C 1
ATOM 2776 O O . ILE A 1 340 ? 4.882 -10.291 -7.120 1.00 71.25 340 ILE A O 1
ATOM 2780 N N . ASN A 1 341 ? 2.851 -9.576 -7.745 1.00 67.31 341 ASN A N 1
ATOM 2781 C CA . ASN A 1 341 ? 2.146 -10.791 -7.324 1.00 67.31 341 ASN A CA 1
ATOM 2782 C C . ASN A 1 341 ? 2.623 -12.070 -8.050 1.00 67.31 341 ASN A C 1
ATOM 2784 O O . ASN A 1 341 ? 2.182 -13.165 -7.711 1.00 67.31 341 ASN A O 1
ATOM 2788 N N . GLN A 1 342 ? 3.488 -11.943 -9.060 1.00 65.62 342 GLN A N 1
ATOM 2789 C CA . GLN A 1 342 ? 4.080 -13.046 -9.817 1.00 65.62 342 GLN A CA 1
ATOM 2790 C C . GLN A 1 342 ? 5.534 -13.345 -9.395 1.00 65.62 342 GLN A C 1
ATOM 2792 O O . GLN A 1 342 ? 6.152 -14.240 -9.967 1.00 65.62 342 GLN A O 1
ATOM 2797 N N . VAL A 1 343 ? 6.080 -12.610 -8.416 1.00 65.31 343 VAL A N 1
ATOM 2798 C CA . VAL A 1 343 ? 7.455 -12.746 -7.907 1.00 65.31 343 VAL A CA 1
ATOM 2799 C C . VAL A 1 343 ? 7.453 -13.464 -6.558 1.00 65.31 343 VAL A C 1
ATOM 2801 O O . VAL A 1 343 ? 6.622 -13.181 -5.697 1.00 65.31 343 VAL A O 1
ATOM 2804 N N . GLU A 1 344 ? 8.402 -14.379 -6.354 1.00 62.88 344 GLU A N 1
ATOM 2805 C CA . GLU A 1 344 ? 8.610 -15.014 -5.051 1.00 62.88 344 GLU A CA 1
ATOM 2806 C C . GLU A 1 344 ? 9.213 -14.023 -4.047 1.00 62.88 344 GLU A C 1
ATOM 2808 O O . GLU A 1 344 ? 10.176 -13.307 -4.332 1.00 62.88 344 GLU A O 1
ATOM 2813 N N . ILE A 1 345 ? 8.634 -13.992 -2.849 1.00 61.88 345 ILE A N 1
ATOM 2814 C CA . ILE A 1 345 ? 9.129 -13.190 -1.733 1.00 61.88 345 ILE A CA 1
ATOM 2815 C C . ILE A 1 345 ? 10.172 -14.035 -0.998 1.00 61.88 345 ILE A C 1
ATOM 2817 O O . ILE A 1 345 ? 9.859 -15.126 -0.522 1.00 61.88 345 ILE A O 1
ATOM 2821 N N . GLU A 1 346 ? 11.412 -13.548 -0.923 1.00 61.00 346 GLU A N 1
ATOM 2822 C CA . GLU A 1 346 ? 12.451 -14.177 -0.101 1.00 61.00 346 GLU A CA 1
ATOM 2823 C C . GLU A 1 346 ? 12.067 -14.085 1.381 1.00 61.00 346 GLU A C 1
ATOM 2825 O O . GLU A 1 346 ? 11.434 -13.120 1.807 1.00 61.00 346 GLU A O 1
ATOM 2830 N N . ASN A 1 347 ? 12.451 -15.080 2.182 1.00 55.25 347 ASN A N 1
ATOM 2831 C CA . ASN A 1 347 ? 12.242 -15.016 3.626 1.00 55.25 347 ASN A CA 1
ATOM 2832 C C . ASN A 1 347 ? 13.059 -13.854 4.203 1.00 55.25 347 ASN A C 1
ATOM 2834 O O . ASN A 1 347 ? 14.277 -13.825 4.045 1.00 55.25 347 ASN A O 1
ATOM 2838 N N . TYR A 1 348 ? 12.392 -12.929 4.889 1.00 60.91 348 TYR A N 1
ATOM 2839 C CA . TYR A 1 348 ? 13.024 -11.793 5.553 1.00 60.91 348 TYR A CA 1
ATOM 2840 C C . TYR A 1 348 ? 12.666 -11.772 7.039 1.00 60.91 348 TYR A C 1
ATOM 2842 O O . TYR A 1 348 ? 11.584 -12.204 7.442 1.00 60.91 348 TYR A O 1
ATOM 2850 N N . GLU A 1 349 ? 13.583 -11.264 7.860 1.00 61.38 349 GLU A N 1
ATOM 2851 C CA . GLU A 1 349 ? 13.313 -11.006 9.271 1.00 61.38 349 GLU A CA 1
ATOM 2852 C C . GLU A 1 349 ? 12.469 -9.731 9.402 1.00 61.38 349 GLU A C 1
ATOM 2854 O O . GLU A 1 349 ? 12.819 -8.670 8.883 1.00 61.38 349 GLU A O 1
ATOM 2859 N N . ILE A 1 350 ? 11.323 -9.840 10.075 1.00 65.00 350 ILE A N 1
ATOM 2860 C CA . ILE A 1 350 ? 10.441 -8.705 10.360 1.00 65.00 350 ILE A CA 1
ATOM 2861 C C . ILE A 1 350 ? 10.902 -8.079 11.675 1.00 65.00 350 ILE A C 1
ATOM 2863 O O . ILE A 1 350 ? 10.959 -8.773 12.690 1.00 65.00 350 ILE A O 1
ATOM 2867 N N . SER A 1 351 ? 11.201 -6.778 11.670 1.00 70.56 351 SER A N 1
ATOM 2868 C CA . SER A 1 351 ? 11.558 -6.059 12.896 1.00 70.56 351 SER A CA 1
ATOM 2869 C C . SER A 1 351 ? 10.402 -6.032 13.901 1.00 70.56 351 SER A C 1
ATOM 2871 O O . SER A 1 351 ? 9.225 -6.072 13.529 1.00 70.56 351 SER A O 1
ATOM 2873 N N . ASP A 1 352 ? 10.725 -5.908 15.188 1.00 70.12 352 ASP A N 1
ATOM 2874 C CA . ASP A 1 352 ? 9.718 -5.851 16.254 1.00 70.12 352 ASP A CA 1
ATOM 2875 C C . ASP A 1 352 ? 8.734 -4.680 16.082 1.00 70.12 352 ASP A C 1
ATOM 2877 O O . ASP A 1 352 ? 7.532 -4.850 16.302 1.00 70.12 352 ASP A O 1
ATOM 2881 N N . ASP A 1 353 ? 9.205 -3.532 15.585 1.00 72.31 353 ASP A N 1
ATOM 2882 C CA . ASP A 1 353 ? 8.360 -2.369 15.282 1.00 72.31 353 ASP A CA 1
ATOM 2883 C C . ASP A 1 353 ? 7.320 -2.676 14.192 1.00 72.31 353 ASP A C 1
ATOM 2885 O O . ASP A 1 353 ? 6.144 -2.330 14.326 1.00 72.31 353 ASP A O 1
ATOM 2889 N N . LEU A 1 354 ? 7.722 -3.378 13.124 1.00 73.31 354 LEU A N 1
ATOM 2890 C CA . LEU A 1 354 ? 6.807 -3.796 12.059 1.00 73.31 354 LEU A CA 1
ATOM 2891 C C . LEU A 1 354 ? 5.834 -4.875 12.548 1.00 73.31 354 LEU A C 1
ATOM 2893 O O . LEU A 1 354 ? 4.669 -4.877 12.153 1.00 73.31 354 LEU A O 1
ATOM 2897 N N . ASN A 1 355 ? 6.263 -5.748 13.463 1.00 73.06 355 ASN A N 1
ATOM 2898 C CA . ASN A 1 355 ? 5.362 -6.693 14.122 1.00 73.06 355 ASN A CA 1
ATOM 2899 C C . ASN A 1 355 ? 4.311 -5.985 14.991 1.00 73.06 355 ASN A C 1
ATOM 2901 O O . ASN A 1 355 ? 3.189 -6.483 15.119 1.00 73.06 355 ASN A O 1
ATOM 2905 N N . MET A 1 356 ? 4.638 -4.825 15.570 1.00 80.31 356 MET A N 1
ATOM 2906 C CA . MET A 1 356 ? 3.696 -4.031 16.362 1.00 80.31 356 MET A CA 1
ATOM 2907 C C . MET A 1 356 ? 2.608 -3.372 15.505 1.00 80.31 356 MET A C 1
ATOM 2909 O O . MET A 1 356 ? 1.499 -3.168 16.000 1.00 80.31 356 MET A O 1
ATOM 2913 N N . LEU A 1 357 ? 2.861 -3.114 14.214 1.00 83.31 357 LEU A N 1
ATOM 2914 C CA . LEU A 1 357 ? 1.833 -2.614 13.289 1.00 83.31 357 LEU A CA 1
ATOM 2915 C C . LEU A 1 357 ? 0.634 -3.564 13.203 1.00 83.31 357 LEU A C 1
ATOM 2917 O O . LEU A 1 357 ? -0.506 -3.110 13.219 1.00 83.31 357 LEU A O 1
ATOM 2921 N N . ASN A 1 358 ? 0.882 -4.876 13.206 1.00 81.56 358 ASN A N 1
ATOM 2922 C CA . ASN A 1 358 ? -0.179 -5.885 13.190 1.00 81.56 358 ASN A CA 1
ATOM 2923 C C . ASN A 1 358 ? -1.046 -5.848 14.461 1.00 81.56 358 ASN A C 1
ATOM 2925 O O . ASN A 1 358 ? -2.232 -6.164 14.422 1.00 81.56 358 ASN A O 1
ATOM 2929 N N . THR A 1 359 ? -0.457 -5.487 15.605 1.00 85.75 359 THR A N 1
ATOM 2930 C CA . THR A 1 359 ? -1.199 -5.267 16.853 1.00 85.75 359 THR A CA 1
ATOM 2931 C C . THR A 1 359 ? -1.974 -3.948 16.786 1.00 85.75 359 THR A C 1
ATOM 2933 O O . THR A 1 359 ? -3.155 -3.915 17.124 1.00 85.75 359 THR A O 1
ATOM 2936 N N . PHE A 1 360 ? -1.337 -2.877 16.308 1.00 85.81 360 PHE A N 1
ATOM 2937 C CA . PHE A 1 360 ? -1.936 -1.547 16.194 1.00 85.81 360 PHE A CA 1
ATOM 2938 C C . PHE A 1 360 ? -3.138 -1.505 15.237 1.00 85.81 360 PHE A C 1
ATOM 2940 O O . PHE A 1 360 ? -4.089 -0.769 15.484 1.00 85.81 360 PHE A O 1
ATOM 2947 N N . GLU A 1 361 ? -3.132 -2.324 14.181 1.00 86.75 361 GLU A N 1
ATOM 2948 C CA . GLU A 1 361 ? -4.245 -2.447 13.230 1.00 86.75 361 GLU A CA 1
ATOM 2949 C C . GLU A 1 361 ? -5.573 -2.795 13.925 1.00 86.75 361 GLU A C 1
ATOM 2951 O O . GLU A 1 361 ? -6.628 -2.258 13.577 1.00 86.75 361 GLU A O 1
ATOM 2956 N N . ALA A 1 362 ? -5.524 -3.684 14.919 1.00 87.69 362 ALA A N 1
ATOM 2957 C CA . ALA A 1 362 ? -6.707 -4.212 15.591 1.00 87.69 362 ALA A CA 1
ATOM 2958 C C . ALA A 1 362 ? -6.943 -3.615 16.987 1.00 87.69 362 ALA A C 1
ATOM 2960 O O . ALA A 1 362 ? -8.086 -3.608 17.449 1.00 87.69 362 ALA A O 1
ATOM 2961 N N . PHE A 1 363 ? -5.901 -3.114 17.661 1.00 91.88 363 PHE A N 1
ATOM 2962 C CA . PHE A 1 363 ? -5.952 -2.726 19.072 1.00 91.88 363 PHE A CA 1
ATOM 2963 C C . PHE A 1 363 ? -5.281 -1.368 19.344 1.00 91.88 363 PHE A C 1
ATOM 2965 O O . PHE A 1 363 ? -4.067 -1.208 19.217 1.00 91.88 363 PHE A O 1
ATOM 2972 N N . ASP A 1 364 ? -6.059 -0.409 19.846 1.00 91.56 364 ASP A N 1
ATOM 2973 C CA . ASP A 1 364 ? -5.576 0.862 20.386 1.00 91.56 364 ASP A CA 1
ATOM 2974 C C . ASP A 1 364 ? -5.243 0.734 21.884 1.00 91.56 364 ASP A C 1
ATOM 2976 O O . ASP A 1 364 ? -6.123 0.766 22.752 1.00 91.56 364 ASP A O 1
ATOM 2980 N N . TYR A 1 365 ? -3.952 0.613 22.201 1.00 91.38 365 TYR A N 1
ATOM 2981 C CA . TYR A 1 365 ? -3.437 0.617 23.581 1.00 91.38 365 TYR A CA 1
ATOM 2982 C C . TYR A 1 365 ? -3.270 2.026 24.168 1.00 91.38 365 TYR A C 1
ATOM 2984 O O . TYR A 1 365 ? -3.016 2.171 25.364 1.00 91.38 365 TYR A O 1
ATOM 2992 N N . ASN A 1 366 ? -3.436 3.085 23.371 1.00 90.38 366 ASN A N 1
ATOM 2993 C CA . ASN A 1 366 ? -3.310 4.460 23.850 1.00 90.38 366 ASN A CA 1
ATOM 2994 C C . ASN A 1 366 ? -4.612 5.007 24.456 1.00 90.38 366 ASN A C 1
ATOM 2996 O O . ASN A 1 366 ? -4.610 6.111 25.005 1.00 90.38 366 ASN A O 1
ATOM 3000 N N . VAL A 1 367 ? -5.707 4.240 24.415 1.00 91.38 367 VAL A N 1
ATOM 3001 C CA . VAL A 1 367 ? -7.034 4.642 24.914 1.00 91.38 367 VAL A CA 1
ATOM 3002 C C . VAL A 1 367 ? -6.999 5.220 26.342 1.00 91.38 367 VAL A C 1
ATOM 3004 O O . VAL A 1 367 ? -7.645 6.233 26.619 1.00 91.38 367 VAL A O 1
ATOM 3007 N N . ASN A 1 368 ? -6.196 4.634 27.240 1.00 91.69 368 ASN A N 1
ATOM 3008 C CA . ASN A 1 368 ? -6.043 5.101 28.625 1.00 91.69 368 ASN A CA 1
ATOM 3009 C C . ASN A 1 368 ? -5.113 6.311 28.746 1.00 91.69 368 ASN A C 1
ATOM 3011 O O . ASN A 1 368 ? -5.392 7.222 29.520 1.00 91.69 368 ASN A O 1
ATOM 3015 N N . LYS A 1 369 ? -4.040 6.353 27.946 1.00 89.88 369 LYS A N 1
ATOM 3016 C CA . LYS A 1 369 ? -3.089 7.476 27.908 1.00 89.88 369 LYS A CA 1
ATOM 3017 C C . LYS A 1 369 ? -3.783 8.787 27.536 1.00 89.88 369 LYS A C 1
ATOM 3019 O O . LYS A 1 369 ? -3.403 9.846 28.026 1.00 89.88 369 LYS A O 1
ATOM 3024 N N . PHE A 1 370 ? -4.806 8.701 26.689 1.00 88.56 370 PHE A N 1
ATOM 3025 C CA . PHE A 1 370 ? -5.622 9.835 26.265 1.00 88.56 370 PHE A CA 1
ATOM 3026 C C . PHE A 1 370 ? -6.916 10.009 27.073 1.00 88.56 370 PHE A C 1
ATOM 3028 O O . PHE A 1 370 ? -7.750 10.822 26.683 1.00 88.56 370 PHE A O 1
ATOM 3035 N N . TYR A 1 371 ? -7.096 9.269 28.177 1.00 89.81 371 TYR A N 1
ATOM 3036 C CA . TYR A 1 371 ? -8.272 9.352 29.054 1.00 89.81 371 TYR A CA 1
ATOM 3037 C C . TYR A 1 371 ? -9.598 9.289 28.277 1.00 89.81 371 TYR A C 1
ATOM 3039 O O . TYR A 1 371 ? -10.548 10.017 28.571 1.00 89.81 371 TYR A O 1
ATOM 3047 N N . GLN A 1 372 ? -9.666 8.441 27.242 1.00 89.06 372 GLN A N 1
ATOM 3048 C CA . GLN A 1 372 ? -10.865 8.359 26.411 1.00 89.06 372 GLN A CA 1
ATOM 3049 C C . GLN A 1 372 ? -12.032 7.774 27.230 1.00 89.06 372 GLN A C 1
ATOM 3051 O O . GLN A 1 372 ? -11.827 6.797 27.973 1.00 89.06 372 GLN A O 1
ATOM 3056 N N . PRO A 1 373 ? -13.258 8.319 27.091 1.00 89.25 373 PRO A N 1
ATOM 3057 C CA . PRO A 1 373 ? -14.445 7.771 27.744 1.00 89.25 373 PRO A CA 1
ATOM 3058 C C . PRO A 1 373 ? -14.708 6.345 27.252 1.00 89.25 373 PRO A C 1
ATOM 3060 O O . PRO A 1 373 ? -14.236 5.990 26.163 1.00 89.25 373 PRO A O 1
ATOM 3063 N N . PRO A 1 374 ? -15.428 5.501 28.010 1.00 89.44 374 PRO A N 1
ATOM 3064 C CA . PRO A 1 374 ? -15.616 4.130 27.583 1.00 89.44 374 PRO A CA 1
ATOM 3065 C C . PRO A 1 374 ? -16.497 4.061 26.337 1.00 89.44 374 PRO A C 1
ATOM 3067 O O . PRO A 1 374 ? -17.466 4.814 26.235 1.00 89.44 374 PRO A O 1
ATOM 3070 N N . ALA A 1 375 ? -16.162 3.167 25.413 1.00 89.44 375 ALA A N 1
ATOM 3071 C CA . ALA A 1 375 ? -16.854 2.996 24.137 1.00 89.44 375 ALA A CA 1
ATOM 3072 C C . ALA A 1 375 ? -16.902 1.517 23.735 1.00 89.44 375 ALA A C 1
ATOM 3074 O O . ALA A 1 375 ? -16.165 0.690 24.281 1.00 89.44 375 ALA A O 1
ATOM 3075 N N . ALA A 1 376 ? -17.768 1.180 22.775 1.00 90.69 376 ALA A N 1
ATOM 3076 C CA . ALA A 1 376 ? -17.788 -0.160 22.199 1.00 90.69 376 ALA A CA 1
ATOM 3077 C C . ALA A 1 376 ? -16.378 -0.558 21.721 1.00 90.69 376 ALA A C 1
ATOM 3079 O O . ALA A 1 376 ? -15.624 0.269 21.215 1.00 90.69 376 ALA A O 1
ATOM 3080 N N . GLY A 1 377 ? -16.006 -1.817 21.936 1.00 92.62 377 GLY A N 1
ATOM 3081 C CA . GLY A 1 377 ? -14.668 -2.332 21.662 1.00 92.62 377 GLY A CA 1
ATOM 3082 C C . GLY A 1 377 ? -13.671 -2.218 22.810 1.00 92.62 377 GLY A C 1
ATOM 3083 O O . GLY A 1 377 ? -12.591 -2.792 22.687 1.00 92.62 377 GLY A O 1
ATOM 3084 N N . ASP A 1 378 ? -13.988 -1.535 23.916 1.00 94.75 378 ASP A N 1
ATOM 3085 C CA . ASP A 1 378 ? -13.112 -1.530 25.094 1.00 94.75 378 ASP A CA 1
ATOM 3086 C C . ASP A 1 378 ? -12.898 -2.953 25.621 1.00 94.75 378 ASP A C 1
ATOM 3088 O O . ASP A 1 378 ? -13.853 -3.673 25.923 1.00 94.75 378 ASP A O 1
ATOM 3092 N N . VAL A 1 379 ? -11.629 -3.344 25.744 1.00 96.12 379 VAL A N 1
ATOM 3093 C CA . VAL A 1 379 ? -11.196 -4.647 26.247 1.00 96.12 379 VAL A CA 1
ATOM 3094 C C . VAL A 1 379 ? -10.822 -4.500 27.715 1.00 96.12 379 VAL A C 1
ATOM 3096 O O . VAL A 1 379 ? -9.872 -3.792 28.065 1.00 96.12 379 VAL A O 1
ATOM 3099 N N . LEU A 1 380 ? -11.565 -5.179 28.582 1.00 95.44 380 LEU A N 1
ATOM 3100 C CA . LEU A 1 380 ? -11.336 -5.228 30.019 1.00 95.44 380 LEU A CA 1
ATOM 3101 C C . LEU A 1 380 ? -10.786 -6.589 30.435 1.00 95.44 380 LEU A C 1
ATOM 3103 O O . LEU A 1 380 ? -11.131 -7.616 29.855 1.00 95.44 380 LEU A O 1
ATOM 3107 N N . ILE A 1 381 ? -9.963 -6.589 31.476 1.00 94.56 381 ILE A N 1
ATOM 3108 C CA . ILE A 1 381 ? -9.495 -7.796 32.151 1.00 94.56 381 ILE A CA 1
ATOM 3109 C C . ILE A 1 381 ? -9.832 -7.712 33.636 1.00 94.56 381 ILE A C 1
ATOM 3111 O O . ILE A 1 381 ? -9.720 -6.631 34.224 1.00 94.56 381 ILE A O 1
ATOM 3115 N N . ASP A 1 382 ? -10.233 -8.831 34.229 1.00 92.06 382 ASP A N 1
ATOM 3116 C CA . ASP A 1 382 ? -10.339 -8.953 35.683 1.00 92.06 382 ASP A CA 1
ATOM 3117 C C . ASP A 1 382 ? -9.023 -9.439 36.323 1.00 92.06 382 ASP A C 1
ATOM 3119 O O . ASP A 1 382 ? -8.039 -9.740 35.636 1.00 92.06 382 ASP A O 1
ATOM 3123 N N . ASN A 1 383 ? -8.981 -9.480 37.657 1.00 86.94 383 ASN A N 1
ATOM 3124 C CA . ASN A 1 383 ? -7.802 -9.940 38.400 1.00 86.94 383 ASN A CA 1
ATOM 3125 C C . ASN A 1 383 ? -7.508 -11.440 38.198 1.00 86.94 383 ASN A C 1
ATOM 3127 O O . ASN A 1 383 ? -6.352 -11.846 38.323 1.00 86.94 383 ASN A O 1
ATOM 3131 N N . ASP A 1 384 ? -8.516 -12.233 37.827 1.00 87.00 384 ASP A N 1
ATOM 3132 C CA . ASP A 1 384 ? -8.386 -13.665 37.530 1.00 87.00 384 ASP A CA 1
ATOM 3133 C C . ASP A 1 384 ? -7.877 -13.922 36.098 1.00 87.00 384 ASP A C 1
ATOM 3135 O O . ASP A 1 384 ? -7.544 -15.050 35.729 1.00 87.00 384 ASP A O 1
ATOM 3139 N N . GLY A 1 385 ? -7.767 -12.869 35.282 1.00 87.00 385 GLY A N 1
ATOM 3140 C CA . GLY A 1 385 ? -7.277 -12.928 33.910 1.00 87.00 385 GLY A CA 1
ATOM 3141 C C . GLY A 1 385 ? -8.352 -13.216 32.862 1.00 87.00 385 GLY A C 1
ATOM 3142 O O . GLY A 1 385 ? -8.000 -13.407 31.695 1.00 87.00 385 GLY A O 1
ATOM 3143 N N . ASN A 1 386 ? -9.636 -13.220 33.230 1.00 92.56 386 ASN A N 1
ATOM 3144 C CA . ASN A 1 386 ? -10.724 -13.321 32.264 1.00 92.56 386 ASN A CA 1
ATOM 3145 C C . ASN A 1 386 ? -10.871 -12.002 31.506 1.00 92.56 386 ASN A C 1
ATOM 3147 O O . ASN A 1 386 ? -10.740 -10.913 32.071 1.00 92.56 386 ASN A O 1
ATOM 3151 N N . VAL A 1 387 ? -11.161 -12.106 30.210 1.00 95.00 387 VAL A N 1
ATOM 3152 C CA . VAL A 1 387 ? -11.234 -10.958 29.307 1.00 95.00 387 VAL A CA 1
ATOM 3153 C C . VAL A 1 387 ? -12.680 -10.694 28.915 1.00 95.00 387 VAL A C 1
ATOM 3155 O O . VAL A 1 387 ? -13.452 -11.622 28.674 1.00 95.00 387 VAL A O 1
ATOM 3158 N N . TYR A 1 388 ? -13.041 -9.421 28.815 1.00 95.69 388 TYR A N 1
ATOM 3159 C CA . TYR A 1 388 ? -14.379 -8.966 28.461 1.00 95.69 388 TYR A CA 1
ATOM 3160 C C . TYR A 1 388 ? -14.301 -7.824 27.454 1.00 95.69 388 TYR A C 1
ATOM 3162 O O . TYR A 1 388 ? -13.410 -6.985 27.534 1.00 95.69 388 TYR A O 1
ATOM 3170 N N . ILE A 1 389 ? -15.242 -7.772 26.516 1.00 95.56 389 ILE A N 1
ATOM 3171 C CA . ILE A 1 389 ? -15.287 -6.741 25.473 1.00 95.56 389 ILE A CA 1
ATOM 3172 C C . ILE A 1 389 ? -16.610 -5.996 25.557 1.00 95.56 389 ILE A C 1
ATOM 3174 O O . ILE A 1 389 ? -17.672 -6.617 25.516 1.00 95.56 389 ILE A O 1
ATOM 3178 N N . LEU A 1 390 ? -16.544 -4.671 25.661 1.00 93.56 390 LEU A N 1
ATOM 3179 C CA . LEU A 1 390 ? -17.711 -3.796 25.694 1.00 93.56 390 LEU A CA 1
ATOM 3180 C C . LEU A 1 390 ? -18.402 -3.752 24.333 1.00 93.56 390 LEU A C 1
ATOM 3182 O O . LEU A 1 390 ? -17.775 -3.491 23.311 1.00 93.56 390 LEU A O 1
ATOM 3186 N N . VAL A 1 391 ? -19.712 -3.984 24.324 1.00 90.38 391 VAL A N 1
ATOM 3187 C CA . VAL A 1 391 ? -20.559 -3.895 23.130 1.00 90.38 391 VAL A CA 1
ATOM 3188 C C . VAL A 1 391 ? -21.863 -3.183 23.448 1.00 90.38 391 VAL A C 1
ATOM 3190 O O . VAL A 1 391 ? -22.433 -3.311 24.528 1.00 90.38 391 VAL A O 1
ATOM 3193 N N . GLY A 1 392 ? -22.366 -2.453 22.464 1.00 80.38 392 GLY A N 1
ATOM 3194 C CA . GLY A 1 392 ? -23.623 -1.725 22.546 1.00 80.38 392 GLY A CA 1
ATOM 3195 C C . GLY A 1 392 ? -23.673 -0.657 21.466 1.00 80.38 392 GLY A C 1
ATOM 3196 O O . GLY A 1 392 ? -22.718 -0.493 20.711 1.00 80.38 392 GLY A O 1
ATOM 3197 N N . GLN A 1 393 ? -24.806 0.032 21.365 1.00 71.06 393 GLN A N 1
ATOM 3198 C CA . GLN A 1 393 ? -24.921 1.167 20.455 1.00 71.06 393 GLN A CA 1
ATOM 3199 C C . GLN A 1 393 ? -24.172 2.365 21.030 1.00 71.06 393 GLN A C 1
ATOM 3201 O O . GLN A 1 393 ? -24.211 2.603 22.239 1.00 71.06 393 GLN A O 1
ATOM 3206 N N . ASP A 1 394 ? -23.558 3.163 20.163 1.00 67.81 394 ASP A N 1
ATOM 3207 C CA . ASP A 1 394 ? -22.831 4.363 20.580 1.00 67.81 394 ASP A CA 1
ATOM 3208 C C . ASP A 1 394 ? -23.730 5.325 21.369 1.00 67.81 394 ASP A C 1
ATOM 3210 O O . ASP A 1 394 ? -23.324 5.856 22.397 1.00 67.81 394 ASP A O 1
ATOM 3214 N N . CYS A 1 395 ? -25.007 5.457 20.998 1.00 64.00 395 CYS A N 1
ATOM 3215 C CA . CYS A 1 395 ? -25.970 6.276 21.739 1.00 64.00 395 CYS A CA 1
ATOM 3216 C C . CYS A 1 395 ? -26.256 5.793 23.175 1.00 64.00 395 CYS A C 1
ATOM 3218 O O . CYS A 1 395 ? -26.729 6.583 23.994 1.00 64.00 395 CYS A O 1
ATOM 3220 N N . ASP A 1 396 ? -25.988 4.521 23.481 1.00 65.62 396 ASP A N 1
ATOM 3221 C CA . ASP A 1 396 ? -26.190 3.933 24.809 1.00 65.62 396 ASP A CA 1
ATOM 3222 C C . ASP A 1 396 ? -24.936 4.050 25.692 1.00 65.62 396 ASP A C 1
ATOM 3224 O O . ASP A 1 396 ? -25.049 4.076 26.921 1.00 65.62 396 ASP A O 1
ATOM 3228 N N . ILE A 1 397 ? -23.752 4.121 25.072 1.00 73.75 397 ILE A N 1
ATOM 3229 C CA . ILE A 1 397 ? -22.443 4.079 25.740 1.00 73.75 397 ILE A CA 1
ATOM 3230 C C . ILE A 1 397 ? -21.777 5.467 25.786 1.00 73.75 397 ILE A C 1
ATOM 3232 O O . ILE A 1 397 ? -21.020 5.764 26.711 1.00 73.75 397 ILE A O 1
ATOM 3236 N N . MET A 1 398 ? -22.038 6.357 24.837 1.00 72.69 398 MET A N 1
ATOM 3237 C CA . MET A 1 398 ? -21.361 7.652 24.797 1.00 72.69 398 MET A CA 1
ATOM 3238 C C . MET A 1 398 ? -21.883 8.615 25.869 1.00 72.69 398 MET A C 1
ATOM 3240 O O . MET A 1 398 ? -23.069 8.649 26.204 1.00 72.69 398 MET A O 1
ATOM 3244 N N . MET A 1 399 ? -20.963 9.421 26.397 1.00 75.69 399 MET A N 1
ATOM 3245 C CA . MET A 1 399 ? -21.248 10.561 27.265 1.00 75.69 399 MET A CA 1
ATOM 3246 C C . MET A 1 399 ? -20.739 11.833 26.603 1.00 75.69 399 MET A C 1
ATOM 3248 O O . MET A 1 399 ? -19.627 11.841 26.075 1.00 75.69 399 MET A O 1
ATOM 3252 N N . SER A 1 400 ? -21.521 12.903 26.687 1.00 75.50 400 SER A N 1
ATOM 325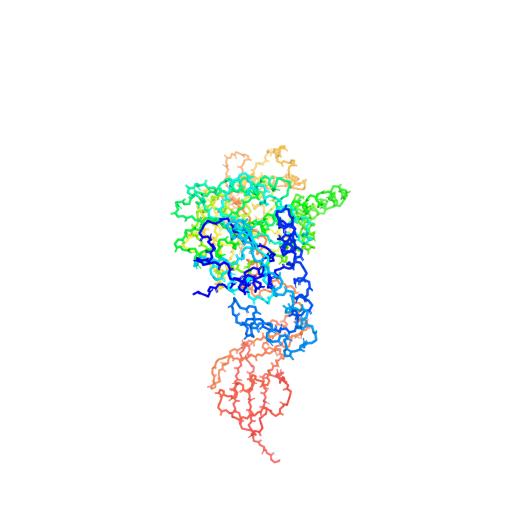3 C CA . SER A 1 400 ? -21.135 14.228 26.206 1.00 75.50 400 SER A CA 1
ATOM 3254 C C . SER A 1 400 ? -21.639 15.321 27.145 1.00 75.50 400 SER A C 1
ATOM 3256 O O . SER A 1 400 ? -22.305 15.035 28.139 1.00 75.50 400 SER A O 1
ATOM 3258 N N . GLU A 1 401 ? -21.353 16.581 26.819 1.00 75.31 401 GLU A N 1
ATOM 3259 C CA . GLU A 1 401 ? -21.792 17.747 27.601 1.00 75.31 401 GLU A CA 1
ATOM 3260 C C . GLU A 1 401 ? -23.316 17.785 27.823 1.00 75.31 401 GLU A C 1
ATOM 3262 O O . GLU A 1 401 ? -23.792 18.165 28.890 1.00 75.31 401 GLU A O 1
ATOM 3267 N N . THR A 1 402 ? -24.096 17.339 26.834 1.00 72.38 402 THR A N 1
ATOM 3268 C CA . THR A 1 402 ? -25.570 17.368 26.885 1.00 72.38 402 THR A CA 1
ATOM 3269 C C . THR A 1 402 ? -26.205 15.987 27.039 1.00 72.38 402 THR A C 1
ATOM 3271 O O . THR A 1 402 ? -27.389 15.886 27.370 1.00 72.38 402 THR A O 1
ATOM 3274 N N . ARG A 1 403 ? -25.446 14.905 26.808 1.00 69.62 403 ARG A N 1
ATOM 3275 C CA . ARG A 1 403 ? -25.941 13.524 26.866 1.00 69.62 403 ARG A CA 1
ATOM 3276 C C . ARG A 1 403 ? -25.351 12.795 28.072 1.00 69.62 403 ARG A C 1
ATOM 3278 O O . ARG A 1 403 ? -24.173 12.446 28.089 1.00 69.62 403 ARG A O 1
ATOM 3285 N N . LYS A 1 404 ? -26.207 12.483 29.048 1.00 66.06 404 LYS A N 1
ATOM 3286 C CA . LYS A 1 404 ? -25.924 11.458 30.066 1.00 66.06 404 LYS A CA 1
ATOM 3287 C C . LYS A 1 404 ? -26.349 10.082 29.528 1.00 66.06 404 LYS A C 1
ATOM 3289 O O . LYS A 1 404 ? -27.338 9.999 28.791 1.00 66.06 404 LYS A O 1
ATOM 3294 N N . ARG A 1 405 ? -25.623 9.008 29.880 1.00 66.69 405 ARG A N 1
ATOM 3295 C CA . ARG A 1 405 ? -25.991 7.633 29.483 1.00 66.69 405 ARG A CA 1
ATOM 3296 C C . ARG A 1 405 ? -27.426 7.334 29.914 1.00 66.69 405 ARG A C 1
ATOM 3298 O O . ARG A 1 405 ? -27.804 7.602 31.051 1.00 66.69 405 ARG A O 1
ATOM 3305 N N . ARG A 1 406 ? -28.221 6.775 28.998 1.00 56.16 406 ARG A N 1
ATOM 3306 C CA . ARG A 1 406 ? -29.631 6.427 29.255 1.00 56.16 406 ARG A CA 1
ATOM 3307 C C . ARG A 1 406 ? -29.798 5.072 29.938 1.00 56.16 406 ARG A C 1
ATOM 3309 O O . ARG A 1 406 ? -30.771 4.876 30.658 1.00 56.16 406 ARG A O 1
ATOM 3316 N N . ASN A 1 407 ? -28.856 4.155 29.722 1.00 63.09 407 ASN A N 1
ATOM 3317 C CA . ASN A 1 407 ? -28.858 2.836 30.345 1.00 63.09 407 ASN A CA 1
ATOM 3318 C C . ASN A 1 407 ? -28.058 2.874 31.649 1.00 63.09 407 ASN A C 1
ATOM 3320 O O . ASN A 1 407 ? -27.035 3.545 31.725 1.00 63.09 407 ASN A O 1
ATOM 3324 N N . ALA A 1 408 ? -28.496 2.130 32.664 1.00 69.44 408 ALA A N 1
ATOM 3325 C CA . ALA A 1 408 ? -27.738 1.951 33.910 1.00 69.44 408 ALA A CA 1
ATOM 3326 C C . ALA A 1 408 ? -26.660 0.850 33.794 1.00 69.44 408 ALA A C 1
ATOM 3328 O O . ALA A 1 408 ? -25.818 0.684 34.671 1.00 69.44 408 ALA A O 1
ATOM 3329 N N . ILE A 1 409 ? -26.707 0.052 32.722 1.00 83.00 409 ILE A N 1
ATOM 3330 C CA . ILE A 1 409 ? -25.979 -1.212 32.594 1.00 83.00 409 ILE A CA 1
ATOM 3331 C C . ILE A 1 409 ? -25.346 -1.288 31.206 1.00 83.00 409 ILE A C 1
ATOM 3333 O O . ILE A 1 409 ? -26.015 -1.009 30.210 1.00 83.00 409 ILE A O 1
ATOM 3337 N N . SER A 1 410 ? -24.094 -1.727 31.154 1.00 87.06 410 SER A N 1
ATOM 3338 C CA . SER A 1 410 ? -23.370 -2.095 29.940 1.00 87.06 410 SER A CA 1
ATOM 3339 C C . SER A 1 410 ? -23.401 -3.603 29.695 1.00 87.06 410 SER A C 1
ATOM 3341 O O . SER A 1 410 ? -23.369 -4.403 30.636 1.00 87.06 410 SER A O 1
ATOM 3343 N N . GLU A 1 411 ? -23.427 -3.991 28.418 1.00 90.12 411 GLU A N 1
ATOM 3344 C CA . GLU A 1 411 ? -23.271 -5.379 27.983 1.00 90.12 411 GLU A CA 1
ATOM 3345 C C . GLU A 1 411 ? -21.808 -5.652 27.607 1.00 90.12 411 GLU A C 1
ATOM 3347 O O . GLU A 1 411 ? -21.180 -4.911 26.853 1.00 90.12 411 GLU A O 1
ATOM 3352 N N . LEU A 1 412 ? -21.269 -6.746 28.130 1.00 92.62 412 LEU A N 1
ATOM 3353 C CA . LEU A 1 412 ? -19.922 -7.222 27.849 1.00 92.62 412 LEU A CA 1
ATOM 3354 C C . LEU A 1 412 ? -19.990 -8.623 27.241 1.00 92.62 412 LEU A C 1
ATOM 3356 O O . LEU A 1 412 ? -20.821 -9.442 27.640 1.00 92.62 412 LEU A O 1
ATOM 3360 N N . ILE A 1 413 ? -19.078 -8.928 26.326 1.00 94.31 413 ILE A N 1
ATOM 3361 C CA . ILE A 1 413 ? -18.893 -10.267 25.765 1.00 94.31 413 ILE A CA 1
ATOM 3362 C C . ILE A 1 413 ? -17.643 -10.895 26.384 1.00 94.31 413 ILE A C 1
ATOM 3364 O O . ILE A 1 413 ? -16.582 -10.273 26.328 1.00 94.31 413 ILE A O 1
ATOM 3368 N N . PRO A 1 414 ? -17.721 -12.113 26.948 1.00 94.50 414 PRO A N 1
ATOM 3369 C CA . PRO A 1 414 ? -16.542 -12.800 27.457 1.00 94.50 414 PRO A CA 1
ATOM 3370 C C . PRO A 1 414 ? -15.621 -13.263 26.320 1.00 94.50 414 PRO A C 1
ATOM 3372 O O . PRO A 1 414 ? -16.070 -13.701 25.255 1.00 94.50 414 PRO A O 1
ATOM 3375 N N . ALA A 1 415 ? -14.320 -13.219 26.580 1.00 93.62 415 ALA A N 1
ATOM 3376 C CA . ALA A 1 415 ? -13.275 -13.644 25.668 1.00 93.62 415 ALA A CA 1
ATOM 3377 C C . ALA A 1 415 ? -12.168 -14.427 26.392 1.00 93.62 415 ALA A C 1
ATOM 3379 O O . ALA A 1 415 ? -11.989 -14.332 27.606 1.00 93.62 415 ALA A O 1
ATOM 3380 N N . GLN A 1 416 ? -11.423 -15.221 25.627 1.00 90.50 416 GLN A N 1
ATOM 3381 C CA . GLN A 1 416 ? -10.303 -16.032 26.101 1.00 90.50 416 GLN A CA 1
ATOM 3382 C C . GLN A 1 416 ? -9.035 -15.666 25.339 1.00 90.50 416 GLN A C 1
ATOM 3384 O O . GLN A 1 416 ? -9.075 -15.485 24.123 1.00 90.50 416 GLN A O 1
ATOM 3389 N N . ILE A 1 417 ? -7.908 -15.606 26.044 1.00 88.81 417 ILE A N 1
ATOM 3390 C CA . ILE A 1 417 ? -6.589 -15.473 25.424 1.00 88.81 417 ILE A CA 1
ATOM 3391 C C . ILE A 1 417 ? -6.108 -16.878 25.067 1.00 88.81 417 ILE A C 1
ATOM 3393 O O . ILE A 1 417 ? -6.036 -17.750 25.933 1.00 88.81 417 ILE A O 1
ATOM 3397 N N . VAL A 1 418 ? -5.793 -17.107 23.797 1.00 85.38 418 VAL A N 1
ATOM 3398 C CA . VAL A 1 418 ? -5.275 -18.386 23.299 1.00 85.38 418 VAL A CA 1
ATOM 3399 C C . VAL A 1 418 ? -3.945 -18.174 22.584 1.00 85.38 418 VAL A C 1
ATOM 3401 O O . VAL A 1 418 ? -3.684 -17.101 22.034 1.00 85.38 418 VAL A O 1
ATOM 3404 N N . SER A 1 419 ? -3.083 -19.192 22.601 1.00 79.75 419 SER A N 1
ATOM 3405 C CA . SER A 1 419 ? -1.799 -19.126 21.905 1.00 79.75 419 SER A CA 1
ATOM 3406 C C . SER A 1 419 ? -2.011 -18.962 20.400 1.00 79.75 419 SER A C 1
ATOM 3408 O O . SER A 1 419 ? -2.831 -19.643 19.778 1.00 79.75 419 SER A O 1
ATOM 3410 N N . GLN A 1 420 ? -1.251 -18.044 19.808 1.00 74.31 420 GLN A N 1
ATOM 3411 C CA . GLN A 1 420 ? -1.242 -17.840 18.368 1.00 74.31 420 GLN A CA 1
ATOM 3412 C C . GLN A 1 420 ? -0.333 -18.900 17.742 1.00 74.31 420 GLN A C 1
ATOM 3414 O O . GLN A 1 420 ? 0.884 -18.759 17.726 1.00 74.31 420 GLN A O 1
ATOM 3419 N N . THR A 1 421 ? -0.933 -20.004 17.301 1.00 57.72 421 THR A N 1
ATOM 3420 C CA . THR A 1 421 ? -0.226 -21.123 16.652 1.00 57.72 421 THR A CA 1
ATOM 3421 C C . THR A 1 421 ? -0.248 -21.010 15.127 1.00 57.72 421 THR A C 1
ATOM 3423 O O . THR A 1 421 ? 0.727 -21.375 14.483 1.00 57.72 421 THR A O 1
ATOM 3426 N N . GLU A 1 422 ? -1.314 -20.437 14.556 1.00 55.22 422 GLU A N 1
ATOM 3427 C CA . GLU A 1 422 ? -1.483 -20.174 13.120 1.00 55.22 422 GLU A CA 1
ATOM 3428 C C . GLU A 1 422 ? -2.292 -18.878 12.906 1.00 55.22 422 GLU A C 1
ATOM 3430 O O . GLU A 1 422 ? -3.081 -18.480 13.768 1.00 55.22 422 GLU A O 1
ATOM 3435 N N . MET A 1 423 ? -2.139 -18.213 11.750 1.00 54.84 423 MET A N 1
ATOM 3436 C CA . MET A 1 423 ? -3.040 -17.119 11.363 1.00 54.84 423 MET A CA 1
ATOM 3437 C C . MET A 1 423 ? -4.422 -17.689 11.031 1.00 54.84 423 MET A C 1
ATOM 3439 O O . MET A 1 423 ? -4.675 -18.174 9.925 1.00 54.84 423 MET A O 1
ATOM 3443 N N . PHE A 1 424 ? -5.351 -17.606 11.979 1.00 52.56 424 PHE A N 1
ATOM 3444 C CA . PHE A 1 424 ? -6.741 -17.952 11.713 1.00 52.56 424 PHE A CA 1
ATOM 3445 C C . PHE A 1 424 ? -7.329 -16.927 10.738 1.00 52.56 424 PHE A C 1
ATOM 3447 O O . PHE A 1 424 ? -7.514 -15.763 11.093 1.00 52.56 424 PHE A O 1
ATOM 3454 N N . LYS A 1 425 ? -7.658 -17.347 9.507 1.00 49.28 425 LYS A N 1
ATOM 3455 C CA . LYS A 1 425 ? -8.596 -16.579 8.673 1.00 49.28 425 LYS A CA 1
ATOM 3456 C C . LYS A 1 425 ? -9.874 -16.395 9.488 1.00 49.28 425 LYS A C 1
ATOM 3458 O O . LYS A 1 425 ? -10.323 -17.366 10.100 1.00 49.28 425 LYS A O 1
ATOM 3463 N N . LEU A 1 426 ? -10.455 -15.193 9.463 1.00 49.94 426 LEU A N 1
ATOM 3464 C CA . LEU A 1 426 ? -11.799 -14.899 9.970 1.00 49.94 426 LEU A CA 1
ATOM 3465 C C . LEU A 1 426 ? -12.802 -15.864 9.316 1.00 49.94 426 LEU A C 1
ATOM 3467 O O . LEU A 1 426 ? -13.385 -15.591 8.272 1.00 49.94 426 LEU A O 1
ATOM 3471 N N . LYS A 1 427 ? -12.939 -17.062 9.882 1.00 46.09 427 LYS A N 1
ATOM 3472 C CA . LYS A 1 427 ? -13.951 -18.035 9.500 1.00 46.09 427 LYS A CA 1
ATOM 3473 C C . LYS A 1 427 ? -15.202 -17.678 10.278 1.00 46.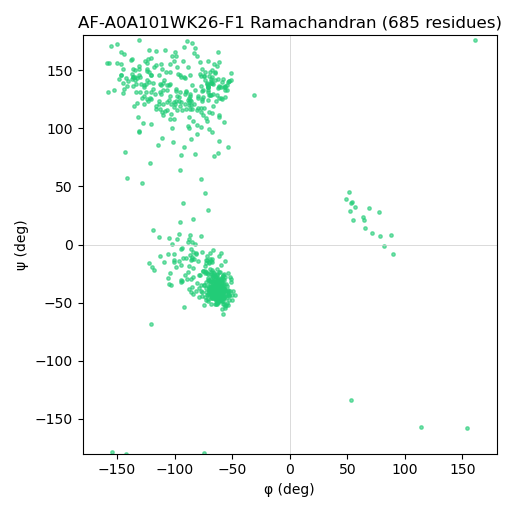09 427 LYS A C 1
ATOM 3475 O O . LYS A 1 427 ? -15.121 -17.418 11.477 1.00 46.09 427 LYS A O 1
ATOM 3480 N N . ASN A 1 428 ? -16.346 -17.735 9.602 1.00 48.47 428 ASN A N 1
ATOM 3481 C CA . ASN A 1 428 ? -17.663 -17.718 10.227 1.00 48.47 428 ASN A CA 1
ATOM 3482 C C . ASN A 1 428 ? -17.805 -18.958 11.119 1.00 48.47 428 ASN A C 1
ATOM 3484 O O . ASN A 1 428 ? -18.393 -19.965 10.733 1.00 48.47 428 ASN A O 1
ATOM 3488 N N . ASN A 1 429 ? -17.211 -18.919 12.305 1.00 56.62 429 ASN A N 1
ATOM 3489 C CA . ASN A 1 429 ? -17.620 -19.781 13.388 1.00 56.62 429 ASN A CA 1
ATOM 3490 C C . ASN A 1 429 ? -18.863 -19.125 13.975 1.00 56.62 429 ASN A C 1
ATOM 3492 O O . ASN A 1 429 ? -18.759 -18.001 14.451 1.00 56.62 429 ASN A O 1
ATOM 3496 N N . LEU A 1 430 ? -20.007 -19.815 13.921 1.00 63.97 430 LEU A N 1
ATOM 3497 C CA . LEU A 1 430 ? -21.318 -19.316 14.366 1.00 63.97 430 LEU A CA 1
ATOM 3498 C C . LEU A 1 430 ? -21.345 -18.838 15.827 1.00 63.97 430 LEU A C 1
ATOM 3500 O O . LEU A 1 430 ? -22.296 -18.166 16.218 1.00 63.97 430 LEU A O 1
ATOM 3504 N N . ASN A 1 431 ? -20.317 -19.175 16.616 1.00 77.25 431 ASN A N 1
ATOM 3505 C CA . ASN A 1 431 ? -20.258 -18.848 18.035 1.00 77.25 431 ASN A CA 1
ATOM 3506 C C . ASN A 1 431 ? -19.067 -17.964 18.440 1.00 77.25 431 ASN A C 1
ATOM 3508 O O . ASN A 1 431 ? -19.099 -17.375 19.519 1.00 77.25 431 ASN A O 1
ATOM 3512 N N . TYR A 1 432 ? -18.003 -17.888 17.628 1.00 83.25 432 TYR A N 1
ATOM 3513 C CA . TYR A 1 432 ? -16.749 -17.246 18.038 1.00 83.25 432 TYR A CA 1
ATOM 3514 C C . TYR A 1 432 ? -16.166 -16.315 16.981 1.00 83.25 432 TYR A C 1
ATOM 3516 O O . TYR A 1 432 ? -16.155 -16.637 15.794 1.00 83.25 432 TYR A O 1
ATOM 3524 N N . MET A 1 433 ? -15.607 -15.195 17.432 1.00 87.31 433 MET A N 1
ATOM 3525 C CA . MET A 1 433 ? -14.740 -14.324 16.639 1.00 87.31 433 MET A CA 1
ATOM 3526 C C . MET A 1 433 ? -13.312 -14.425 17.177 1.00 87.31 433 MET A C 1
ATOM 3528 O O . MET A 1 433 ? -13.102 -14.373 18.384 1.00 87.31 433 MET A O 1
ATOM 3532 N N . MET A 1 434 ? -12.340 -14.585 16.283 1.00 85.06 434 MET A N 1
ATOM 3533 C CA . MET A 1 434 ? -10.918 -14.665 16.620 1.00 85.06 434 MET A CA 1
ATOM 3534 C C . MET A 1 434 ? -10.218 -13.421 16.076 1.00 85.06 434 MET A C 1
ATOM 3536 O O . MET A 1 434 ? -10.390 -13.112 14.896 1.00 85.06 434 MET A O 1
ATOM 3540 N N . ILE A 1 435 ? -9.436 -12.731 16.904 1.00 87.44 435 ILE A N 1
ATOM 3541 C CA . ILE A 1 435 ? -8.588 -11.607 16.476 1.00 87.44 435 ILE A CA 1
ATOM 3542 C C . ILE A 1 435 ? -7.142 -11.926 16.865 1.00 87.44 435 ILE A C 1
ATOM 3544 O O . ILE A 1 435 ? -6.865 -12.231 18.026 1.00 87.44 435 ILE A O 1
ATOM 3548 N N . ASN A 1 436 ? -6.234 -11.920 15.889 1.00 85.88 436 ASN A N 1
ATOM 3549 C CA . ASN A 1 436 ? -4.813 -12.232 16.089 1.00 85.88 436 ASN A CA 1
ATOM 3550 C C . ASN A 1 436 ? -4.042 -11.011 16.614 1.00 85.88 436 ASN A C 1
ATOM 3552 O O . ASN A 1 436 ? -4.547 -9.895 16.570 1.00 85.88 436 ASN A O 1
ATOM 3556 N N . ASN A 1 437 ? -2.799 -11.222 17.051 1.00 86.88 437 ASN A N 1
ATOM 3557 C CA . ASN A 1 437 ? -1.845 -10.187 17.467 1.00 86.88 437 ASN A CA 1
ATOM 3558 C C . ASN A 1 437 ? -2.271 -9.370 18.701 1.00 86.88 437 ASN A C 1
ATOM 3560 O O . ASN A 1 437 ? -1.787 -8.256 18.910 1.00 86.88 437 ASN A O 1
ATOM 3564 N N . PHE A 1 438 ? -3.141 -9.932 19.541 1.00 89.38 438 PHE A N 1
ATOM 3565 C CA . PHE A 1 438 ? -3.491 -9.375 20.844 1.00 89.38 438 PHE A CA 1
ATOM 3566 C C . PHE A 1 438 ? -2.324 -9.522 21.822 1.00 89.38 438 PHE A C 1
ATOM 3568 O O . PHE A 1 438 ? -1.717 -10.590 21.921 1.00 89.38 438 PHE A O 1
ATOM 3575 N N . ARG A 1 439 ? -2.044 -8.479 22.601 1.00 88.31 439 ARG A N 1
ATOM 3576 C CA . ARG A 1 439 ? -1.021 -8.499 23.655 1.00 88.31 439 ARG A CA 1
ATOM 3577 C C . ARG A 1 439 ? -1.624 -8.045 24.986 1.00 88.31 439 ARG A C 1
ATOM 3579 O O . ARG A 1 439 ? -2.374 -7.073 25.038 1.00 88.31 439 ARG A O 1
ATOM 3586 N N . LYS A 1 440 ? -1.345 -8.729 26.095 1.00 85.94 440 LYS A N 1
ATOM 3587 C CA . LYS A 1 440 ? -1.880 -8.302 27.405 1.00 85.94 440 LYS A CA 1
ATOM 3588 C C . LYS A 1 440 ? -1.172 -7.033 27.906 1.00 85.94 440 LYS A C 1
ATOM 3590 O O . LYS A 1 440 ? -1.804 -6.188 28.540 1.00 85.94 440 LYS A O 1
ATOM 3595 N N . SER A 1 441 ? 0.101 -6.893 27.560 1.00 81.50 441 SER A N 1
ATOM 3596 C CA . SER A 1 441 ? 0.944 -5.703 27.657 1.00 81.50 441 SER A CA 1
ATOM 3597 C C . SER A 1 441 ? 1.650 -5.480 26.312 1.00 81.50 441 SER A C 1
ATOM 3599 O O . SER A 1 441 ? 1.919 -6.472 25.640 1.00 81.50 441 SER A O 1
ATOM 3601 N N . PRO A 1 442 ? 1.995 -4.243 25.903 1.00 72.50 442 PRO A N 1
ATOM 3602 C CA . PRO A 1 442 ? 2.716 -3.994 24.647 1.00 72.50 442 PRO A CA 1
ATOM 3603 C C . PRO A 1 442 ? 3.990 -4.840 24.467 1.00 72.50 442 PRO A C 1
ATOM 3605 O O . PRO A 1 442 ? 4.298 -5.247 23.353 1.00 72.50 442 PRO A O 1
ATOM 3608 N N . GLU A 1 443 ? 4.670 -5.167 25.567 1.00 78.69 443 GLU A N 1
ATOM 3609 C CA . GLU A 1 443 ? 5.905 -5.967 25.591 1.00 78.69 443 GLU A CA 1
ATOM 3610 C C . GLU A 1 443 ? 5.671 -7.489 25.464 1.00 78.69 443 GLU A C 1
ATOM 3612 O O . GLU A 1 443 ? 6.608 -8.250 25.234 1.00 78.69 443 GLU A O 1
ATOM 3617 N N . ASP A 1 444 ? 4.433 -7.968 25.633 1.00 82.19 444 ASP A N 1
ATOM 3618 C CA . ASP A 1 444 ? 4.136 -9.405 25.644 1.00 82.19 444 ASP A CA 1
ATOM 3619 C C . ASP A 1 444 ? 4.149 -9.990 24.230 1.00 82.19 444 ASP A C 1
ATOM 3621 O O . ASP A 1 444 ? 3.772 -9.323 23.267 1.00 82.19 444 ASP A O 1
ATOM 3625 N N . THR A 1 445 ? 4.478 -11.277 24.095 1.00 81.31 445 THR A N 1
ATOM 3626 C CA . THR A 1 445 ? 4.369 -12.001 22.819 1.00 81.31 445 THR A CA 1
ATOM 3627 C C . THR A 1 445 ? 2.936 -11.971 22.266 1.00 81.31 445 THR A C 1
ATOM 3629 O O . THR A 1 445 ? 1.986 -12.119 23.044 1.00 81.31 445 THR A O 1
ATOM 3632 N N . PRO A 1 446 ? 2.753 -11.848 20.937 1.00 85.19 446 PRO A N 1
ATOM 3633 C CA . PRO A 1 446 ? 1.430 -11.810 20.327 1.00 85.19 446 PRO A CA 1
ATOM 3634 C C . PRO A 1 446 ? 0.650 -13.104 20.585 1.00 85.19 446 PRO A C 1
ATOM 3636 O O . PRO A 1 446 ? 1.162 -14.218 20.479 1.00 85.19 446 PRO A O 1
ATOM 3639 N N . SER A 1 447 ? -0.621 -12.932 20.920 1.00 86.69 447 SER A N 1
ATOM 3640 C CA . SER A 1 447 ? -1.596 -13.979 21.208 1.00 86.69 447 SER A CA 1
ATOM 3641 C C . SER A 1 447 ? -2.885 -13.718 20.426 1.00 86.69 447 SER A C 1
ATOM 3643 O O . SER A 1 447 ? -3.019 -12.703 19.742 1.00 86.69 447 SER A O 1
ATOM 3645 N N . CYS A 1 448 ? -3.855 -14.622 20.512 1.00 87.12 448 CYS A N 1
ATOM 3646 C CA . CYS A 1 448 ? -5.158 -14.436 19.887 1.00 87.12 448 CYS A CA 1
ATOM 3647 C C . CYS A 1 448 ? -6.244 -14.256 20.953 1.00 87.12 448 CYS A C 1
ATOM 3649 O O . CYS A 1 448 ? -6.280 -14.986 21.945 1.00 87.12 448 CYS A O 1
ATOM 3651 N N . ILE A 1 449 ? -7.151 -13.303 20.734 1.00 89.75 449 ILE A N 1
ATOM 3652 C CA . ILE A 1 449 ? -8.354 -13.139 21.551 1.00 89.75 449 ILE A CA 1
ATOM 3653 C C . ILE A 1 449 ? -9.532 -13.860 20.883 1.00 89.75 449 ILE A C 1
ATOM 3655 O O . ILE A 1 449 ? -9.919 -13.567 19.750 1.00 89.75 449 ILE A O 1
ATOM 3659 N N . LYS A 1 450 ? -10.094 -14.837 21.599 1.00 90.38 450 LYS A N 1
ATOM 3660 C CA . LYS A 1 450 ? -11.252 -15.644 21.206 1.00 90.38 450 LYS A CA 1
ATOM 3661 C C . LYS A 1 450 ? -12.504 -15.127 21.899 1.00 90.38 450 LYS A C 1
ATOM 3663 O O . LYS A 1 450 ? -12.679 -15.336 23.094 1.00 90.38 450 LYS A O 1
ATOM 3668 N N . ILE A 1 451 ? -13.386 -14.494 21.143 1.00 92.06 451 ILE A N 1
ATOM 3669 C CA . ILE A 1 451 ? -14.563 -13.775 21.629 1.00 92.06 451 ILE A CA 1
ATOM 3670 C C . ILE A 1 451 ? -15.803 -14.655 21.465 1.00 92.06 451 ILE A C 1
ATOM 3672 O O . ILE A 1 451 ? -16.128 -15.044 20.345 1.00 92.06 451 ILE A O 1
ATOM 3676 N N . ASP A 1 452 ? -16.505 -14.959 22.558 1.00 91.62 452 ASP A N 1
ATOM 3677 C CA . ASP A 1 452 ? -17.733 -15.769 22.563 1.00 91.62 452 ASP A CA 1
ATOM 3678 C C . ASP A 1 452 ? -18.974 -14.868 22.495 1.00 91.62 452 ASP A C 1
ATOM 3680 O O . ASP A 1 452 ? -19.650 -14.621 23.497 1.00 91.62 452 ASP A O 1
ATOM 3684 N N . TYR A 1 453 ? -19.277 -14.351 21.301 1.00 88.38 453 TYR A N 1
ATOM 3685 C CA . TYR A 1 453 ? -20.358 -13.374 21.085 1.00 88.38 453 TYR A CA 1
ATOM 3686 C C . TYR A 1 453 ? -21.777 -13.927 21.319 1.00 88.38 453 TYR A C 1
ATOM 3688 O O . TYR A 1 453 ? -22.755 -13.163 21.298 1.00 88.38 453 TYR A O 1
ATOM 3696 N N . THR A 1 454 ? -21.896 -15.234 21.587 1.00 85.44 454 THR A N 1
ATOM 3697 C CA . THR A 1 454 ? -23.145 -15.890 22.002 1.00 85.44 454 THR A CA 1
ATOM 3698 C C . THR A 1 454 ? -23.512 -15.610 23.456 1.00 85.44 454 THR A C 1
ATOM 3700 O O . THR A 1 454 ? -24.686 -15.681 23.832 1.00 85.44 454 THR A O 1
ATOM 3703 N N . LYS A 1 455 ? -22.519 -15.260 24.278 1.00 89.06 455 LYS A N 1
ATOM 3704 C CA . LYS A 1 455 ? -22.687 -14.955 25.696 1.00 89.06 455 LYS A CA 1
ATOM 3705 C C . LYS A 1 455 ? -22.741 -13.452 25.928 1.00 89.06 455 LYS A C 1
ATOM 3707 O O . LYS A 1 455 ? -22.352 -12.643 25.087 1.00 89.06 455 LYS A O 1
ATOM 3712 N N . ARG A 1 456 ? -23.254 -13.080 27.098 1.00 89.19 456 ARG A N 1
ATOM 3713 C CA . ARG A 1 456 ? -23.175 -11.717 27.619 1.00 89.19 456 ARG A CA 1
ATOM 3714 C C . ARG A 1 456 ? -23.071 -11.741 29.130 1.00 89.19 456 ARG A C 1
ATOM 3716 O O . ARG A 1 456 ? -23.693 -12.581 29.780 1.00 89.19 456 ARG A O 1
ATOM 3723 N N . VAL A 1 457 ? -22.326 -10.789 29.657 1.00 91.38 457 VAL A N 1
ATOM 3724 C CA . VAL A 1 457 ? -22.304 -10.446 31.073 1.00 91.38 457 VAL A CA 1
ATOM 3725 C C . VAL A 1 457 ? -22.636 -8.967 31.213 1.00 91.38 457 VAL A C 1
ATOM 3727 O O . VAL A 1 457 ? -22.506 -8.195 30.262 1.00 91.38 457 VAL A O 1
ATOM 3730 N N . TYR A 1 458 ? -23.127 -8.585 32.383 1.00 89.75 458 TYR A N 1
ATOM 3731 C CA . TYR A 1 458 ? -23.602 -7.232 32.636 1.00 89.75 458 TYR A CA 1
ATOM 3732 C C . TYR A 1 458 ? -22.705 -6.536 33.638 1.00 89.75 458 TYR A C 1
ATOM 3734 O O . TYR A 1 458 ? -22.355 -7.126 34.657 1.00 89.75 458 TYR A O 1
ATOM 3742 N N . LEU A 1 459 ? -22.394 -5.271 33.389 1.00 89.06 459 LEU A N 1
ATOM 3743 C CA . LEU A 1 459 ? -21.612 -4.453 34.306 1.00 89.06 459 LEU A CA 1
ATOM 3744 C C . LEU A 1 459 ? -22.258 -3.079 34.462 1.00 89.06 459 LEU A C 1
ATOM 3746 O O . LEU A 1 459 ? -22.845 -2.549 33.521 1.00 89.06 459 LEU A O 1
ATOM 3750 N N . GLU A 1 460 ? -22.189 -2.524 35.664 1.00 86.88 460 GLU A N 1
ATOM 3751 C CA . GLU A 1 460 ? -22.731 -1.197 35.951 1.00 86.88 460 GLU A CA 1
ATOM 3752 C C . GLU A 1 460 ? -21.859 -0.117 35.311 1.00 86.88 460 GLU A C 1
ATOM 3754 O O . GLU A 1 460 ? -20.627 -0.207 35.289 1.00 86.88 460 GLU A O 1
ATOM 3759 N N . ASN A 1 461 ? -22.509 0.898 34.746 1.00 85.31 461 ASN A N 1
ATOM 3760 C CA . ASN A 1 461 ? -21.832 1.914 33.944 1.00 85.31 461 ASN A CA 1
ATOM 3761 C C . ASN A 1 461 ? -20.832 2.725 34.761 1.00 85.31 461 ASN A C 1
ATOM 3763 O O . ASN A 1 461 ? -19.747 3.042 34.274 1.00 85.31 461 ASN A O 1
ATOM 3767 N N . GLU A 1 462 ? -21.176 2.993 36.014 1.00 87.38 462 GLU A N 1
ATOM 3768 C CA . GLU A 1 462 ? -20.352 3.693 36.985 1.00 87.38 462 GLU A CA 1
ATOM 3769 C C . GLU A 1 462 ? -19.003 2.987 37.175 1.00 87.38 462 GLU A C 1
ATOM 3771 O O . GLU A 1 462 ? -17.976 3.654 37.254 1.00 87.38 462 GLU A O 1
ATOM 3776 N N . LEU A 1 463 ? -18.970 1.650 37.165 1.00 90.38 463 LEU A N 1
ATOM 3777 C CA . LEU A 1 463 ? -17.728 0.885 37.317 1.00 90.38 463 LEU A CA 1
ATOM 3778 C C . LEU A 1 463 ? -16.824 0.995 36.092 1.00 90.38 463 LEU A C 1
ATOM 3780 O O . LEU A 1 463 ? -15.618 1.181 36.232 1.00 90.38 463 LEU A O 1
ATOM 3784 N N . ILE A 1 464 ? -17.396 0.909 34.889 1.00 89.38 464 ILE A N 1
ATOM 3785 C CA . ILE A 1 464 ? -16.624 1.030 33.644 1.00 89.38 464 ILE A CA 1
ATOM 3786 C C . ILE A 1 464 ? -16.042 2.437 33.525 1.00 89.38 464 ILE A C 1
ATOM 3788 O O . ILE A 1 464 ? -14.892 2.594 33.130 1.00 89.38 464 ILE A O 1
ATOM 3792 N N . ASN A 1 465 ? -16.799 3.463 33.908 1.00 90.25 465 ASN A N 1
ATOM 3793 C CA . ASN A 1 465 ? -16.359 4.854 33.811 1.00 90.25 465 ASN A CA 1
ATOM 3794 C C . ASN A 1 465 ? -15.107 5.150 34.654 1.00 90.25 465 ASN A C 1
ATOM 3796 O O . ASN A 1 465 ? -14.352 6.059 34.320 1.00 90.25 465 ASN A O 1
ATOM 3800 N N . LEU A 1 466 ? -14.831 4.365 35.702 1.00 93.12 466 LEU A N 1
ATOM 3801 C CA . LEU A 1 466 ? -13.628 4.537 36.518 1.00 93.12 466 LEU A CA 1
ATOM 3802 C C . LEU A 1 466 ? -12.326 4.331 35.733 1.00 93.12 466 LEU A C 1
ATOM 3804 O O . LEU A 1 466 ? -11.330 4.988 36.038 1.00 93.12 466 LEU A O 1
ATOM 3808 N N . CYS A 1 467 ? -12.322 3.478 34.701 1.00 93.25 467 CYS A N 1
ATOM 3809 C CA . CYS A 1 467 ? -11.118 3.249 33.897 1.00 93.25 467 CYS A CA 1
ATOM 3810 C C . CYS A 1 467 ? -10.648 4.514 33.162 1.00 93.25 467 CYS A C 1
ATOM 3812 O O . CYS A 1 467 ? -9.458 4.672 32.903 1.00 93.25 467 CYS A O 1
ATOM 3814 N N . THR A 1 468 ? -11.562 5.445 32.868 1.00 92.19 468 THR A N 1
ATOM 3815 C CA . THR A 1 468 ? -11.273 6.688 32.146 1.00 92.19 468 THR A CA 1
ATOM 3816 C C . THR A 1 468 ? -10.380 7.635 32.933 1.00 92.19 468 THR A C 1
ATOM 3818 O O . THR A 1 468 ? -9.676 8.419 32.315 1.00 92.19 468 THR A O 1
ATOM 3821 N N . TYR A 1 469 ? -10.377 7.569 34.266 1.00 93.06 469 TYR A N 1
ATOM 3822 C CA . TYR A 1 469 ? -9.658 8.510 35.137 1.00 93.06 469 TYR A CA 1
ATOM 3823 C C . TYR A 1 469 ? -8.260 8.032 35.549 1.00 93.06 469 TYR A C 1
ATOM 3825 O O . TYR A 1 469 ? -7.512 8.760 36.214 1.00 93.06 469 TYR A O 1
ATOM 3833 N N . ASN A 1 470 ? -7.897 6.812 35.150 1.00 92.31 470 ASN A N 1
ATOM 3834 C CA . ASN A 1 470 ? -6.670 6.150 35.559 1.00 92.31 470 ASN A CA 1
ATOM 3835 C C . ASN A 1 470 ? -5.811 5.818 34.326 1.00 92.31 470 ASN A C 1
ATOM 3837 O O . ASN A 1 470 ? -6.291 5.144 33.415 1.00 92.31 470 ASN A O 1
ATOM 3841 N N . PRO A 1 471 ? -4.536 6.250 34.274 1.00 89.81 471 PRO A N 1
ATOM 3842 C CA . PRO A 1 471 ? -3.684 6.055 33.096 1.00 89.81 471 PRO A CA 1
ATOM 3843 C C . PRO A 1 471 ? -3.337 4.582 32.835 1.00 89.81 471 PRO A C 1
ATOM 3845 O O . PRO A 1 471 ? -3.025 4.212 31.707 1.00 89.81 471 PRO A O 1
ATOM 3848 N N . ASP A 1 472 ? -3.416 3.732 33.860 1.00 90.81 472 ASP A N 1
ATOM 3849 C CA . ASP A 1 472 ? -3.277 2.278 33.752 1.00 90.81 472 ASP A CA 1
ATOM 3850 C C . ASP A 1 472 ? -4.614 1.569 33.460 1.00 90.81 472 ASP A C 1
ATOM 3852 O O . ASP A 1 472 ? -4.656 0.342 33.395 1.00 90.81 472 ASP A O 1
ATOM 3856 N N . GLY A 1 473 ? -5.704 2.327 33.294 1.00 92.94 473 GLY A N 1
ATOM 3857 C CA . GLY A 1 473 ? -7.043 1.829 32.998 1.00 92.94 473 GLY A CA 1
ATOM 3858 C C . GLY A 1 473 ? -7.729 1.112 34.159 1.00 92.94 473 GLY A C 1
ATOM 3859 O O . GLY A 1 473 ? -8.754 0.467 33.931 1.00 92.94 473 GLY A O 1
ATOM 3860 N N . LYS A 1 474 ? -7.186 1.158 35.385 1.00 94.88 474 LYS A N 1
ATOM 3861 C CA . LYS A 1 474 ? -7.814 0.506 36.544 1.00 94.88 474 LYS A CA 1
ATOM 3862 C C . LYS A 1 474 ? -9.158 1.141 36.875 1.00 94.88 474 LYS A C 1
ATOM 3864 O O . LYS A 1 474 ? -9.309 2.362 36.849 1.00 94.88 474 LYS A O 1
ATOM 3869 N N . CYS A 1 475 ? -10.120 0.313 37.258 1.00 95.00 475 CYS A N 1
ATOM 3870 C CA . CYS A 1 475 ? -11.392 0.785 37.780 1.00 95.00 475 CYS A CA 1
ATOM 3871 C C . CYS A 1 475 ? -11.254 1.118 39.272 1.00 95.00 475 CYS A C 1
ATOM 3873 O O . CYS A 1 475 ? -11.651 0.334 40.131 1.00 95.00 475 CYS A O 1
ATOM 3875 N N . CYS A 1 476 ? -10.671 2.275 39.591 1.00 94.38 476 CYS A N 1
ATOM 3876 C CA . CYS A 1 476 ? -10.559 2.767 40.965 1.00 94.38 476 CYS A CA 1
ATOM 3877 C C . CYS A 1 476 ? -10.865 4.265 41.071 1.00 94.38 476 CYS A C 1
ATOM 3879 O O . CYS A 1 476 ? -10.806 5.004 40.085 1.00 94.38 476 CYS A O 1
ATOM 3881 N N . ILE A 1 477 ? -11.207 4.714 42.278 1.00 94.94 477 ILE A N 1
ATOM 3882 C CA . ILE A 1 477 ? -11.535 6.113 42.561 1.00 94.94 477 ILE A CA 1
ATOM 3883 C C . ILE A 1 477 ? -11.053 6.526 43.948 1.00 94.94 477 ILE A C 1
ATOM 3885 O O . ILE A 1 477 ? -11.190 5.774 44.914 1.00 94.94 477 ILE A O 1
ATOM 3889 N N . SER A 1 478 ? -10.504 7.739 44.043 1.00 93.62 478 SER A N 1
ATOM 3890 C CA . SER A 1 478 ? -10.293 8.415 45.325 1.00 93.62 478 SER A CA 1
ATOM 3891 C C . SER A 1 478 ? -11.523 9.256 45.659 1.00 93.62 478 SER A C 1
ATOM 3893 O O . SER A 1 478 ? -11.997 9.999 44.804 1.00 93.62 478 SER A O 1
ATOM 3895 N N . LEU A 1 479 ? -12.051 9.150 46.875 1.00 92.50 479 LEU A N 1
ATOM 3896 C CA . LEU A 1 479 ? -13.310 9.775 47.296 1.00 92.50 479 LEU A CA 1
ATOM 3897 C C . LEU A 1 479 ? -13.157 11.236 47.741 1.00 92.50 479 LEU A C 1
ATOM 3899 O O . LEU A 1 479 ? -14.142 11.968 47.757 1.00 92.50 479 LEU A O 1
ATOM 3903 N N . ASP A 1 480 ? -11.946 11.660 48.097 1.00 88.06 480 ASP A N 1
ATOM 3904 C CA . ASP A 1 480 ? -11.650 12.987 48.657 1.00 88.06 480 ASP A CA 1
ATOM 3905 C C . ASP A 1 480 ? -10.624 13.783 47.837 1.00 88.06 480 ASP A C 1
ATOM 3907 O O . ASP A 1 480 ? -10.496 14.997 47.993 1.00 88.06 480 ASP A O 1
ATOM 3911 N N . THR A 1 481 ? -9.889 13.107 46.954 1.00 88.94 481 THR A N 1
ATOM 3912 C CA . THR A 1 481 ? -8.799 13.705 46.188 1.00 88.94 481 THR A CA 1
ATOM 3913 C C . THR A 1 481 ? -9.301 14.125 44.813 1.00 88.94 481 THR A C 1
ATOM 3915 O O . THR A 1 481 ? -9.825 13.304 44.057 1.00 88.94 481 THR A O 1
ATOM 3918 N N . VAL A 1 482 ? -9.129 15.403 44.475 1.00 89.31 482 VAL A N 1
ATOM 3919 C CA . VAL A 1 482 ? -9.442 15.933 43.139 1.00 89.31 482 VAL A CA 1
ATOM 3920 C C . VAL A 1 482 ? -8.495 15.322 42.099 1.00 89.31 482 VAL A C 1
ATOM 3922 O O . VAL A 1 482 ? -7.386 14.899 42.435 1.00 89.31 482 VAL A O 1
ATOM 3925 N N . LEU A 1 483 ? -8.916 15.265 40.832 1.00 90.62 483 LEU A N 1
ATOM 3926 C CA . LEU A 1 483 ? -8.036 14.829 39.748 1.00 90.62 483 LEU A CA 1
ATOM 3927 C C . LEU A 1 483 ? -6.768 15.699 39.702 1.00 90.62 483 LEU A C 1
ATOM 3929 O O . LEU A 1 483 ? -6.880 16.922 39.784 1.00 90.62 483 LEU A O 1
ATOM 3933 N N . PRO A 1 484 ? -5.580 15.093 39.531 1.00 89.62 484 PRO A N 1
ATOM 3934 C CA . PRO A 1 484 ? -4.353 15.842 39.300 1.00 89.62 484 PRO A CA 1
ATOM 3935 C C . PRO A 1 484 ? -4.480 16.813 38.115 1.00 89.62 484 PRO A C 1
ATOM 3937 O O . PRO A 1 484 ? -5.069 16.476 37.083 1.00 89.62 484 PRO A O 1
ATOM 3940 N N . ASP A 1 485 ? -3.911 18.011 38.265 1.00 86.56 485 ASP A N 1
ATOM 3941 C CA . ASP A 1 485 ? -4.003 19.122 37.303 1.00 86.56 485 ASP A CA 1
ATOM 3942 C C . ASP A 1 485 ? -3.575 18.747 35.878 1.00 86.56 485 ASP A C 1
ATOM 3944 O O . ASP A 1 485 ? -4.161 19.203 34.897 1.00 86.56 485 ASP A O 1
ATOM 3948 N N . ASP A 1 486 ? -2.530 17.935 35.751 1.00 86.50 486 ASP A N 1
ATOM 3949 C CA . ASP A 1 486 ? -2.015 17.430 34.480 1.00 86.50 486 ASP A CA 1
ATOM 3950 C C . ASP A 1 486 ? -3.040 16.542 33.762 1.00 86.50 486 ASP A C 1
ATOM 3952 O O . ASP A 1 486 ? -3.211 16.663 32.549 1.00 86.50 486 ASP A O 1
ATOM 3956 N N . ARG A 1 487 ? -3.782 15.712 34.504 1.00 87.00 487 ARG A N 1
ATOM 3957 C CA . ARG A 1 487 ? -4.855 14.868 33.953 1.00 87.00 487 ARG A CA 1
ATOM 3958 C C . ARG A 1 487 ? -6.072 15.700 33.579 1.00 87.00 487 ARG A C 1
ATOM 3960 O O . ARG A 1 487 ? -6.574 15.587 32.463 1.00 87.00 487 ARG A O 1
ATOM 3967 N N . ALA A 1 488 ? -6.508 16.579 34.480 1.00 87.38 488 ALA A N 1
ATOM 3968 C CA . ALA A 1 488 ? -7.685 17.419 34.274 1.00 87.38 488 ALA A CA 1
ATOM 3969 C C . ALA A 1 488 ? -7.566 18.311 33.022 1.00 87.38 488 ALA A C 1
ATOM 3971 O O . ALA A 1 488 ? -8.566 18.556 32.356 1.00 87.38 488 ALA A O 1
ATOM 3972 N N . LYS A 1 489 ? -6.349 18.746 32.659 1.00 86.94 489 LYS A N 1
ATOM 3973 C CA . LYS A 1 489 ? -6.081 19.556 31.454 1.00 86.94 489 LYS A CA 1
ATOM 3974 C C . LYS A 1 489 ? -6.182 18.794 30.131 1.00 86.94 489 LYS A C 1
ATOM 3976 O O . LYS A 1 489 ? -6.362 19.427 29.094 1.00 86.94 489 LYS A O 1
ATOM 3981 N N . ILE A 1 490 ? -6.014 17.472 30.146 1.00 84.56 490 ILE A N 1
ATOM 3982 C CA . ILE A 1 490 ? -6.079 16.626 28.940 1.00 84.56 490 ILE A CA 1
ATOM 3983 C C . ILE A 1 490 ? -7.518 16.150 28.695 1.00 84.56 490 ILE A C 1
ATOM 3985 O O . ILE A 1 490 ? -7.920 15.930 27.553 1.00 84.56 490 ILE A O 1
ATOM 3989 N N . MET A 1 491 ? -8.296 15.994 29.767 1.00 87.75 491 MET A N 1
ATOM 3990 C CA . MET A 1 491 ? -9.670 15.503 29.722 1.00 87.75 491 MET A CA 1
ATOM 3991 C C . MET A 1 491 ? -10.665 16.574 29.262 1.00 87.75 491 MET A C 1
ATOM 3993 O O . MET A 1 491 ? -10.446 17.774 29.414 1.00 87.75 491 MET A O 1
ATOM 3997 N N . MET A 1 492 ? -11.809 16.128 28.739 1.00 83.94 492 MET A N 1
ATOM 3998 C CA . MET A 1 492 ? -12.920 17.030 28.430 1.00 83.94 492 MET A CA 1
ATOM 3999 C C . MET A 1 492 ? -13.534 17.600 29.721 1.00 83.94 492 MET A C 1
ATOM 4001 O O . MET A 1 492 ? -13.689 16.841 30.683 1.00 83.94 492 MET A O 1
ATOM 4005 N N . PRO A 1 493 ? -13.956 18.882 29.751 1.00 86.19 493 PRO A N 1
ATOM 4006 C CA . PRO A 1 493 ? -14.479 19.520 30.965 1.00 86.19 493 PRO A CA 1
ATOM 4007 C C . PRO A 1 493 ? -15.613 18.737 31.641 1.00 86.19 493 PRO A C 1
ATOM 4009 O O . PRO A 1 493 ? -15.573 18.511 32.849 1.00 86.19 493 PRO A O 1
ATOM 4012 N N . TYR A 1 494 ? -16.563 18.216 30.856 1.00 86.75 494 TYR A N 1
ATOM 4013 C CA . TYR A 1 494 ? -17.688 17.436 31.382 1.00 86.75 494 TYR A CA 1
ATOM 4014 C C . TYR A 1 494 ? -17.251 16.138 32.086 1.00 86.75 494 TYR A C 1
ATOM 4016 O O . TYR A 1 494 ? -17.930 15.682 33.002 1.00 86.75 494 TYR A O 1
ATOM 4024 N N . LEU A 1 495 ? -16.117 15.533 31.702 1.00 89.06 495 LEU A N 1
ATOM 4025 C CA . LEU A 1 495 ? -15.593 14.335 32.370 1.00 89.06 495 LEU A CA 1
ATOM 4026 C C . LEU A 1 495 ? -14.982 14.674 33.730 1.00 89.06 495 LEU A C 1
ATOM 4028 O O . LEU A 1 495 ? -15.095 13.873 34.658 1.00 89.06 495 LEU A O 1
ATOM 4032 N N . VAL A 1 496 ? -14.354 15.847 33.854 1.00 90.38 496 VAL A N 1
ATOM 4033 C CA . VAL A 1 496 ? -13.806 16.345 35.124 1.00 90.38 496 VAL A CA 1
ATOM 4034 C C . VAL A 1 496 ? -14.942 16.655 36.098 1.00 90.38 496 VAL A C 1
ATOM 4036 O O . VAL A 1 496 ? -14.891 16.239 37.253 1.00 90.38 496 VAL A O 1
ATOM 4039 N N . GLU A 1 497 ? -16.007 17.307 35.627 1.00 89.19 497 GLU A N 1
ATOM 4040 C CA . GLU A 1 497 ? -17.218 17.534 36.425 1.00 89.19 497 GLU A CA 1
ATOM 4041 C C . GLU A 1 497 ? -17.871 16.212 36.847 1.00 89.19 497 GLU A C 1
ATOM 4043 O O . GLU A 1 497 ? -18.206 16.018 38.020 1.00 89.19 497 GLU A O 1
ATOM 4048 N N . TYR A 1 498 ? -17.979 15.263 35.912 1.00 89.62 498 TYR A N 1
ATOM 4049 C CA . TYR A 1 498 ? -18.546 13.945 36.176 1.00 89.62 498 TYR A CA 1
ATOM 4050 C C . TYR A 1 498 ? -17.726 13.136 37.192 1.00 89.62 498 TYR A C 1
ATOM 4052 O O . TYR A 1 498 ? -18.309 12.407 37.991 1.00 89.62 498 TYR A O 1
ATOM 4060 N N . TYR A 1 499 ? -16.401 13.314 37.262 1.00 92.75 499 TYR A N 1
ATOM 4061 C CA . TYR A 1 499 ? -15.584 12.693 38.312 1.00 92.75 499 TYR A CA 1
ATOM 4062 C C . TYR A 1 499 ? -16.057 13.104 39.715 1.00 92.75 499 TYR A C 1
ATOM 4064 O O . TYR A 1 499 ? -16.189 12.259 40.598 1.00 92.75 499 TYR A O 1
ATOM 4072 N N . GLY A 1 500 ? -16.399 14.382 39.909 1.00 91.00 500 GLY A N 1
ATOM 4073 C CA . GLY A 1 500 ? -16.958 14.871 41.171 1.00 91.00 500 GLY A CA 1
ATOM 4074 C C . GLY A 1 500 ? -18.345 14.292 41.485 1.00 91.00 500 GLY A C 1
ATOM 4075 O O . GLY A 1 500 ? -18.647 14.011 42.648 1.00 91.00 500 GLY A O 1
ATOM 4076 N N . GLU A 1 501 ? -19.192 14.069 40.470 1.00 91.12 501 GLU A N 1
ATOM 4077 C CA . GLU A 1 501 ? -20.461 13.335 40.637 1.00 91.12 501 GLU A CA 1
ATOM 4078 C C . GLU A 1 501 ? -20.199 11.881 41.075 1.00 91.12 501 GLU A C 1
ATOM 4080 O O . GLU A 1 501 ? -20.831 11.389 42.013 1.00 91.12 501 GLU A O 1
ATOM 4085 N N . MET A 1 502 ? -19.212 11.224 40.462 1.00 91.62 502 MET A N 1
ATOM 4086 C CA . MET A 1 502 ? -18.813 9.849 40.769 1.00 91.62 502 MET A CA 1
ATOM 4087 C C . MET A 1 502 ? -18.256 9.698 42.188 1.00 91.62 502 MET A C 1
ATOM 4089 O O . MET A 1 502 ? -18.610 8.747 42.884 1.00 91.62 502 MET A O 1
ATOM 4093 N N . GLN A 1 503 ? -17.454 10.654 42.668 1.00 94.44 503 GLN A N 1
ATOM 4094 C CA . GLN A 1 503 ? -16.980 10.667 44.057 1.00 94.44 503 GLN A CA 1
ATOM 4095 C C . GLN A 1 503 ? -18.147 10.700 45.047 1.00 94.44 503 GLN A C 1
ATOM 4097 O O . GLN A 1 503 ? -18.184 9.907 45.987 1.00 94.44 503 GLN A O 1
ATOM 4102 N N . LYS A 1 504 ? -19.145 11.563 44.812 1.00 92.62 504 LYS A N 1
ATOM 4103 C CA . LYS A 1 504 ? -20.353 11.630 45.654 1.00 92.62 504 LYS A CA 1
ATOM 4104 C C . LYS A 1 504 ? -21.144 10.324 45.609 1.00 92.62 504 LYS A C 1
ATOM 4106 O O . LYS A 1 504 ? -21.584 9.846 46.657 1.00 92.62 504 LYS A O 1
ATOM 4111 N N . TYR A 1 505 ? -21.304 9.745 44.418 1.00 91.81 505 TYR A N 1
ATOM 4112 C CA . TYR A 1 505 ? -21.997 8.473 44.224 1.00 91.81 505 TYR A CA 1
ATOM 4113 C C . TYR A 1 505 ? -21.336 7.345 45.027 1.00 91.81 505 TYR A C 1
ATOM 4115 O O . TYR A 1 505 ? -21.976 6.746 45.892 1.00 91.81 505 TYR A O 1
ATOM 4123 N N . PHE A 1 506 ? -20.036 7.109 44.834 1.00 92.75 506 PHE A N 1
ATOM 4124 C CA . PHE A 1 506 ? -19.324 6.037 45.533 1.00 92.75 506 PHE A CA 1
ATOM 4125 C C . PHE A 1 506 ? -19.170 6.287 47.033 1.00 92.75 506 PHE A C 1
ATOM 4127 O O . PHE A 1 506 ? -19.245 5.341 47.816 1.00 92.75 506 PHE A O 1
ATOM 4134 N N . ASN A 1 507 ? -19.038 7.544 47.463 1.00 92.94 507 ASN A N 1
ATOM 4135 C CA . ASN A 1 507 ? -19.062 7.874 48.885 1.00 92.94 507 ASN A CA 1
ATOM 4136 C C . ASN A 1 507 ? -20.427 7.550 49.525 1.00 92.94 507 ASN A C 1
ATOM 4138 O O . ASN A 1 507 ? -20.490 7.059 50.654 1.00 92.94 507 ASN A O 1
ATOM 4142 N N . SER A 1 508 ? -21.527 7.755 48.791 1.00 90.94 508 SER A N 1
ATOM 4143 C CA . SER A 1 508 ? -22.870 7.372 49.249 1.00 90.94 508 SER A CA 1
ATOM 4144 C C . SER A 1 508 ? -23.004 5.853 49.368 1.00 90.94 508 SER A C 1
ATOM 4146 O O . SER A 1 508 ? -23.496 5.370 50.384 1.00 90.94 508 SER A O 1
ATOM 4148 N N . ILE A 1 509 ? -22.499 5.092 48.388 1.00 89.69 509 ILE A N 1
ATOM 4149 C CA . ILE A 1 509 ? -22.467 3.621 48.445 1.00 89.69 509 ILE A CA 1
ATOM 4150 C C . ILE A 1 509 ? -21.657 3.135 49.653 1.00 89.69 509 ILE A C 1
ATOM 4152 O O . ILE A 1 509 ? -22.148 2.304 50.416 1.00 89.69 509 ILE A O 1
ATOM 4156 N N . LYS A 1 510 ? -20.461 3.696 49.882 1.00 90.62 510 LYS A N 1
ATOM 4157 C CA . LYS A 1 510 ? -19.625 3.376 51.050 1.00 90.62 510 LYS A CA 1
ATOM 4158 C C . LYS A 1 510 ? -20.355 3.641 52.369 1.00 90.62 510 LYS A C 1
ATOM 4160 O O . LYS A 1 510 ? -20.337 2.803 53.268 1.00 90.62 510 LYS A O 1
ATOM 4165 N N . THR A 1 511 ? -21.021 4.789 52.473 1.00 90.44 511 THR A N 1
ATOM 4166 C CA . THR A 1 511 ? -21.775 5.177 53.674 1.00 90.44 511 THR A CA 1
ATOM 4167 C C . THR A 1 511 ? -22.976 4.264 53.917 1.00 90.44 511 THR A C 1
ATOM 4169 O O . THR A 1 511 ? -23.214 3.841 55.043 1.00 90.44 511 THR A O 1
ATOM 4172 N N . LEU A 1 512 ? -23.732 3.924 52.871 1.00 88.12 512 LEU A N 1
ATOM 4173 C CA . LEU A 1 512 ? -24.874 3.018 52.994 1.00 88.12 512 LEU A CA 1
ATOM 4174 C C . LEU A 1 512 ? -24.430 1.614 53.406 1.00 88.12 512 LEU A C 1
ATOM 4176 O O . LEU A 1 512 ? -25.027 1.031 54.309 1.00 88.12 512 LEU A O 1
ATOM 4180 N N . LYS A 1 513 ? -23.348 1.101 52.809 1.00 86.81 513 LYS A N 1
ATOM 4181 C CA . LYS A 1 513 ? -22.788 -0.206 53.162 1.00 86.81 513 LYS A CA 1
ATOM 4182 C C . LYS A 1 513 ? -22.324 -0.252 54.620 1.00 86.81 513 LYS A C 1
ATOM 4184 O O . LYS A 1 513 ? -22.604 -1.226 55.312 1.00 86.81 513 LYS A O 1
ATOM 4189 N N . SER A 1 514 ? -21.669 0.803 55.113 1.00 87.06 514 SER A N 1
ATOM 4190 C CA . SER A 1 514 ? -21.212 0.852 56.509 1.00 87.06 514 SER A CA 1
ATOM 4191 C C . SER A 1 514 ? -22.359 0.950 57.521 1.00 87.06 514 SER A C 1
ATOM 4193 O O . SER A 1 514 ? -22.226 0.442 58.632 1.00 87.06 514 SER A O 1
ATOM 4195 N N . GLN A 1 515 ? -23.489 1.560 57.148 1.00 90.06 515 GLN A N 1
ATOM 4196 C CA . GLN A 1 515 ? -24.664 1.702 58.016 1.00 90.06 515 GLN A CA 1
ATOM 4197 C C . GLN A 1 515 ? -25.584 0.476 58.011 1.00 90.06 515 GLN A C 1
ATOM 4199 O O . GLN A 1 515 ? -26.088 0.088 59.062 1.00 90.06 515 GLN A O 1
ATOM 4204 N N . ALA A 1 516 ? -25.840 -0.106 56.838 1.00 84.12 516 ALA A N 1
ATOM 4205 C CA . ALA A 1 516 ? -26.818 -1.181 56.664 1.00 84.12 516 ALA A CA 1
ATOM 4206 C C . ALA A 1 516 ? -26.200 -2.592 56.695 1.00 84.12 516 ALA A C 1
ATOM 4208 O O . ALA A 1 516 ? -26.938 -3.566 56.859 1.00 84.12 516 ALA A O 1
ATOM 4209 N N . GLY A 1 517 ? -24.873 -2.716 56.573 1.00 82.69 517 GLY A N 1
ATOM 4210 C CA . GLY A 1 517 ? -24.157 -3.990 56.667 1.00 82.69 517 GLY A CA 1
ATOM 4211 C C . GLY A 1 517 ? -24.720 -5.054 55.721 1.00 82.69 517 GLY A C 1
ATOM 4212 O O . GLY A 1 517 ? -25.018 -4.772 54.561 1.00 82.69 517 GLY A O 1
ATOM 4213 N N . GLU A 1 518 ? -24.928 -6.268 56.233 1.00 81.00 518 GLU A N 1
ATOM 4214 C CA . GLU A 1 518 ? -25.418 -7.417 55.453 1.00 81.00 518 GLU A CA 1
ATOM 4215 C C . GLU A 1 518 ? -26.784 -7.183 54.785 1.00 81.00 518 GLU A C 1
ATOM 4217 O O . GLU A 1 518 ? -27.060 -7.747 53.728 1.00 81.00 518 GLU A O 1
ATOM 4222 N N . ALA A 1 519 ? -27.644 -6.325 55.348 1.00 80.81 519 ALA A N 1
ATOM 4223 C CA . ALA A 1 519 ? -28.945 -6.026 54.745 1.00 80.81 519 ALA A CA 1
ATOM 4224 C C . ALA A 1 519 ? -28.806 -5.308 53.390 1.00 80.81 519 ALA A C 1
ATOM 4226 O O . ALA A 1 519 ? -29.654 -5.474 52.510 1.00 80.81 519 ALA A O 1
ATOM 4227 N N . PHE A 1 520 ? -27.733 -4.531 53.212 1.00 82.25 520 PHE A N 1
ATOM 4228 C CA . PHE A 1 520 ? -27.424 -3.853 51.954 1.00 82.25 520 PHE A CA 1
ATOM 4229 C C . PHE A 1 520 ? -26.992 -4.844 50.871 1.00 82.25 520 PHE A C 1
ATOM 4231 O O . PHE A 1 520 ? -27.477 -4.771 49.740 1.00 82.25 520 PHE A O 1
ATOM 4238 N N . ASP A 1 521 ? -26.141 -5.802 51.244 1.00 80.44 521 ASP A N 1
ATOM 4239 C CA . ASP A 1 521 ? -25.651 -6.846 50.345 1.00 80.44 521 ASP A CA 1
ATOM 4240 C C . ASP A 1 521 ? -26.813 -7.742 49.881 1.00 80.44 521 ASP A C 1
ATOM 4242 O O . ASP A 1 521 ? -26.983 -7.959 48.683 1.00 80.44 521 ASP A O 1
ATOM 4246 N N . ILE A 1 522 ? -27.699 -8.159 50.798 1.00 79.94 522 ILE A N 1
ATOM 4247 C CA . ILE A 1 522 ? -28.895 -8.958 50.466 1.00 79.94 522 ILE A CA 1
ATOM 4248 C C . ILE A 1 522 ? -29.810 -8.222 49.478 1.00 79.94 522 ILE A C 1
ATOM 4250 O O . ILE A 1 522 ? -30.346 -8.843 48.562 1.00 79.94 522 ILE A O 1
ATOM 4254 N N . PHE A 1 523 ? -30.016 -6.913 49.650 1.00 79.06 523 PHE A N 1
ATOM 4255 C CA . PHE A 1 523 ? -30.884 -6.137 48.761 1.00 79.06 523 PHE A CA 1
ATOM 4256 C C . PHE A 1 523 ? -30.321 -6.047 47.336 1.00 79.06 523 PHE A C 1
ATOM 4258 O O . PHE A 1 523 ? -31.062 -6.236 46.370 1.00 79.06 523 PHE A O 1
ATOM 4265 N N . LEU A 1 524 ? -29.020 -5.773 47.198 1.00 76.50 524 LEU A N 1
ATOM 4266 C CA . LEU A 1 524 ? -28.380 -5.591 45.893 1.00 76.50 524 LEU A CA 1
ATOM 4267 C C . LEU A 1 524 ? -28.108 -6.917 45.171 1.00 76.50 524 LEU A C 1
ATOM 4269 O O . LEU A 1 524 ? -28.263 -6.979 43.949 1.00 76.50 524 LEU A O 1
ATOM 4273 N N . ASP A 1 525 ? -27.773 -7.982 45.902 1.00 74.38 525 ASP A N 1
ATOM 4274 C CA . ASP A 1 525 ? -27.516 -9.306 45.323 1.00 74.38 525 ASP A CA 1
ATOM 4275 C C . ASP A 1 525 ? -28.802 -10.012 44.843 1.00 74.38 525 ASP A C 1
ATOM 4277 O O . ASP A 1 525 ? -28.731 -10.931 44.029 1.00 74.38 525 ASP A O 1
ATOM 4281 N N . ASN A 1 526 ? -29.991 -9.555 45.256 1.00 66.31 526 ASN A N 1
ATOM 4282 C CA . ASN A 1 526 ? -31.282 -10.111 44.825 1.00 66.31 526 ASN A CA 1
ATOM 4283 C C . ASN A 1 526 ? -31.786 -9.539 43.479 1.00 66.31 526 ASN A C 1
ATOM 4285 O O . ASN A 1 526 ? -32.984 -9.532 43.185 1.00 66.31 526 ASN A O 1
ATOM 4289 N N . THR A 1 527 ? -30.882 -9.007 42.653 1.00 63.06 527 THR A N 1
ATOM 4290 C CA . THR A 1 527 ? -31.213 -8.440 41.342 1.00 63.06 527 THR A CA 1
ATOM 4291 C C . THR A 1 527 ? -31.446 -9.534 40.290 1.00 63.06 527 THR A C 1
ATOM 4293 O O . THR A 1 527 ? -30.680 -10.483 40.157 1.00 63.06 527 THR A O 1
ATOM 4296 N N . TYR A 1 528 ? -32.494 -9.375 39.468 1.00 57.84 528 TYR A N 1
ATOM 4297 C CA . TYR A 1 528 ? -32.915 -10.338 38.428 1.00 57.84 528 TYR A CA 1
ATOM 4298 C C . TYR A 1 528 ? -31.874 -10.610 37.318 1.00 57.84 528 TYR A C 1
ATOM 4300 O O . TYR A 1 528 ? -32.072 -11.515 36.507 1.00 57.84 528 TYR A O 1
ATOM 4308 N N . ALA A 1 529 ? -30.787 -9.835 37.248 1.00 63.47 529 ALA A N 1
ATOM 4309 C CA . ALA A 1 529 ? -29.705 -10.014 36.286 1.00 63.47 529 ALA A CA 1
ATOM 4310 C C . ALA A 1 529 ? -28.353 -9.978 37.022 1.00 63.47 529 ALA A C 1
ATOM 4312 O O . ALA A 1 529 ? -27.951 -8.895 37.457 1.00 63.47 529 ALA A O 1
ATOM 4313 N N . PRO A 1 530 ? -27.641 -11.115 37.146 1.00 69.38 530 PRO A N 1
ATOM 4314 C CA . PRO A 1 530 ? -26.371 -11.157 37.855 1.00 69.38 530 PRO A CA 1
ATOM 4315 C C . PRO A 1 530 ? -25.351 -10.243 37.170 1.00 69.38 530 PRO A C 1
ATOM 4317 O O . PRO A 1 530 ? -25.112 -10.332 35.959 1.00 69.38 530 PRO A O 1
ATOM 4320 N N . ARG A 1 531 ? -24.778 -9.332 37.957 1.00 82.25 531 ARG A N 1
ATOM 4321 C CA . ARG A 1 531 ? -23.682 -8.459 37.535 1.00 82.25 531 ARG A CA 1
ATOM 4322 C C . ARG A 1 531 ? -22.373 -9.232 37.551 1.00 82.25 531 ARG A C 1
ATOM 4324 O O . ARG A 1 531 ? -22.169 -10.073 38.419 1.00 82.25 531 ARG A O 1
ATOM 4331 N N . LEU A 1 532 ? -21.477 -8.893 36.627 1.00 84.56 532 LEU A N 1
ATOM 4332 C CA . LEU A 1 532 ? -20.087 -9.339 36.659 1.00 84.56 532 LEU A CA 1
ATOM 4333 C C . LEU A 1 532 ? -19.432 -8.900 37.976 1.00 84.56 532 LEU A C 1
ATOM 4335 O O . LEU A 1 532 ? -18.837 -9.708 38.676 1.00 84.56 532 LEU A O 1
ATOM 4339 N N . ILE A 1 533 ? -19.608 -7.622 38.323 1.00 86.88 533 ILE A N 1
ATOM 4340 C CA . ILE A 1 533 ? -19.225 -7.024 39.602 1.00 86.88 533 ILE A CA 1
ATOM 4341 C C . ILE A 1 533 ? -20.316 -6.030 39.984 1.00 86.88 533 ILE A C 1
ATOM 4343 O O . ILE A 1 533 ? -20.783 -5.267 39.137 1.00 86.88 533 ILE A O 1
ATOM 4347 N N . SER A 1 534 ? -20.720 -6.046 41.251 1.00 84.81 534 SER A N 1
ATOM 4348 C CA . SER A 1 534 ? -21.688 -5.090 41.797 1.00 84.81 534 SER A CA 1
ATOM 4349 C C . SER A 1 534 ? -20.964 -3.912 42.448 1.00 84.81 534 SER A C 1
ATOM 4351 O O . SER A 1 534 ? -19.953 -4.125 43.116 1.00 84.81 534 SER A O 1
ATOM 4353 N N . VAL A 1 535 ? -21.500 -2.690 42.346 1.00 86.12 535 VAL A N 1
ATOM 4354 C CA . VAL A 1 535 ? -20.904 -1.473 42.946 1.00 86.12 535 VAL A CA 1
ATOM 4355 C C . VAL A 1 535 ? -20.595 -1.557 44.441 1.00 86.12 535 VAL A C 1
ATOM 4357 O O . VAL A 1 535 ? -19.732 -0.840 44.928 1.00 86.12 535 VAL A O 1
ATOM 4360 N N . HIS A 1 536 ? -21.265 -2.417 45.204 1.00 84.19 536 HIS A N 1
ATOM 4361 C CA . HIS A 1 536 ? -20.988 -2.567 46.635 1.00 84.19 536 HIS A CA 1
ATOM 4362 C C . HIS A 1 536 ? -19.832 -3.543 46.934 1.00 84.19 536 HIS A C 1
ATOM 4364 O O . HIS A 1 536 ? -19.356 -3.592 48.069 1.00 84.19 536 HIS A O 1
ATOM 4370 N N . LYS A 1 537 ? -19.350 -4.310 45.944 1.00 87.44 537 LYS A N 1
ATOM 4371 C CA . LYS A 1 537 ? -18.258 -5.295 46.073 1.00 87.44 537 LYS A CA 1
ATOM 4372 C C . LYS A 1 537 ? -16.914 -4.678 45.668 1.00 87.44 537 LYS A C 1
ATOM 4374 O O . LYS A 1 537 ? -16.310 -5.081 44.679 1.00 87.44 537 LYS A O 1
ATOM 4379 N N . TYR A 1 538 ? -16.484 -3.672 46.428 1.00 90.00 538 TYR A N 1
ATOM 4380 C CA . TYR A 1 538 ? -15.196 -2.993 46.264 1.00 90.00 538 TYR A CA 1
ATOM 4381 C C . TYR A 1 538 ? -14.146 -3.478 47.274 1.00 90.00 538 TYR A C 1
ATOM 4383 O O . TYR A 1 538 ? -14.483 -3.942 48.366 1.00 90.00 538 TYR A O 1
ATOM 4391 N N . GLU A 1 539 ? -12.875 -3.281 46.933 1.00 90.38 539 GLU A N 1
ATOM 4392 C CA . GLU A 1 539 ? -11.726 -3.387 47.834 1.00 90.38 539 GLU A CA 1
ATOM 4393 C C . GLU A 1 539 ? -11.306 -1.986 48.310 1.00 90.38 539 GLU A C 1
ATOM 4395 O O . GLU A 1 539 ? -11.181 -1.055 47.508 1.00 90.38 539 GLU A O 1
ATOM 4400 N N . GLU A 1 540 ? -11.097 -1.814 49.618 1.00 88.81 540 GLU A N 1
ATOM 4401 C CA . GLU A 1 540 ? -10.541 -0.570 50.169 1.00 88.81 540 GLU A CA 1
ATOM 4402 C C . GLU A 1 540 ? -9.009 -0.643 50.152 1.00 88.81 540 GLU A C 1
ATOM 4404 O O . GLU A 1 540 ? -8.400 -1.258 51.024 1.00 88.81 540 GLU A O 1
ATOM 4409 N N . GLU A 1 541 ? -8.375 -0.003 49.164 1.00 85.44 541 GLU A N 1
ATOM 4410 C CA . GLU A 1 541 ? -6.907 0.142 49.127 1.00 85.44 541 GLU A CA 1
ATOM 4411 C C . GLU A 1 541 ? -6.414 1.094 50.231 1.00 85.44 541 GLU A C 1
ATOM 4413 O O . GLU A 1 541 ? -5.308 0.960 50.753 1.00 85.44 541 GLU A O 1
ATOM 4418 N N . SER A 1 542 ? -7.241 2.081 50.580 1.00 82.06 542 SER A N 1
ATOM 4419 C CA . SER A 1 542 ? -7.056 2.986 51.712 1.00 82.06 542 SER A CA 1
ATOM 4420 C C . SER A 1 542 ? -8.414 3.534 52.159 1.00 82.06 542 SER A C 1
ATOM 4422 O O . SER A 1 542 ? -9.415 3.372 51.460 1.00 82.06 542 SER A O 1
ATOM 4424 N N . ALA A 1 543 ? -8.458 4.234 53.299 1.00 78.00 543 ALA A N 1
ATOM 4425 C CA . ALA A 1 543 ? -9.704 4.767 53.861 1.00 78.00 543 ALA A CA 1
ATOM 4426 C C . ALA A 1 543 ? -10.535 5.607 52.868 1.00 78.00 543 ALA A C 1
ATOM 4428 O O . ALA A 1 543 ? -11.758 5.626 52.975 1.00 78.00 543 ALA A O 1
ATOM 4429 N N . ASN A 1 544 ? -9.902 6.245 51.879 1.00 87.25 544 ASN A N 1
ATOM 4430 C CA . ASN A 1 544 ? -10.574 7.093 50.891 1.00 87.25 544 ASN A CA 1
ATOM 4431 C C . ASN A 1 544 ? -10.416 6.594 49.449 1.00 87.25 544 ASN A C 1
ATOM 4433 O O . ASN A 1 544 ? -10.750 7.328 48.526 1.00 87.25 544 ASN A O 1
ATOM 4437 N N . LYS A 1 545 ? -9.940 5.362 49.223 1.00 92.06 545 LYS A N 1
ATOM 4438 C CA . LYS A 1 545 ? -9.744 4.822 47.873 1.00 92.06 545 LYS A CA 1
ATOM 4439 C C . LYS A 1 545 ? -10.443 3.482 47.695 1.00 92.06 545 LYS A C 1
ATOM 4441 O O . LYS A 1 545 ? -10.138 2.520 48.396 1.00 92.06 545 LYS A O 1
ATOM 4446 N N . LEU A 1 546 ? -11.352 3.434 46.724 1.00 93.81 546 LEU A N 1
ATOM 4447 C CA . LEU A 1 546 ? -12.090 2.231 46.349 1.00 93.81 546 LEU A CA 1
ATOM 4448 C C . LEU A 1 546 ? -11.534 1.661 45.046 1.00 93.81 546 LEU A C 1
ATOM 4450 O O . LEU A 1 546 ? -11.281 2.411 44.099 1.00 93.81 546 LEU A O 1
ATOM 4454 N N . SER A 1 547 ? -11.382 0.342 44.996 1.00 93.69 547 SER A N 1
ATOM 4455 C CA . SER A 1 547 ? -10.863 -0.390 43.844 1.00 93.69 547 SER A CA 1
ATOM 4456 C C . SER A 1 547 ? -11.784 -1.547 43.483 1.00 93.69 547 SER A C 1
ATOM 4458 O O . SER A 1 547 ? -12.379 -2.177 44.358 1.00 93.69 547 SER A O 1
ATOM 4460 N N . TYR A 1 548 ? -11.910 -1.817 42.189 1.00 94.31 548 TYR A N 1
ATOM 4461 C CA . TYR A 1 548 ? -12.650 -2.956 41.656 1.00 94.31 548 TYR A CA 1
ATOM 4462 C C . TYR A 1 548 ? -11.694 -3.824 40.835 1.00 94.31 548 TYR A C 1
ATOM 4464 O O . TYR A 1 548 ? -10.813 -3.272 40.169 1.00 94.31 548 TYR A O 1
ATOM 4472 N N . PRO A 1 549 ? -11.866 -5.159 40.826 1.00 93.00 549 PRO A N 1
ATOM 4473 C CA . PRO A 1 549 ? -10.974 -6.082 40.126 1.00 93.00 549 PRO A CA 1
ATOM 4474 C C . PRO A 1 549 ? -11.232 -6.079 38.609 1.00 93.00 549 PRO A C 1
ATOM 4476 O O . PRO A 1 549 ? -11.532 -7.109 38.017 1.00 93.00 549 PRO A O 1
ATOM 4479 N N . LEU A 1 550 ? -11.153 -4.904 37.981 1.00 93.88 550 LEU A N 1
ATOM 4480 C CA . LEU A 1 550 ? -11.303 -4.671 36.548 1.00 93.88 550 LEU A CA 1
ATOM 4481 C C . LEU A 1 550 ? -10.327 -3.598 36.071 1.00 93.88 550 LEU A C 1
ATOM 4483 O O . LEU A 1 550 ? -10.091 -2.585 36.736 1.00 93.88 550 LEU A O 1
ATOM 4487 N N . ARG A 1 551 ? -9.803 -3.798 34.864 1.00 94.94 551 ARG A N 1
ATOM 4488 C CA . ARG A 1 551 ? -8.916 -2.849 34.193 1.00 94.94 551 ARG A CA 1
ATOM 4489 C C . ARG A 1 551 ? -9.165 -2.848 32.692 1.00 94.94 551 ARG A C 1
ATOM 4491 O O . ARG A 1 551 ? -9.138 -3.910 32.075 1.00 94.94 551 ARG A O 1
ATOM 4498 N N . ARG A 1 552 ? -9.331 -1.669 32.089 1.00 95.75 552 ARG A N 1
ATOM 4499 C CA . ARG A 1 552 ? -9.323 -1.507 30.627 1.00 95.75 552 ARG A CA 1
ATOM 4500 C C . ARG A 1 552 ? -7.887 -1.583 30.115 1.00 95.75 552 ARG A C 1
ATOM 4502 O O . ARG A 1 552 ? -7.047 -0.805 30.551 1.00 95.75 552 ARG A O 1
ATOM 4509 N N . ILE A 1 553 ? -7.605 -2.496 29.191 1.00 94.69 553 ILE A N 1
ATOM 4510 C CA . ILE A 1 553 ? -6.268 -2.670 28.604 1.00 94.69 553 ILE A CA 1
ATOM 4511 C C . ILE A 1 553 ? -6.126 -1.838 27.329 1.00 94.69 553 ILE A C 1
ATOM 4513 O O . ILE A 1 553 ? -5.184 -1.063 27.192 1.00 94.69 553 ILE A O 1
ATOM 4517 N N . CYS A 1 554 ? -7.054 -2.017 26.394 1.00 94.44 554 CYS A N 1
ATOM 4518 C CA . CYS A 1 554 ? -7.026 -1.412 25.068 1.00 94.44 554 CYS A CA 1
ATOM 4519 C C . CYS A 1 554 ? -8.451 -1.294 24.515 1.00 94.44 554 CYS A C 1
ATOM 4521 O O . CYS A 1 554 ? -9.423 -1.655 25.186 1.00 94.44 554 CYS A O 1
ATOM 4523 N N . ARG A 1 555 ? -8.571 -0.787 23.291 1.00 94.12 555 ARG A N 1
ATOM 4524 C CA . ARG A 1 555 ? -9.822 -0.705 22.536 1.00 94.12 555 ARG A CA 1
ATOM 4525 C C . ARG A 1 555 ? -9.645 -1.347 21.165 1.00 94.12 555 ARG A C 1
ATOM 4527 O O . ARG A 1 555 ? -8.630 -1.121 20.519 1.00 94.12 555 ARG A O 1
ATOM 4534 N N . LEU A 1 556 ? -10.621 -2.127 20.713 1.00 93.38 556 LEU A N 1
ATOM 4535 C CA . LEU A 1 556 ? -10.661 -2.608 19.330 1.00 93.38 556 LEU A CA 1
ATOM 4536 C C . LEU A 1 556 ? -10.783 -1.433 18.351 1.00 93.38 556 LEU A C 1
ATOM 4538 O O . LEU A 1 556 ? -11.505 -0.480 18.623 1.00 93.38 556 LEU A O 1
ATOM 4542 N N . THR A 1 557 ? -10.127 -1.492 17.197 1.00 90.31 557 THR A N 1
ATOM 4543 C CA . THR A 1 557 ? -10.321 -0.471 16.154 1.00 90.31 557 THR A CA 1
ATOM 4544 C C . THR A 1 557 ? -11.702 -0.599 15.498 1.00 90.31 557 THR A C 1
ATOM 4546 O O . THR A 1 557 ? -12.347 -1.652 15.547 1.00 90.31 557 THR A O 1
ATOM 4549 N N . GLU A 1 558 ? -12.180 0.486 14.883 1.00 83.44 558 GLU A N 1
ATOM 4550 C CA . GLU A 1 558 ? -13.556 0.618 14.376 1.00 83.44 558 GLU A CA 1
ATOM 4551 C C . GLU A 1 558 ? -13.978 -0.541 13.458 1.00 83.44 558 GLU A C 1
ATOM 4553 O O . GLU A 1 558 ? -15.043 -1.128 13.646 1.00 83.44 558 GLU A O 1
ATOM 4558 N N . THR A 1 559 ? -13.110 -0.950 12.530 1.00 85.06 559 THR A N 1
ATOM 4559 C CA . THR A 1 559 ? -13.361 -2.072 11.613 1.00 85.06 559 THR A CA 1
ATOM 4560 C C . THR A 1 559 ? -13.676 -3.372 12.357 1.00 85.06 559 THR A C 1
ATOM 4562 O O . THR A 1 559 ? -14.628 -4.080 12.015 1.00 85.06 559 THR A O 1
ATOM 4565 N N . TYR A 1 560 ? -12.910 -3.682 13.406 1.00 88.38 560 TYR A N 1
ATOM 4566 C CA . TYR A 1 560 ? -13.090 -4.897 14.200 1.00 88.38 560 TYR A CA 1
ATOM 4567 C C . TYR A 1 560 ? -14.321 -4.798 15.109 1.00 88.38 560 TYR A C 1
ATOM 4569 O O . TYR A 1 560 ? -15.028 -5.794 15.279 1.00 88.38 560 TYR A O 1
ATOM 4577 N N . ILE A 1 561 ? -14.633 -3.605 15.633 1.00 89.12 561 ILE A N 1
ATOM 4578 C CA . ILE A 1 561 ? -15.861 -3.350 16.404 1.00 89.12 561 ILE A CA 1
ATOM 4579 C C . ILE A 1 561 ? -17.097 -3.568 15.536 1.00 89.12 561 ILE A C 1
ATOM 4581 O O . ILE A 1 561 ? -17.998 -4.304 15.936 1.00 89.12 561 ILE A O 1
ATOM 4585 N N . LEU A 1 562 ? -17.146 -2.958 14.349 1.00 85.50 562 LEU A N 1
ATOM 4586 C CA . LEU A 1 562 ? -18.285 -3.065 13.434 1.00 85.50 562 LEU A CA 1
ATOM 4587 C C . LEU A 1 562 ? -18.545 -4.520 13.047 1.00 85.50 562 LEU A C 1
ATOM 4589 O O . LEU A 1 562 ? -19.693 -4.971 13.033 1.00 85.50 562 LEU A O 1
ATOM 4593 N N . TYR A 1 563 ? -17.478 -5.277 12.792 1.00 85.81 563 TYR A N 1
ATOM 4594 C CA . TYR A 1 563 ? -17.587 -6.697 12.494 1.00 85.81 563 TYR A CA 1
ATOM 4595 C C . TYR A 1 563 ? -18.078 -7.519 13.699 1.00 85.81 563 TYR A C 1
ATOM 4597 O O . TYR A 1 563 ? -19.017 -8.306 13.556 1.00 85.81 563 TYR A O 1
ATOM 4605 N N . LEU A 1 564 ? -17.524 -7.301 14.900 1.00 88.19 564 LEU A N 1
ATOM 4606 C CA . LEU A 1 564 ? -17.990 -7.958 16.128 1.00 88.19 564 LEU A CA 1
ATOM 4607 C C . LEU A 1 564 ? -19.465 -7.647 16.403 1.00 88.19 564 LEU A C 1
ATOM 4609 O O . LEU A 1 564 ? -20.245 -8.543 16.723 1.00 88.19 564 LEU A O 1
ATOM 4613 N N . TYR A 1 565 ? -19.857 -6.383 16.259 1.00 86.62 565 TYR A N 1
ATOM 4614 C CA . TYR A 1 565 ? -21.215 -5.927 16.514 1.00 86.62 565 TYR A CA 1
ATOM 4615 C C . TYR A 1 565 ? -22.212 -6.517 15.512 1.00 86.62 565 TYR A C 1
ATOM 4617 O O . TYR A 1 565 ? -23.300 -6.946 15.903 1.00 86.62 565 TYR A O 1
ATOM 4625 N N . LYS A 1 566 ? -21.820 -6.634 14.237 1.00 84.25 566 LYS A N 1
ATOM 4626 C CA . LYS A 1 566 ? -22.590 -7.354 13.217 1.00 84.25 566 LYS A CA 1
ATOM 4627 C C . LYS A 1 566 ? -22.858 -8.800 13.643 1.00 84.25 566 LYS A C 1
ATOM 4629 O O . LYS A 1 566 ? -24.022 -9.188 13.721 1.00 84.25 566 LYS A O 1
ATOM 4634 N N . LEU A 1 567 ? -21.814 -9.563 13.980 1.00 83.88 567 LEU A N 1
ATOM 4635 C CA . LEU A 1 567 ? -21.952 -10.959 14.424 1.00 83.88 567 LEU A CA 1
ATOM 4636 C C . LEU A 1 567 ? -22.815 -11.077 15.691 1.00 83.88 567 LEU A C 1
ATOM 4638 O O . LEU A 1 567 ? -23.700 -11.929 15.785 1.00 83.88 567 LEU A O 1
ATOM 4642 N N . TYR A 1 568 ? -22.600 -10.175 16.650 1.00 85.62 568 TYR A N 1
ATOM 4643 C CA . TYR A 1 568 ? -23.347 -10.092 17.904 1.00 85.62 568 TYR A CA 1
ATOM 4644 C C . TYR A 1 568 ? -24.854 -9.884 17.688 1.00 85.62 568 TYR A C 1
ATOM 4646 O O . TYR A 1 568 ? -25.675 -10.498 18.383 1.00 85.62 568 TYR A O 1
ATOM 4654 N N . LEU A 1 569 ? -25.231 -9.010 16.749 1.00 81.69 569 LEU A N 1
ATOM 4655 C CA . LEU A 1 569 ? -26.627 -8.724 16.425 1.00 81.69 569 LEU A CA 1
ATOM 4656 C C . LEU A 1 569 ? -27.266 -9.838 15.595 1.00 81.69 569 LEU A C 1
ATOM 4658 O O . LEU A 1 569 ? -28.370 -10.270 15.938 1.00 81.69 569 LEU A O 1
ATOM 4662 N N . GLU A 1 570 ? -26.565 -10.350 14.581 1.00 76.88 570 GLU A N 1
ATOM 4663 C CA . GLU A 1 570 ? -27.038 -11.453 13.737 1.00 76.88 570 GLU A CA 1
ATOM 4664 C C . GLU A 1 570 ? -27.340 -12.705 14.569 1.00 76.88 570 GLU A C 1
ATOM 4666 O O . GLU A 1 570 ? -28.422 -13.279 14.436 1.00 76.88 570 GLU A O 1
ATOM 4671 N N . TYR A 1 571 ? -26.463 -13.060 15.517 1.00 77.94 571 TYR A N 1
ATOM 4672 C CA . TYR A 1 571 ? -26.701 -14.167 16.452 1.00 77.94 571 TYR A CA 1
ATOM 4673 C C . TYR A 1 571 ? -28.000 -13.995 17.262 1.00 77.94 571 TYR A C 1
ATOM 4675 O O . TYR A 1 571 ? -28.701 -14.959 17.564 1.00 77.94 571 TYR A O 1
ATOM 4683 N N . ARG A 1 572 ? -28.364 -12.752 17.597 1.00 75.31 572 ARG A N 1
ATOM 4684 C CA . ARG A 1 572 ? -29.585 -12.419 18.354 1.00 75.31 572 ARG A CA 1
ATOM 4685 C C . ARG A 1 572 ? -30.817 -12.241 17.464 1.00 75.31 572 ARG A C 1
ATOM 4687 O O . ARG A 1 572 ? -31.846 -11.775 17.955 1.00 75.31 572 ARG A O 1
ATOM 4694 N N . GLY A 1 573 ? -30.718 -12.555 16.171 1.00 63.66 573 GLY A N 1
ATOM 4695 C CA . GLY A 1 573 ? -31.785 -12.332 15.196 1.00 63.66 573 GLY A CA 1
ATOM 4696 C C . GLY A 1 573 ? -32.114 -10.850 14.988 1.00 63.66 573 GLY A C 1
ATOM 4697 O O . GLY A 1 573 ? -33.217 -10.517 14.557 1.00 63.66 573 GLY A O 1
ATOM 4698 N N . ARG A 1 574 ? -31.188 -9.946 15.334 1.00 62.97 574 ARG A N 1
ATOM 4699 C CA . ARG A 1 574 ? -31.320 -8.500 15.133 1.00 62.97 574 ARG A CA 1
ATOM 4700 C C . ARG A 1 574 ? -30.568 -8.116 13.867 1.00 62.97 574 ARG A C 1
ATOM 4702 O O . ARG A 1 574 ? -29.427 -8.521 13.676 1.00 62.97 574 ARG A O 1
ATOM 4709 N N . GLN A 1 575 ? -31.188 -7.312 13.009 1.00 57.06 575 GLN A N 1
ATOM 4710 C CA . GLN A 1 575 ? -30.486 -6.776 11.847 1.00 57.06 575 GLN A CA 1
ATOM 4711 C C . GLN A 1 575 ? -29.611 -5.580 12.267 1.00 57.06 575 GLN A C 1
ATOM 4713 O O . GLN A 1 575 ? -30.128 -4.662 12.905 1.00 57.06 575 GLN A O 1
ATOM 4718 N N . PRO A 1 576 ? -28.310 -5.578 11.922 1.00 48.31 576 PRO A N 1
ATOM 4719 C CA . PRO A 1 576 ? -27.352 -4.559 12.359 1.00 48.31 576 PRO A CA 1
ATOM 4720 C C . PRO A 1 576 ? -27.551 -3.176 11.739 1.00 48.31 576 PRO A C 1
ATOM 4722 O O . PRO A 1 576 ? -27.058 -2.189 12.275 1.00 48.31 576 PRO A O 1
ATOM 4725 N N . TYR A 1 577 ? -28.325 -3.082 10.658 1.00 51.75 577 TYR A N 1
ATOM 4726 C CA . TYR A 1 577 ? -28.600 -1.833 9.958 1.00 51.75 577 TYR A CA 1
ATOM 4727 C C . TYR A 1 577 ? -30.106 -1.688 9.730 1.00 51.75 577 TYR A C 1
ATOM 4729 O O . TYR A 1 577 ? -30.796 -2.682 9.487 1.00 51.75 577 TYR A O 1
ATOM 4737 N N . ASN A 1 578 ? -30.618 -0.450 9.766 1.00 42.12 578 ASN A N 1
ATOM 4738 C CA . ASN A 1 578 ? -31.971 -0.116 9.305 1.00 42.12 578 ASN A CA 1
ATOM 4739 C C . ASN A 1 578 ? -32.057 -0.350 7.788 1.00 42.12 578 ASN A C 1
ATOM 4741 O O . ASN A 1 578 ? -32.030 0.583 6.991 1.00 42.12 578 ASN A O 1
ATOM 4745 N N . THR A 1 579 ? -32.149 -1.608 7.374 1.00 45.19 579 THR A N 1
ATOM 4746 C CA . THR A 1 579 ? -32.438 -1.959 5.988 1.00 45.19 579 THR A CA 1
ATOM 4747 C C . THR A 1 579 ? -33.951 -1.955 5.836 1.00 45.19 579 THR A C 1
ATOM 4749 O O . THR A 1 579 ? -34.644 -2.936 6.094 1.00 45.19 579 THR A O 1
ATOM 4752 N N . ILE A 1 580 ? -34.508 -0.801 5.457 1.00 49.91 580 ILE A N 1
ATOM 4753 C CA . ILE A 1 580 ? -35.818 -0.818 4.808 1.00 49.91 580 ILE A CA 1
ATOM 4754 C C . ILE A 1 580 ? -35.601 -1.636 3.544 1.00 49.91 580 ILE A C 1
ATOM 4756 O O . ILE A 1 580 ? -34.874 -1.218 2.645 1.00 49.91 580 ILE A O 1
ATOM 4760 N N . ASN A 1 581 ? -36.171 -2.835 3.504 1.00 48.97 581 ASN A N 1
ATOM 4761 C CA . ASN A 1 581 ? -36.116 -3.657 2.315 1.00 48.97 581 ASN A CA 1
ATOM 4762 C C . ASN A 1 581 ? -36.960 -2.966 1.234 1.00 48.97 581 ASN A C 1
ATOM 4764 O O . ASN A 1 581 ? -38.188 -3.067 1.240 1.00 48.97 581 ASN A O 1
ATOM 4768 N N . LEU A 1 582 ? -36.295 -2.201 0.360 1.00 53.59 582 LEU A N 1
ATOM 4769 C CA . LEU A 1 582 ? -36.930 -1.353 -0.656 1.00 53.59 582 LEU A CA 1
ATOM 4770 C C . LEU A 1 582 ? -37.780 -2.165 -1.643 1.00 53.59 582 LEU A C 1
ATOM 4772 O O . LEU A 1 582 ? -38.724 -1.631 -2.215 1.00 53.59 582 LEU A O 1
ATOM 4776 N N . ALA A 1 583 ? -37.478 -3.456 -1.801 1.00 59.75 583 ALA A N 1
ATOM 4777 C CA . ALA A 1 583 ? -38.231 -4.371 -2.650 1.00 59.75 583 ALA A CA 1
ATOM 4778 C C . ALA A 1 583 ? -39.471 -4.966 -1.956 1.00 59.75 583 ALA A C 1
ATOM 4780 O O . ALA A 1 583 ? -40.260 -5.651 -2.600 1.00 59.75 583 ALA A O 1
ATOM 4781 N N . ARG A 1 584 ? -39.665 -4.720 -0.647 1.00 71.19 584 ARG A N 1
ATOM 4782 C CA . ARG A 1 584 ? -40.760 -5.283 0.168 1.00 71.19 584 ARG A CA 1
ATOM 4783 C C . ARG A 1 584 ? -40.824 -6.826 0.123 1.00 71.19 584 ARG A C 1
ATOM 4785 O O . ARG A 1 584 ? -41.848 -7.410 0.470 1.00 71.19 584 ARG A O 1
ATOM 4792 N N . CYS A 1 585 ? -39.738 -7.508 -0.238 1.00 75.81 585 CYS A N 1
ATOM 4793 C CA . CYS A 1 585 ? -39.676 -8.967 -0.299 1.00 75.81 585 CYS A CA 1
ATOM 4794 C C . CYS A 1 585 ? -38.369 -9.509 0.293 1.00 75.81 585 CYS A C 1
ATOM 4796 O O . CYS A 1 585 ? -37.308 -8.909 0.143 1.00 75.81 585 CYS A O 1
ATOM 4798 N N . GLN A 1 586 ? -38.433 -10.639 0.994 1.00 79.50 586 GLN A N 1
ATOM 4799 C CA . GLN A 1 586 ? -37.270 -11.307 1.582 1.00 79.50 586 GLN A CA 1
ATOM 4800 C C . GLN A 1 586 ? -37.184 -12.747 1.081 1.00 79.50 586 GLN A C 1
ATOM 4802 O O . GLN A 1 586 ? -38.130 -13.510 1.257 1.00 79.50 586 GLN A O 1
ATOM 4807 N N . THR A 1 587 ? -36.046 -13.132 0.505 1.00 84.50 587 THR A N 1
ATOM 4808 C CA . THR A 1 587 ? -35.797 -14.524 0.112 1.00 84.50 587 THR A CA 1
ATOM 4809 C C . THR A 1 587 ? -35.483 -15.378 1.339 1.00 84.50 587 THR A C 1
ATOM 4811 O O . THR A 1 587 ? -34.676 -14.975 2.178 1.00 84.50 587 THR A O 1
ATOM 4814 N N . LEU A 1 588 ? -36.116 -16.545 1.445 1.00 85.25 588 LEU A N 1
ATOM 4815 C CA . LEU A 1 588 ? -35.873 -17.546 2.481 1.00 85.25 588 LEU A CA 1
ATOM 4816 C C . LEU A 1 588 ? -35.758 -18.931 1.845 1.00 85.25 588 LEU A C 1
ATOM 4818 O O . LEU A 1 588 ? -36.593 -19.297 1.021 1.00 85.25 588 LEU A O 1
ATOM 4822 N N . ASP A 1 589 ? -34.794 -19.720 2.311 1.00 88.56 589 ASP A N 1
ATOM 4823 C CA . ASP A 1 589 ? -34.741 -21.153 2.037 1.00 88.56 589 ASP A CA 1
ATOM 4824 C C . ASP A 1 589 ? -35.425 -21.888 3.189 1.00 88.56 589 ASP A C 1
ATOM 4826 O O . ASP A 1 589 ? -35.019 -21.787 4.350 1.00 88.56 589 ASP A O 1
ATOM 4830 N N . ILE A 1 590 ? -36.530 -22.566 2.882 1.00 88.75 590 ILE A N 1
ATOM 4831 C CA . ILE A 1 590 ? -37.354 -23.250 3.876 1.00 88.75 590 ILE A CA 1
ATOM 4832 C C . ILE A 1 590 ? -37.249 -24.771 3.732 1.00 88.75 590 ILE A C 1
ATOM 4834 O O . ILE A 1 590 ? -37.274 -25.293 2.614 1.00 88.75 590 ILE A O 1
ATOM 4838 N N . PRO A 1 591 ? -37.173 -25.518 4.846 1.00 90.56 591 PRO A N 1
ATOM 4839 C CA . PRO A 1 591 ? -37.121 -26.970 4.806 1.00 90.56 591 PRO A CA 1
ATOM 4840 C C . PRO A 1 591 ? -38.437 -27.564 4.292 1.00 90.56 591 PRO A C 1
ATOM 4842 O O . PRO A 1 591 ? -39.535 -27.155 4.690 1.00 90.56 591 PRO A O 1
ATOM 4845 N N . ILE A 1 592 ? -38.313 -28.583 3.444 1.00 88.94 592 ILE A N 1
ATOM 4846 C CA . ILE A 1 592 ? -39.427 -29.404 2.975 1.00 88.94 592 ILE A CA 1
ATOM 4847 C C . ILE A 1 592 ? -39.662 -30.517 4.002 1.00 88.94 592 ILE A C 1
ATOM 4849 O O . ILE A 1 592 ? -38.772 -31.323 4.276 1.00 88.94 592 ILE A O 1
ATOM 4853 N N . THR A 1 593 ? -40.860 -30.563 4.582 1.00 84.94 593 THR A N 1
ATOM 4854 C CA . THR A 1 593 ? -41.258 -31.532 5.613 1.00 84.94 593 THR A CA 1
ATOM 4855 C C . THR A 1 593 ? -42.528 -32.277 5.207 1.00 84.94 593 THR A C 1
ATOM 4857 O O . THR A 1 593 ? -43.281 -31.828 4.343 1.00 84.94 593 THR A O 1
ATOM 4860 N N . ASP A 1 594 ? -42.757 -33.459 5.787 1.00 78.31 594 ASP A N 1
ATOM 4861 C CA . ASP A 1 594 ? -43.924 -34.318 5.517 1.00 78.31 594 ASP A CA 1
ATOM 4862 C C . ASP A 1 594 ? -44.175 -34.622 4.021 1.00 78.31 594 ASP A C 1
ATOM 4864 O O . ASP A 1 594 ? -45.318 -34.813 3.608 1.00 78.31 594 ASP A O 1
ATOM 4868 N N . SER A 1 595 ? -43.124 -34.632 3.198 1.00 82.69 595 SER A N 1
ATOM 4869 C CA . SER A 1 595 ? -43.198 -34.775 1.736 1.00 82.69 595 SER A CA 1
ATOM 4870 C C . SER A 1 595 ? -42.425 -36.006 1.264 1.00 82.69 595 SER A C 1
ATOM 4872 O O . SER A 1 595 ? -41.535 -36.486 1.962 1.00 82.69 595 SER A O 1
ATOM 4874 N N . ALA A 1 596 ? -42.717 -36.501 0.056 1.00 81.44 596 ALA A N 1
ATOM 4875 C CA . ALA A 1 596 ? -41.976 -37.629 -0.529 1.00 81.44 596 ALA A CA 1
ATOM 4876 C C . ALA A 1 596 ? -40.525 -37.274 -0.918 1.00 81.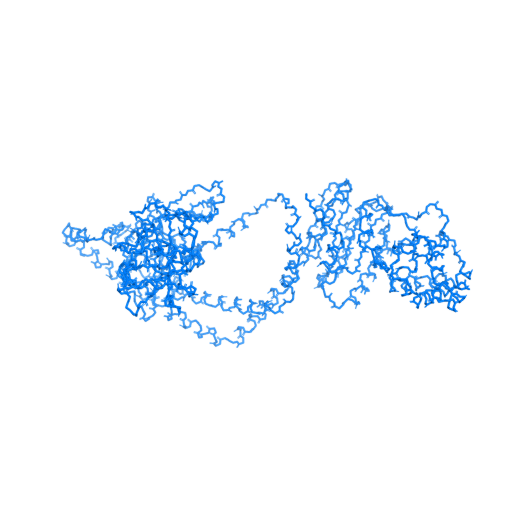44 596 ALA A C 1
ATOM 4878 O O . ALA A 1 596 ? -39.726 -38.163 -1.201 1.00 81.44 596 ALA A O 1
ATOM 4879 N N . ILE A 1 597 ? -40.191 -35.980 -0.929 1.00 82.88 597 ILE A N 1
ATOM 4880 C CA . ILE A 1 597 ? -38.862 -35.448 -1.228 1.00 82.88 597 ILE A CA 1
ATOM 4881 C C . ILE A 1 597 ? -38.308 -34.690 -0.020 1.00 82.88 597 ILE A C 1
ATOM 4883 O O . ILE A 1 597 ? -39.066 -34.133 0.775 1.00 82.88 597 ILE A O 1
ATOM 4887 N N . SER A 1 598 ? -36.981 -34.635 0.089 1.00 83.50 598 SER A N 1
ATOM 4888 C CA . SER A 1 598 ? -36.266 -33.892 1.128 1.00 83.50 598 SER A CA 1
ATOM 4889 C C . SER A 1 598 ? -35.422 -32.745 0.552 1.00 83.50 598 SER A C 1
ATOM 4891 O O . SER A 1 598 ? -35.177 -32.629 -0.660 1.00 83.50 598 SER A O 1
ATOM 4893 N N . GLY A 1 599 ? -34.980 -31.864 1.449 1.00 85.69 599 GLY A N 1
ATOM 4894 C CA . GLY A 1 599 ? -34.163 -30.692 1.149 1.00 85.69 599 GLY A CA 1
ATOM 4895 C C . GLY A 1 599 ? -34.910 -29.393 1.420 1.00 85.69 599 GLY A C 1
ATOM 4896 O O . GLY A 1 599 ? -35.860 -29.363 2.198 1.00 85.69 599 GLY A O 1
ATOM 4897 N N . GLU A 1 600 ? -34.467 -28.326 0.769 1.00 89.81 600 GLU A N 1
ATOM 4898 C CA . GLU A 1 600 ? -34.993 -26.975 0.963 1.00 89.81 600 GLU A CA 1
ATOM 4899 C C . GLU A 1 600 ? -35.641 -26.455 -0.319 1.00 89.81 600 GLU A C 1
ATOM 4901 O O . GLU A 1 600 ? -35.298 -26.907 -1.420 1.00 89.81 600 GLU A O 1
ATOM 4906 N N . MET A 1 601 ? -36.575 -25.522 -0.152 1.00 88.06 601 MET A N 1
ATOM 4907 C CA . MET A 1 601 ? -37.235 -24.759 -1.206 1.00 88.06 601 MET A CA 1
ATOM 4908 C C . MET A 1 601 ? -36.966 -23.271 -0.990 1.00 88.06 601 MET A C 1
ATOM 4910 O O . MET A 1 601 ? -37.197 -22.765 0.107 1.00 88.06 601 MET A O 1
ATOM 4914 N N . SER A 1 602 ? -36.548 -22.576 -2.044 1.00 90.69 602 SER A N 1
ATOM 4915 C CA . SER A 1 602 ? -36.343 -21.130 -2.009 1.00 90.69 602 SER A CA 1
ATOM 4916 C C . SER A 1 602 ? -37.639 -20.385 -2.324 1.00 90.69 602 SER A C 1
ATOM 4918 O O . SER A 1 602 ? -38.292 -20.645 -3.336 1.00 90.69 602 SER A O 1
ATOM 4920 N N . ILE A 1 603 ? -38.029 -19.452 -1.461 1.00 90.00 603 ILE A N 1
ATOM 4921 C CA . ILE A 1 603 ? -39.239 -18.637 -1.609 1.00 90.00 603 ILE A CA 1
ATOM 4922 C C . ILE A 1 603 ? -38.927 -17.158 -1.398 1.00 90.00 603 ILE A C 1
ATOM 4924 O O . ILE A 1 603 ? -38.019 -16.805 -0.649 1.00 90.00 603 ILE A O 1
ATOM 4928 N N . GLN A 1 604 ? -39.726 -16.279 -1.994 1.00 88.38 604 GLN A N 1
ATOM 4929 C CA . GLN A 1 604 ? -39.764 -14.862 -1.648 1.00 88.38 604 GLN A CA 1
ATOM 4930 C C . GLN A 1 604 ? -40.970 -14.583 -0.759 1.00 88.38 604 GLN A C 1
ATOM 4932 O O . GLN A 1 604 ? -42.107 -14.846 -1.127 1.00 88.38 604 GLN A O 1
ATOM 4937 N N . VAL A 1 605 ? -40.738 -14.039 0.428 1.00 87.06 605 VAL A N 1
ATOM 4938 C CA . VAL A 1 605 ? -41.796 -13.643 1.356 1.00 87.06 605 VAL A CA 1
ATOM 4939 C C . VAL A 1 605 ? -42.122 -12.172 1.151 1.00 87.06 605 VAL A C 1
ATOM 4941 O O . VAL A 1 605 ? -41.243 -11.323 1.299 1.00 87.06 605 VAL A O 1
ATOM 4944 N N . ILE A 1 606 ? -43.383 -11.857 0.857 1.00 85.12 606 ILE A N 1
ATOM 4945 C CA . ILE A 1 606 ? -43.849 -10.476 0.700 1.00 85.12 606 ILE A CA 1
ATOM 4946 C C . ILE A 1 606 ? -44.093 -9.878 2.086 1.00 85.12 606 ILE A C 1
ATOM 4948 O O . ILE A 1 606 ? -44.967 -10.314 2.838 1.00 85.12 606 ILE A O 1
ATOM 4952 N N . LEU A 1 607 ? -43.321 -8.851 2.426 1.00 77.94 607 LEU A N 1
ATOM 4953 C CA . LEU A 1 607 ? -43.373 -8.192 3.724 1.00 77.94 607 LEU A CA 1
ATOM 4954 C C . LEU A 1 607 ? -44.594 -7.261 3.818 1.00 77.94 607 LEU A C 1
ATOM 4956 O O . LEU A 1 607 ? -45.012 -6.616 2.853 1.00 77.94 607 LEU A O 1
ATOM 4960 N N . SER A 1 608 ? -45.183 -7.158 5.005 1.00 77.62 608 SER A N 1
ATOM 4961 C CA . SER A 1 608 ? -46.246 -6.197 5.316 1.00 77.62 608 SER A CA 1
ATOM 4962 C C . SER A 1 608 ? -45.674 -4.890 5.891 1.00 77.62 608 SER A C 1
ATOM 4964 O O . SER A 1 608 ? -44.493 -4.812 6.231 1.00 77.62 608 SER A O 1
ATOM 4966 N N . GLY A 1 609 ? -46.513 -3.856 6.020 1.00 62.12 609 GLY A N 1
ATOM 4967 C CA . GLY A 1 609 ? -46.133 -2.601 6.685 1.00 62.12 609 GLY A CA 1
ATOM 4968 C C . GLY A 1 609 ? -45.989 -2.718 8.209 1.00 62.12 609 GLY A C 1
ATOM 4969 O O . GLY A 1 609 ? -45.489 -1.793 8.842 1.00 62.12 609 GLY A O 1
ATOM 4970 N N . ASP A 1 610 ? -46.399 -3.845 8.801 1.00 71.50 610 ASP A N 1
ATOM 4971 C CA . ASP A 1 610 ? -46.302 -4.106 10.236 1.00 71.50 610 ASP A CA 1
ATOM 4972 C C . ASP A 1 610 ? -45.140 -5.062 10.562 1.00 71.50 610 ASP A C 1
ATOM 4974 O O . ASP A 1 610 ? -45.094 -6.219 10.127 1.00 71.50 610 ASP A O 1
ATOM 4978 N N . ARG A 1 611 ? -44.207 -4.586 11.396 1.00 63.12 611 ARG A N 1
ATOM 4979 C CA . ARG A 1 611 ? -43.035 -5.352 11.850 1.00 63.12 611 ARG A CA 1
ATOM 4980 C C . ARG A 1 611 ? -43.419 -6.603 12.641 1.00 63.12 611 ARG A C 1
ATOM 4982 O O . ARG A 1 611 ? -42.744 -7.624 12.511 1.00 63.12 611 ARG A O 1
ATOM 4989 N N . ASN A 1 612 ? -44.498 -6.560 13.425 1.00 67.69 612 ASN A N 1
ATOM 4990 C CA . ASN A 1 612 ? -44.927 -7.718 14.214 1.00 67.69 612 ASN A CA 1
ATOM 4991 C C . ASN A 1 612 ? -45.434 -8.848 13.315 1.00 67.69 612 ASN A C 1
ATOM 4993 O O . ASN A 1 612 ? -45.138 -10.019 13.560 1.00 67.69 612 ASN A O 1
ATOM 4997 N N . THR A 1 613 ? -46.136 -8.505 12.239 1.00 72.00 613 THR A N 1
ATOM 4998 C CA . THR A 1 613 ? -46.564 -9.467 11.221 1.00 72.00 613 THR A CA 1
ATOM 4999 C C . THR A 1 613 ? -45.364 -10.025 10.440 1.00 72.00 613 THR A C 1
ATOM 5001 O O . THR A 1 613 ? -45.300 -11.231 10.203 1.00 72.00 613 THR A O 1
ATOM 5004 N N . ASN A 1 614 ? -44.350 -9.198 10.155 1.00 70.81 614 ASN A N 1
ATOM 5005 C CA . ASN A 1 614 ? -43.129 -9.617 9.447 1.00 70.81 614 ASN A CA 1
ATOM 5006 C C . ASN A 1 614 ? -42.264 -10.627 10.219 1.00 70.81 614 ASN A C 1
ATOM 5008 O O . ASN A 1 614 ? -41.567 -11.431 9.608 1.00 70.81 614 ASN A O 1
ATOM 5012 N N . SER A 1 615 ? -42.362 -10.656 11.553 1.00 69.19 615 SER A N 1
ATOM 5013 C CA . SER A 1 615 ? -41.690 -11.661 12.395 1.00 69.19 615 SER A CA 1
ATOM 5014 C C . SER A 1 615 ? -42.251 -13.088 12.251 1.00 69.19 615 SER A C 1
ATOM 5016 O O . SER A 1 615 ? -41.692 -14.037 12.802 1.00 69.19 615 SER A O 1
ATOM 5018 N N . LYS A 1 616 ? -43.365 -13.261 11.522 1.00 81.06 616 LYS A N 1
ATOM 5019 C CA . LYS A 1 616 ? -44.063 -14.542 11.325 1.00 81.06 616 LYS A CA 1
ATOM 5020 C C . LYS A 1 616 ? -44.143 -14.877 9.829 1.00 81.06 616 LYS A C 1
ATOM 5022 O O . LYS A 1 616 ? -45.243 -14.872 9.273 1.00 81.06 616 LYS A O 1
ATOM 5027 N N . PRO A 1 617 ? -43.017 -15.216 9.171 1.00 76.50 617 PRO A N 1
ATOM 5028 C CA . PRO A 1 617 ? -42.954 -15.378 7.716 1.00 76.50 617 PRO A CA 1
ATOM 5029 C C . PRO A 1 617 ? -43.923 -16.434 7.171 1.00 76.50 617 PRO A C 1
ATOM 5031 O O . PRO A 1 617 ? -44.443 -16.271 6.075 1.00 76.50 617 PRO A O 1
ATOM 5034 N N . ALA A 1 618 ? -44.254 -17.464 7.956 1.00 80.69 618 ALA A N 1
ATOM 5035 C CA . ALA A 1 618 ? -45.257 -18.478 7.613 1.00 80.69 618 ALA A CA 1
ATOM 5036 C C . ALA A 1 618 ? -46.668 -17.928 7.334 1.00 80.69 618 ALA A C 1
ATOM 5038 O O . ALA A 1 618 ? -47.429 -18.543 6.592 1.00 80.69 618 ALA A O 1
ATOM 5039 N N . LYS A 1 619 ? -47.024 -16.779 7.921 1.00 80.12 619 LYS A N 1
ATOM 5040 C CA . LYS A 1 619 ? -48.346 -16.149 7.773 1.00 80.12 619 LYS A CA 1
ATOM 5041 C C . LYS A 1 619 ? -48.407 -15.116 6.648 1.00 80.12 619 LYS A C 1
ATOM 5043 O O . LYS A 1 619 ? -49.462 -14.5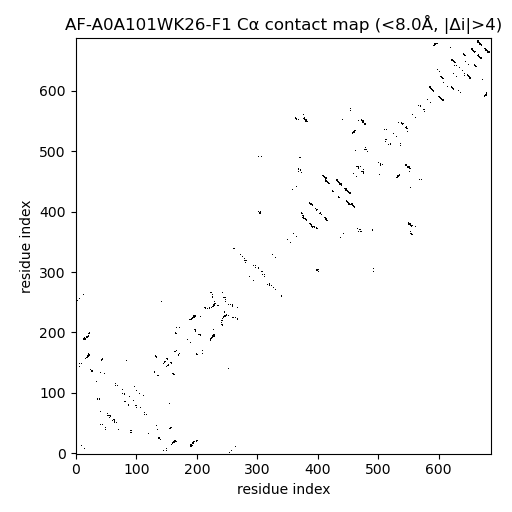32 6.424 1.00 80.12 619 LYS A O 1
ATOM 5048 N N . LEU A 1 620 ? -47.284 -14.854 5.985 1.00 85.69 620 LEU A N 1
ATOM 5049 C CA . LEU A 1 620 ? -47.189 -13.870 4.914 1.00 85.69 620 LEU A CA 1
ATOM 5050 C C . LEU A 1 620 ? -47.417 -14.526 3.545 1.00 85.69 620 LEU A C 1
ATOM 5052 O O . LEU A 1 620 ? -47.214 -15.739 3.397 1.00 85.69 620 LEU A O 1
ATOM 5056 N N . PRO A 1 621 ? -47.815 -13.747 2.526 1.00 88.38 621 PRO A N 1
ATOM 5057 C CA . PRO A 1 621 ? -47.812 -14.209 1.145 1.00 88.38 621 PRO A CA 1
ATOM 5058 C C . PRO A 1 621 ? -46.397 -14.607 0.724 1.00 88.38 621 PRO A C 1
ATOM 5060 O O . PRO A 1 621 ? -45.430 -13.907 1.040 1.00 88.38 621 PRO A O 1
ATOM 5063 N N . TRP A 1 622 ? -46.277 -15.743 0.042 1.00 91.56 622 TRP A N 1
ATOM 5064 C CA . TRP A 1 622 ? -45.014 -16.186 -0.544 1.00 91.56 622 TRP A CA 1
ATOM 5065 C C . TRP A 1 622 ? -45.124 -16.135 -2.060 1.00 91.56 622 TRP A C 1
ATOM 5067 O O . TRP A 1 622 ? -46.211 -16.278 -2.607 1.00 91.56 622 TRP A O 1
ATOM 5077 N N . GLU A 1 623 ? -43.998 -16.004 -2.731 1.00 90.94 623 GLU A N 1
ATOM 5078 C CA . GLU A 1 623 ? -43.848 -16.198 -4.160 1.00 90.94 623 GLU A CA 1
ATOM 5079 C C . GLU A 1 623 ? -42.748 -17.224 -4.390 1.00 90.94 623 GLU A C 1
ATOM 5081 O O . GLU A 1 623 ? -41.715 -17.218 -3.721 1.00 90.94 623 GLU A O 1
ATOM 5086 N N . ILE A 1 624 ? -42.974 -18.127 -5.334 1.00 91.12 624 ILE A N 1
ATOM 5087 C CA . ILE A 1 624 ? -41.981 -19.112 -5.748 1.00 91.12 624 ILE A CA 1
ATOM 5088 C C . ILE A 1 624 ? -41.656 -18.895 -7.217 1.00 91.12 624 ILE A C 1
ATOM 5090 O O . ILE A 1 624 ? -42.559 -18.703 -8.034 1.00 91.12 624 ILE A O 1
ATOM 5094 N N . SER A 1 625 ? -40.370 -18.901 -7.564 1.00 91.75 625 SER A N 1
ATOM 5095 C CA . SER A 1 625 ? -39.974 -18.748 -8.959 1.00 91.75 625 SER A CA 1
ATOM 5096 C C . SER A 1 625 ? -40.362 -19.987 -9.763 1.00 91.75 625 SER A C 1
ATOM 5098 O O . SER A 1 625 ? -40.344 -21.122 -9.276 1.00 91.75 625 SER A O 1
ATOM 5100 N N . ARG A 1 626 ? -40.674 -19.789 -11.043 1.00 89.38 626 ARG A N 1
ATOM 5101 C CA . ARG A 1 626 ? -40.977 -20.889 -11.964 1.00 89.38 626 ARG A CA 1
ATOM 5102 C C . ARG A 1 626 ? -39.809 -21.877 -12.069 1.00 89.38 626 ARG A C 1
ATOM 5104 O O . ARG A 1 626 ? -40.040 -23.082 -12.128 1.00 89.38 626 ARG A O 1
ATOM 5111 N N . SER A 1 627 ? -38.568 -21.387 -12.047 1.00 90.75 627 SER A N 1
ATOM 5112 C CA . SER A 1 627 ? -37.362 -22.227 -12.047 1.00 90.75 627 SER A CA 1
ATOM 5113 C C . SER A 1 627 ? -37.270 -23.115 -10.807 1.00 90.75 627 SER A C 1
ATOM 5115 O O . SER A 1 627 ? -36.919 -24.290 -10.919 1.00 90.75 627 SER A O 1
ATOM 5117 N N . GLU A 1 628 ? -37.649 -22.594 -9.643 1.00 91.69 628 GLU A N 1
ATOM 5118 C CA . GLU A 1 628 ? -37.663 -23.362 -8.404 1.00 91.69 628 GLU A CA 1
ATOM 5119 C C . GLU A 1 628 ? -38.768 -24.421 -8.404 1.00 91.69 628 GLU A C 1
ATOM 5121 O O . GLU A 1 628 ? -38.532 -25.561 -8.006 1.00 91.69 628 GLU A O 1
ATOM 5126 N N . VAL A 1 629 ? -39.952 -24.101 -8.935 1.00 90.06 629 VAL A N 1
ATOM 5127 C CA . VAL A 1 629 ? -41.015 -25.099 -9.128 1.00 90.06 629 VAL A CA 1
ATOM 5128 C C . VAL A 1 629 ? -40.542 -26.232 -10.041 1.00 90.06 629 VAL A C 1
ATOM 5130 O O . VAL A 1 629 ? -40.736 -27.397 -9.705 1.00 90.06 629 VAL A O 1
ATOM 5133 N N . LEU A 1 630 ? -39.860 -25.923 -11.149 1.00 90.38 630 LEU A N 1
ATOM 5134 C CA . LEU A 1 630 ? -39.286 -26.942 -12.039 1.00 90.38 630 LEU A CA 1
ATOM 5135 C C . LEU A 1 630 ? -38.229 -27.799 -11.323 1.00 90.38 630 LEU A C 1
ATOM 5137 O O . LEU A 1 630 ? -38.219 -29.020 -11.481 1.00 90.38 630 LEU A O 1
ATOM 5141 N N . ARG A 1 631 ? -37.388 -27.188 -10.478 1.00 92.62 631 ARG A N 1
ATOM 5142 C CA . ARG A 1 631 ? -36.427 -27.911 -9.629 1.00 92.62 631 ARG A CA 1
ATOM 5143 C C . ARG A 1 631 ? -37.123 -28.844 -8.637 1.00 92.62 631 ARG A C 1
ATOM 5145 O O . ARG A 1 631 ? -36.603 -29.914 -8.334 1.00 92.62 631 ARG A O 1
ATOM 5152 N N . MET A 1 632 ? -38.282 -28.460 -8.107 1.00 91.25 632 MET A N 1
ATOM 5153 C CA . MET A 1 632 ? -39.063 -29.328 -7.222 1.00 91.25 632 MET A CA 1
ATOM 5154 C C . MET A 1 632 ? -39.715 -30.477 -7.988 1.00 91.25 632 MET A C 1
ATOM 5156 O O . MET A 1 632 ? -39.656 -31.615 -7.533 1.00 91.25 632 MET A O 1
ATOM 5160 N N . LEU A 1 633 ? -40.290 -30.209 -9.161 1.00 90.06 633 LEU A N 1
ATOM 5161 C CA . LEU A 1 633 ? -40.913 -31.233 -10.003 1.00 90.06 633 LEU A CA 1
ATOM 5162 C C . LEU A 1 633 ? -39.907 -32.289 -10.474 1.00 90.06 633 LEU A C 1
ATOM 5164 O O . LEU A 1 633 ? -40.230 -33.478 -10.452 1.00 90.06 633 LEU A O 1
ATOM 5168 N N . SER A 1 634 ? -38.669 -31.893 -10.794 1.00 89.06 634 SER A N 1
ATOM 5169 C CA . SER A 1 634 ? -37.613 -32.846 -11.155 1.00 89.06 634 SER A CA 1
ATOM 5170 C C . SER A 1 634 ? -37.266 -33.793 -10.004 1.00 89.06 634 SER A C 1
ATOM 5172 O O . SER A 1 634 ? -37.078 -34.984 -10.235 1.00 89.06 634 SER A O 1
ATOM 5174 N N . LYS A 1 635 ? -37.290 -33.320 -8.748 1.00 88.12 635 LYS A N 1
ATOM 5175 C CA . LYS A 1 635 ? -37.140 -34.186 -7.563 1.00 88.12 635 LYS A CA 1
ATOM 5176 C C . LYS A 1 635 ? -38.293 -35.180 -7.393 1.00 88.12 635 LYS A C 1
ATOM 5178 O O . LYS A 1 635 ? -38.088 -36.245 -6.819 1.00 88.12 635 LYS A O 1
ATOM 5183 N N . PHE A 1 636 ? -39.489 -34.851 -7.882 1.00 86.62 636 PHE A N 1
ATOM 5184 C CA . PHE A 1 636 ? -40.636 -35.765 -7.934 1.00 86.62 636 PHE A CA 1
ATOM 5185 C C . PHE A 1 636 ? -40.639 -36.673 -9.179 1.00 86.62 636 PHE A C 1
ATOM 5187 O O . PHE A 1 636 ? -41.573 -37.458 -9.336 1.00 86.62 636 PHE A O 1
ATOM 5194 N N . ASN A 1 637 ? -39.627 -36.591 -10.056 1.00 86.31 637 ASN A N 1
ATOM 5195 C CA . ASN A 1 637 ? -39.602 -37.244 -11.372 1.00 86.31 637 ASN A CA 1
ATOM 5196 C C . ASN A 1 637 ? -40.839 -36.912 -12.235 1.00 86.31 637 ASN A C 1
ATOM 5198 O O . ASN A 1 637 ? -41.341 -37.763 -12.970 1.00 86.31 637 ASN A O 1
ATOM 5202 N N . VAL A 1 638 ? -41.351 -35.680 -12.132 1.00 87.06 638 VAL A N 1
ATOM 5203 C CA . VAL A 1 638 ? -42.466 -35.183 -12.950 1.00 87.06 638 VAL A CA 1
ATOM 5204 C C . VAL A 1 638 ? -41.916 -34.273 -14.041 1.00 87.06 638 VAL A C 1
ATOM 5206 O O . VAL A 1 638 ? -41.444 -33.175 -13.756 1.00 87.06 638 VAL A O 1
ATOM 5209 N N . ASP A 1 639 ? -42.017 -34.719 -15.291 1.00 85.19 639 ASP A N 1
ATOM 5210 C CA . ASP A 1 639 ? -41.649 -33.929 -16.467 1.00 85.19 639 ASP A CA 1
ATOM 5211 C C . ASP A 1 639 ? -42.876 -33.168 -16.992 1.00 85.19 639 ASP A C 1
ATOM 5213 O O . ASP A 1 639 ? -43.646 -33.652 -17.821 1.00 85.19 639 ASP A O 1
ATOM 5217 N N . SER A 1 640 ? -43.145 -32.010 -16.388 1.00 88.31 640 SER A N 1
ATOM 5218 C CA . SER A 1 640 ? -44.234 -31.110 -16.776 1.00 88.31 640 SER A CA 1
ATOM 5219 C C . SER A 1 640 ? -43.935 -29.693 -16.304 1.00 88.31 640 SER A C 1
ATOM 5221 O O . SER A 1 640 ? -43.226 -29.490 -15.320 1.00 88.31 640 SER A O 1
ATOM 5223 N N . MET A 1 641 ? -44.534 -28.700 -16.961 1.00 88.06 641 MET A N 1
ATOM 5224 C CA . MET A 1 641 ? -44.404 -27.300 -16.561 1.00 88.06 641 MET A CA 1
ATOM 5225 C C . MET A 1 641 ? -45.658 -26.765 -15.856 1.00 88.06 641 MET A C 1
ATOM 5227 O O . MET A 1 641 ? -46.756 -27.276 -16.098 1.00 88.06 641 MET A O 1
ATOM 5231 N N . PRO A 1 642 ? -45.525 -25.727 -15.006 1.00 89.38 642 PRO A N 1
ATOM 5232 C CA . PRO A 1 642 ? -46.665 -24.971 -14.496 1.00 89.38 642 PRO A CA 1
ATOM 5233 C C . PRO A 1 642 ? -47.442 -24.286 -15.625 1.00 89.38 642 PRO A C 1
ATOM 5235 O O . PRO A 1 642 ? -46.842 -23.638 -16.490 1.00 89.38 642 PRO A O 1
ATOM 5238 N N . THR A 1 643 ? -48.775 -24.362 -15.578 1.00 86.44 643 THR A N 1
ATOM 5239 C CA . THR A 1 643 ? -49.654 -23.692 -16.555 1.00 86.44 643 THR A CA 1
ATOM 5240 C C . THR A 1 643 ? -49.608 -22.167 -16.442 1.00 86.44 643 THR A C 1
ATOM 5242 O O . THR A 1 643 ? -49.864 -21.472 -17.422 1.00 86.44 643 THR A O 1
ATOM 5245 N N . ASP A 1 644 ? -49.296 -21.633 -15.254 1.00 81.75 644 ASP A N 1
ATOM 5246 C CA . ASP A 1 644 ? -49.082 -20.196 -15.061 1.00 81.75 644 ASP A CA 1
ATOM 5247 C C . ASP A 1 644 ? -47.722 -19.785 -15.646 1.00 81.75 644 ASP A C 1
ATOM 5249 O O . ASP A 1 644 ? -46.676 -20.274 -15.215 1.00 81.75 644 ASP A O 1
ATOM 5253 N N . LYS A 1 645 ? -47.747 -18.904 -16.653 1.00 82.69 645 LYS A N 1
ATOM 5254 C CA . LYS A 1 645 ? -46.564 -18.419 -17.382 1.00 82.69 645 LYS A CA 1
ATOM 5255 C C . LYS A 1 645 ? -45.822 -17.277 -16.683 1.00 82.69 645 LYS A C 1
ATOM 5257 O O . LYS A 1 645 ? -44.837 -16.803 -17.237 1.00 82.69 645 LYS A O 1
ATOM 5262 N N . LYS A 1 646 ? -46.270 -16.823 -15.510 1.00 84.19 646 LYS A N 1
ATOM 5263 C CA . LYS A 1 646 ? -45.538 -15.823 -14.724 1.00 84.19 646 LYS A CA 1
ATOM 5264 C C . LYS A 1 646 ? -44.195 -16.372 -14.235 1.00 84.19 646 LYS A C 1
ATOM 5266 O O . LYS A 1 646 ? -44.070 -17.559 -13.930 1.00 84.19 646 LYS A O 1
ATOM 5271 N N . ASP A 1 647 ? -43.214 -15.481 -14.112 1.00 84.06 647 ASP A N 1
ATOM 5272 C CA . 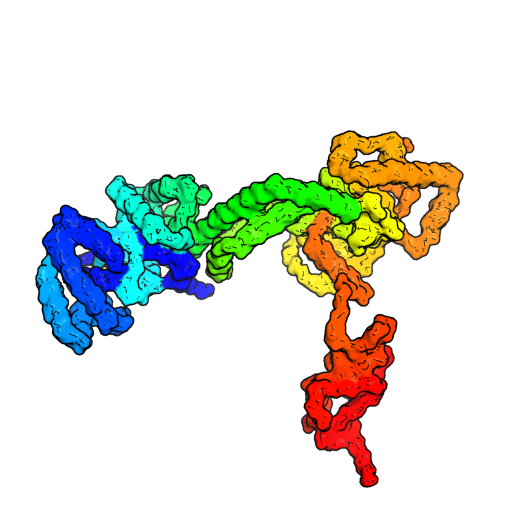ASP A 1 647 ? -41.889 -15.811 -13.567 1.00 84.06 647 ASP A CA 1
ATOM 5273 C C . ASP A 1 647 ? -41.959 -16.230 -12.093 1.00 84.06 647 ASP A C 1
ATOM 5275 O O . ASP A 1 647 ? -41.155 -17.046 -11.637 1.00 84.06 647 ASP A O 1
ATOM 5279 N N . TYR A 1 648 ? -42.962 -15.716 -11.374 1.00 87.38 648 TYR A N 1
ATOM 5280 C CA . TYR A 1 648 ? -43.249 -16.016 -9.978 1.00 87.38 648 TYR A CA 1
ATOM 5281 C C . TYR A 1 648 ? -44.713 -16.413 -9.793 1.00 87.38 648 TYR A C 1
ATOM 5283 O O . TYR A 1 648 ? -45.620 -15.806 -10.368 1.00 87.38 648 TYR A O 1
ATOM 5291 N N . ILE A 1 649 ? -44.933 -17.432 -8.968 1.00 88.94 649 ILE A N 1
ATOM 5292 C CA . ILE A 1 649 ? -46.251 -17.969 -8.638 1.00 88.94 649 ILE A CA 1
ATOM 5293 C C . ILE A 1 649 ? -46.554 -17.615 -7.183 1.00 88.94 649 ILE A C 1
ATOM 5295 O O . ILE A 1 649 ? -45.808 -17.993 -6.278 1.00 88.94 649 ILE A O 1
ATOM 5299 N N . ALA A 1 650 ? -47.651 -16.890 -6.963 1.00 88.12 650 ALA A N 1
ATOM 5300 C CA . ALA A 1 650 ? -48.072 -16.464 -5.636 1.00 88.12 650 ALA A CA 1
ATOM 5301 C C . ALA A 1 650 ? -48.711 -17.622 -4.852 1.00 88.12 650 ALA A C 1
ATOM 5303 O O . ALA A 1 650 ? -49.601 -18.322 -5.334 1.00 88.12 650 ALA A O 1
ATOM 5304 N N . LEU A 1 651 ? -48.267 -17.787 -3.611 1.00 88.56 651 LEU A N 1
ATOM 5305 C CA . LEU A 1 651 ? -48.786 -18.711 -2.614 1.00 88.56 651 LEU A CA 1
ATOM 5306 C C . LEU A 1 651 ? -49.377 -17.853 -1.491 1.00 88.56 651 LEU A C 1
ATOM 5308 O O . LEU A 1 651 ? -48.689 -17.504 -0.531 1.00 88.56 651 LEU A O 1
ATOM 5312 N N . GLU A 1 652 ? -50.629 -17.429 -1.620 1.00 83.25 652 GLU A N 1
ATOM 5313 C CA . GLU A 1 652 ? -51.264 -16.548 -0.626 1.00 83.25 652 GLU A CA 1
ATOM 5314 C C . GLU A 1 652 ? -51.924 -17.345 0.504 1.00 83.25 652 GLU A C 1
ATOM 5316 O O . GLU A 1 652 ? -51.817 -16.978 1.674 1.00 83.25 652 GLU A O 1
ATOM 5321 N N . ALA A 1 653 ? -52.537 -18.479 0.166 1.00 84.50 653 ALA A N 1
ATOM 5322 C CA . ALA A 1 653 ? -53.222 -19.355 1.107 1.00 84.50 653 ALA A CA 1
ATOM 5323 C C . ALA A 1 653 ? -52.263 -20.325 1.823 1.00 84.50 653 ALA A C 1
ATOM 5325 O O . ALA A 1 653 ? -51.128 -20.546 1.392 1.00 84.50 653 ALA A O 1
ATOM 5326 N N . GLU A 1 654 ? -52.742 -20.940 2.911 1.00 85.69 654 GLU A N 1
ATOM 5327 C CA . GLU A 1 654 ? -52.033 -22.045 3.578 1.00 85.69 654 GLU A CA 1
ATOM 5328 C C . GLU A 1 654 ? -51.819 -23.231 2.637 1.00 85.69 654 GLU A C 1
ATOM 5330 O O . GLU A 1 654 ? -50.810 -23.917 2.742 1.00 85.69 654 GLU A O 1
ATOM 5335 N N . GLU A 1 655 ? -52.730 -23.449 1.692 1.00 89.56 655 GLU A N 1
ATOM 5336 C CA . GLU A 1 655 ? -52.628 -24.484 0.673 1.00 89.56 655 GLU A CA 1
ATOM 5337 C C . GLU A 1 655 ? -52.847 -23.874 -0.710 1.00 89.56 655 GLU A C 1
ATOM 5339 O O . GLU A 1 655 ? -53.852 -23.209 -0.953 1.00 89.56 655 GLU A O 1
ATOM 5344 N N . THR A 1 656 ? -51.902 -24.099 -1.622 1.00 91.06 656 THR A N 1
ATOM 5345 C CA . THR A 1 656 ? -51.965 -23.607 -3.002 1.00 91.06 656 THR A CA 1
ATOM 5346 C C . THR A 1 656 ? -51.680 -24.746 -3.974 1.00 91.06 656 THR A C 1
ATOM 5348 O O . THR A 1 656 ? -50.694 -25.463 -3.825 1.00 91.06 656 THR A O 1
ATOM 5351 N N . ASN A 1 657 ? -52.530 -24.905 -4.990 1.00 91.38 657 ASN A N 1
ATOM 5352 C CA . ASN A 1 657 ? -52.375 -25.933 -6.020 1.00 91.38 657 ASN A CA 1
ATOM 5353 C C . ASN A 1 657 ? -51.851 -25.308 -7.315 1.00 91.38 657 ASN A C 1
ATOM 5355 O O . ASN A 1 657 ? -52.586 -24.617 -8.022 1.00 91.38 657 ASN A O 1
ATOM 5359 N N . ILE A 1 658 ? -50.590 -25.581 -7.641 1.00 90.81 658 ILE A N 1
ATOM 5360 C CA . ILE A 1 658 ? -49.956 -25.147 -8.886 1.00 90.81 658 ILE A CA 1
ATOM 5361 C C . ILE A 1 658 ? -50.302 -26.163 -9.976 1.00 90.81 658 ILE A C 1
ATOM 5363 O O . ILE A 1 658 ? -49.789 -27.281 -9.977 1.00 90.81 658 ILE A O 1
ATOM 5367 N N . ARG A 1 659 ? -51.193 -25.790 -10.900 1.00 91.06 659 ARG A N 1
ATOM 5368 C CA . ARG A 1 659 ? -51.603 -26.655 -12.018 1.00 91.06 659 ARG A CA 1
ATOM 5369 C C . ARG A 1 659 ? -50.456 -26.862 -13.006 1.00 91.06 659 ARG A C 1
ATOM 5371 O O . ARG A 1 659 ? -49.730 -25.921 -13.329 1.00 91.06 659 ARG A O 1
ATOM 5378 N N . LEU A 1 660 ? -50.324 -28.091 -13.490 1.00 90.62 660 LEU A N 1
ATOM 5379 C CA . LEU A 1 660 ? -49.309 -28.517 -14.446 1.00 90.62 660 LEU A CA 1
ATOM 5380 C C . LEU A 1 660 ? -49.954 -28.832 -15.803 1.00 90.62 660 LEU A C 1
ATOM 5382 O O . LEU A 1 660 ? -51.117 -29.231 -15.874 1.00 90.62 660 LEU A O 1
ATOM 5386 N N . GLU A 1 661 ? -49.201 -28.656 -16.887 1.00 88.44 661 GLU A N 1
ATOM 5387 C CA . GLU A 1 661 ? -49.670 -28.892 -18.263 1.00 88.44 661 GLU A CA 1
ATOM 5388 C C . GLU A 1 661 ? -50.134 -30.336 -18.509 1.00 88.44 661 GLU A C 1
ATOM 5390 O O . GLU A 1 661 ? -51.056 -30.568 -19.288 1.00 88.44 661 GLU A O 1
ATOM 5395 N N . ASN A 1 662 ? -49.565 -31.307 -17.793 1.00 84.00 662 ASN A N 1
ATOM 5396 C CA . ASN A 1 662 ? -49.938 -32.719 -17.876 1.00 84.00 662 ASN A CA 1
ATOM 5397 C C . ASN A 1 662 ? -51.248 -33.085 -17.132 1.00 84.00 662 ASN A C 1
ATOM 5399 O O . ASN A 1 662 ? -51.565 -34.266 -16.982 1.00 84.00 662 ASN A O 1
ATOM 5403 N N . GLY A 1 663 ? -51.993 -32.096 -16.623 1.00 82.00 663 GLY A N 1
ATOM 5404 C CA . GLY A 1 663 ? -53.247 -32.293 -15.890 1.00 82.00 663 GLY A CA 1
ATOM 5405 C C . GLY A 1 663 ? -53.082 -32.651 -14.407 1.00 82.00 663 GLY A C 1
ATOM 5406 O O . GLY A 1 663 ? -54.078 -32.778 -13.692 1.00 82.00 663 GLY A O 1
ATOM 5407 N N . GLN A 1 664 ? -51.856 -32.788 -13.897 1.00 90.12 664 GLN A N 1
ATOM 5408 C CA . GLN A 1 664 ? -51.578 -32.897 -12.459 1.00 90.12 664 GLN A CA 1
ATOM 5409 C C . GLN A 1 664 ? -51.480 -31.505 -11.810 1.00 90.12 664 GLN A C 1
ATOM 5411 O O . GLN A 1 664 ? -51.499 -30.478 -12.489 1.00 90.12 664 GLN A O 1
ATOM 5416 N N . ALA A 1 665 ? -51.371 -31.451 -10.485 1.00 91.31 665 ALA A N 1
ATOM 5417 C CA . ALA A 1 665 ? -51.019 -30.231 -9.769 1.00 91.31 665 ALA A CA 1
ATOM 5418 C C . ALA A 1 665 ? -49.985 -30.514 -8.674 1.00 91.31 665 ALA A C 1
ATOM 5420 O O . ALA A 1 665 ? -50.029 -31.558 -8.020 1.00 91.31 665 ALA A O 1
ATOM 5421 N N . LEU A 1 666 ? -49.067 -29.569 -8.467 1.00 92.25 666 LEU A N 1
ATOM 5422 C CA . LEU A 1 666 ? -48.194 -29.527 -7.300 1.00 92.25 666 LEU A CA 1
ATOM 5423 C C . LEU A 1 666 ? -48.920 -28.771 -6.188 1.00 92.25 666 LEU A C 1
ATOM 5425 O O . LEU A 1 666 ? -49.117 -27.558 -6.263 1.00 92.25 666 LEU A O 1
ATOM 5429 N N . LYS A 1 667 ? -49.329 -29.502 -5.159 1.00 92.81 667 LYS A N 1
ATOM 5430 C CA . LYS A 1 667 ? -49.924 -28.964 -3.944 1.00 92.81 667 LYS A CA 1
ATOM 5431 C C . LYS A 1 667 ? -48.816 -28.510 -3.001 1.00 92.81 667 LYS A C 1
ATOM 5433 O O . LYS A 1 667 ? -47.966 -29.305 -2.604 1.00 92.81 667 LYS A O 1
ATOM 5438 N N . VAL A 1 668 ? -48.840 -27.228 -2.657 1.00 91.62 668 VAL A N 1
ATOM 5439 C CA . VAL A 1 668 ? -47.899 -26.561 -1.757 1.00 91.62 668 VAL A CA 1
ATOM 5440 C C . VAL A 1 668 ? -48.649 -26.164 -0.492 1.00 91.62 668 VAL A C 1
ATOM 5442 O O . VAL A 1 668 ? -49.568 -25.348 -0.553 1.00 91.62 668 VAL A O 1
ATOM 5445 N N . THR A 1 669 ? -48.266 -26.722 0.656 1.00 91.00 669 THR A N 1
ATOM 5446 C CA . THR A 1 669 ? -48.889 -26.412 1.950 1.00 91.00 669 THR A CA 1
ATOM 5447 C C . THR A 1 669 ? -47.884 -25.756 2.892 1.00 91.00 669 THR A C 1
ATOM 5449 O O . THR A 1 669 ? -46.877 -26.363 3.265 1.00 91.00 669 THR A O 1
ATOM 5452 N N . LYS A 1 670 ? -48.174 -24.525 3.316 1.00 89.31 670 LYS A N 1
ATOM 5453 C CA . LYS A 1 670 ? -47.403 -23.786 4.320 1.00 89.31 670 LYS A CA 1
ATOM 5454 C C . LYS A 1 670 ? -47.632 -24.383 5.706 1.00 89.31 670 LYS A C 1
ATOM 5456 O O . LYS A 1 670 ? -48.760 -24.703 6.079 1.00 89.31 670 LYS A O 1
ATOM 5461 N N . LYS A 1 671 ? -46.571 -24.516 6.499 1.00 84.50 671 LYS A N 1
ATOM 5462 C CA . LYS A 1 671 ? -46.657 -24.939 7.905 1.00 84.50 671 LYS A CA 1
ATOM 5463 C C . LYS A 1 671 ? -46.587 -23.735 8.847 1.00 84.50 671 LYS A C 1
ATOM 5465 O O . LYS A 1 671 ? -46.195 -22.641 8.462 1.00 84.50 671 LYS A O 1
ATOM 5470 N N . SER A 1 672 ? -46.955 -23.946 10.112 1.00 70.56 672 SER A N 1
ATOM 5471 C CA . SER A 1 672 ? -46.990 -22.901 11.151 1.00 70.56 672 SER A CA 1
ATOM 5472 C C . SER A 1 672 ? -45.607 -22.355 11.541 1.00 70.56 672 SER A C 1
ATOM 5474 O O . SER A 1 672 ? -45.490 -21.198 11.945 1.00 70.56 672 SER A O 1
ATOM 5476 N N . LYS A 1 673 ? -44.560 -23.173 11.400 1.00 75.62 673 LYS A N 1
ATOM 5477 C CA . LYS A 1 673 ? -43.148 -22.756 11.361 1.00 75.62 673 LYS A CA 1
ATOM 5478 C C . LYS A 1 673 ? -42.710 -22.679 9.891 1.00 75.62 673 LYS A C 1
ATOM 5480 O O . LYS A 1 673 ? -43.301 -23.413 9.104 1.00 75.62 673 LYS A O 1
ATOM 5485 N N . PRO A 1 674 ? -41.722 -21.840 9.513 1.00 74.94 674 PRO A N 1
ATOM 5486 C CA . PRO A 1 674 ? -41.280 -21.689 8.122 1.00 74.94 674 PRO A CA 1
ATOM 5487 C C . PRO A 1 674 ? -40.741 -23.018 7.577 1.00 74.94 674 PRO A C 1
ATOM 5489 O O . PRO A 1 674 ? -39.576 -23.351 7.739 1.00 74.94 674 PRO A O 1
ATOM 5492 N N . ALA A 1 675 ? -41.647 -23.802 7.009 1.00 85.38 675 ALA A N 1
ATOM 5493 C CA . ALA A 1 675 ? -41.458 -25.117 6.426 1.00 85.38 675 ALA A CA 1
ATOM 5494 C C . ALA A 1 675 ? -42.628 -25.362 5.466 1.00 85.38 675 ALA A C 1
ATOM 5496 O O . ALA A 1 675 ? -43.706 -24.769 5.615 1.00 85.38 675 ALA A O 1
ATOM 5497 N N . VAL A 1 676 ? -42.424 -26.241 4.492 1.00 90.38 676 VAL A N 1
ATOM 5498 C CA . VAL A 1 676 ? -43.404 -26.501 3.433 1.00 90.38 676 VAL A CA 1
ATOM 5499 C C . VAL A 1 676 ? -43.612 -27.991 3.225 1.00 90.38 676 VAL A C 1
ATOM 5501 O O . VAL A 1 676 ? -42.670 -28.774 3.309 1.00 90.38 676 VAL A O 1
ATOM 5504 N N . LYS A 1 677 ? -44.853 -28.376 2.932 1.00 90.94 677 LYS A N 1
ATOM 5505 C CA . LYS A 1 677 ? -45.203 -29.711 2.448 1.00 90.94 677 LYS A CA 1
ATOM 5506 C C . LYS A 1 677 ? -45.537 -29.649 0.962 1.00 90.94 677 LYS A C 1
ATOM 5508 O O . LYS A 1 677 ? -46.250 -28.742 0.533 1.00 90.94 677 LYS A O 1
ATOM 5513 N N . LEU A 1 678 ? -45.038 -30.618 0.205 1.00 91.62 678 LEU A N 1
ATOM 5514 C CA . LEU A 1 678 ? -45.223 -30.747 -1.232 1.00 91.62 678 LEU A CA 1
ATOM 5515 C C . LEU A 1 678 ? -45.812 -32.105 -1.589 1.00 91.62 678 LEU A C 1
ATOM 5517 O O . LEU A 1 678 ? -45.299 -33.145 -1.173 1.00 91.62 678 LEU A O 1
ATOM 5521 N N . GLU A 1 679 ? -46.859 -32.090 -2.410 1.00 91.25 679 GLU A N 1
ATOM 5522 C CA . GLU A 1 679 ? -47.531 -33.294 -2.896 1.00 91.25 679 GLU A CA 1
ATOM 5523 C C . GLU A 1 679 ? -47.922 -33.144 -4.369 1.00 91.25 679 GLU A C 1
ATOM 5525 O O . GLU A 1 679 ? -48.387 -32.088 -4.793 1.00 91.25 679 GLU A O 1
ATOM 5530 N N . ILE A 1 680 ? -47.783 -34.214 -5.153 1.00 90.56 680 ILE A N 1
ATOM 5531 C CA . ILE A 1 680 ? -48.339 -34.272 -6.509 1.00 90.56 680 ILE A CA 1
ATOM 5532 C C . ILE A 1 680 ? -49.741 -34.869 -6.429 1.00 90.56 680 ILE A C 1
ATOM 5534 O O . ILE A 1 680 ? -49.915 -36.009 -5.998 1.00 90.56 680 ILE A O 1
ATOM 5538 N N . ILE A 1 681 ? -50.738 -34.116 -6.883 1.00 89.44 681 ILE A N 1
ATOM 5539 C CA . ILE A 1 681 ? -52.135 -34.550 -6.940 1.00 89.44 681 ILE A CA 1
ATOM 5540 C C . ILE A 1 681 ? -52.596 -34.673 -8.396 1.00 89.44 681 ILE A C 1
ATOM 5542 O O . ILE A 1 681 ? -52.167 -33.925 -9.274 1.00 89.44 681 ILE A O 1
ATOM 5546 N N . ARG A 1 682 ? -53.477 -35.638 -8.679 1.00 78.12 682 ARG A N 1
ATOM 5547 C CA . ARG A 1 682 ? -54.144 -35.745 -9.985 1.00 78.12 682 ARG A CA 1
ATOM 5548 C C . ARG A 1 682 ? -55.403 -34.888 -9.961 1.00 78.12 682 ARG A C 1
ATOM 5550 O O . ARG A 1 682 ? -56.265 -35.099 -9.111 1.00 78.12 682 ARG A O 1
ATOM 5557 N N . SER A 1 683 ? -55.516 -33.941 -10.887 1.00 56.91 683 SER A N 1
ATOM 5558 C CA . SER A 1 683 ? -56.729 -33.135 -11.024 1.00 56.91 683 SER A CA 1
ATOM 5559 C C . SER A 1 683 ? -57.828 -34.015 -11.628 1.00 56.91 683 SER A C 1
ATOM 5561 O O . SER A 1 683 ? -57.751 -34.375 -12.800 1.00 56.91 683 SER A O 1
ATOM 5563 N N . TYR A 1 684 ? -58.845 -34.392 -10.850 1.00 48.72 684 TYR A N 1
ATOM 5564 C CA . TYR A 1 684 ? -60.082 -34.932 -11.419 1.00 48.72 684 TYR A CA 1
ATOM 5565 C C . TYR A 1 684 ? -60.832 -33.777 -12.087 1.00 48.72 684 TYR A C 1
ATOM 5567 O O . TYR A 1 684 ? -61.380 -32.914 -11.405 1.00 48.72 684 TYR A O 1
ATOM 5575 N N . ILE A 1 685 ? -60.838 -33.744 -13.418 1.00 43.19 685 ILE A N 1
ATOM 5576 C CA . ILE A 1 685 ? -61.769 -32.905 -14.173 1.00 43.19 685 ILE A CA 1
ATOM 5577 C C . ILE A 1 685 ? -63.095 -33.672 -14.209 1.00 43.19 685 ILE A C 1
ATOM 5579 O O . ILE A 1 685 ? -63.224 -34.665 -14.922 1.00 43.19 685 ILE A O 1
ATOM 5583 N N . GLY A 1 686 ? -64.052 -33.254 -13.379 1.00 38.53 686 GLY A N 1
ATOM 5584 C CA . GLY A 1 686 ? -65.466 -33.521 -13.631 1.00 38.53 686 GLY A CA 1
ATOM 5585 C C . GLY A 1 686 ? -65.924 -32.660 -14.809 1.00 38.53 686 GLY A C 1
ATOM 5586 O O . GLY A 1 686 ? -65.525 -31.498 -14.885 1.00 38.53 686 GLY A O 1
ATOM 5587 N N . TYR A 1 687 ? -66.674 -33.281 -15.722 1.00 31.73 687 TYR A N 1
ATOM 5588 C CA . TYR A 1 687 ? -67.284 -32.688 -16.917 1.00 31.73 687 TYR A CA 1
ATOM 5589 C C . TYR A 1 687 ? -68.044 -31.387 -16.659 1.00 31.73 687 TYR A C 1
ATOM 5591 O O . TYR A 1 687 ? -68.707 -31.295 -15.599 1.00 31.73 687 TYR A O 1
#

Sequence (687 aa):
MQQIDYRKLFINVDCAMIVFLEDDFSLADTEVDKSKFLYSISRMDVESRKDFVSELEKNHSVFALSLKSYSNCMDKLFPLIECWNEEVIRDDIESAMDIIKIRDPAQYDSLSGLYNAIELPNVDQLAKLLLKYGLCINIPPCYQRIFDEYLLSENRWKPFRIYANFDAENSRSFKCDLQEFYKNTINEFTCLCCIIDNELSGEKRAKNIIDEIRSFNTDKRNSIIGAIVTSHEKTENIDEHVFLEYVNKSLAQNNLQSAILKSTYNYAISKLKDELVKGLFDSFSKATINRNIAFYLSQMAVYEGVANYQIINTWISTMCDFELSKSNVILYIVRLTNLINQVEIENYEISDDLNMLNTFEAFDYNVNKFYQPPAAGDVLIDNDGNVYILVGQDCDIMMSETRKRRNAISELIPAQIVSQTEMFKLKNNLNYMMINNFRKSPEDTPSCIKIDYTKRVYLENELINLCTYNPDGKCCISLDTVLPDDRAKIMMPYLVEYYGEMQKYFNSIKTLKSQAGEAFDIFLDNTYAPRLISVHKYEEESANKLSYPLRRICRLTETYILYLYKLYLEYRGRQPYNTINLARCQTLDIPITDSAISGEMSIQVILSGDRNTNSKPAKLPWEISRSEVLRMLSKFNVDSMPTDKKDYIALEAEETNIRLENGQALKVTKKSKPAVKLEIIRSYIGY